Protein AF-0000000075076350 (afdb_homodimer)

Foldseek 3Di:
DVVVVVVVVCPPPVNLVVVVVVLCQCVDPCCVVPVLVCLLCVLVVLVCLQPDPVSVVVDDPVSNVVCVVCVVVSVVSNVVSVVVVVVVVVCNVVCVVSVLDQDPVLVVLLVVLVVQLVVVLVVQLVVCVVPPPDDDDPVRSLVRSQDLLVSVQSNQVSLVVSVQVSVVVVVDDDWDKKKWKFFDDPLAGDDTSYIPDPVDDDDPCQRRDCLALLSVCQVVVAKDWDQFLVVLCPVVPDPNNSSSVVHGAIKIKHFQDPVPDPGGGMIMMMGTRHRDDDPSNVSVVCVSVVVSSVVSVVSVVSVVVVVVVVVVVVD/DVLVVVVVVCPPPVNLVVLVVVLCQCVDPCCVPPVLVCLQCVLVVLVCLQVDPVSVVVDDPVSNVVCVVCVVVSVVSNVVSVVVVVSSVVCNVCCVVVVLDQDPVLVVLLVVLVVQLVVVLVVQLVVCVVPPPDDDDPVRSLVRSQDLLVSVQSNQVSLVVSVQVSVVVVVDDDWDKKKWKFFDDPLAGPDTSYIPDPVDDDDPCQRHDCLALLSVCQVVVAKDWDQFLVVLCPVVPDPNNSSSVPHGAIKIKHFQDPVPDPGGGMIMMMGTRHRDDDPSNVSVVCVSVVVSSVVSVVSVVSVVVVVVVVVVVVD

Nearest PDB structures (foldseek):
  2qyb-assembly1_A-2  TM=5.661E-01  e=4.270E-04  Geobacter sulfurreducens PCA
  8jrc-assembly1_B  TM=5.973E-01  e=6.739E-03  Rhodopseudomonas palustris
  1ykd-assembly1_A  TM=5.638E-01  e=7.114E-03  Anabaena sp.
  4lrz-assembly2_E  TM=4.684E-01  e=5.866E-02  Escherichia coli K-12
  2qyb-assembly1_A-2  TM=5.504E-01  e=3.402E-04  Geobacter sulfurreducens PCA

Radius of gyration: 31.26 Å; Cα contacts (8 Å, |Δi|>4): 889; chains: 2; bounding box: 73×102×68 Å

Organism: Methylotuvimicrobium buryatense (NCBI:txid95641)

Structure (mmCIF, N/CA/C/O backbone):
data_AF-0000000075076350-model_v1
#
loop_
_entity.id
_entity.type
_entity.pdbx_description
1 polymer 'GAF domain-containing protein'
#
loop_
_atom_site.group_PDB
_atom_site.id
_atom_site.type_symbol
_atom_site.label_atom_id
_atom_site.label_alt_id
_atom_site.label_comp_id
_atom_site.label_asym_id
_atom_site.label_entity_id
_atom_site.label_seq_id
_atom_site.pdbx_PDB_ins_code
_atom_site.Cartn_x
_atom_site.Cartn_y
_atom_site.Cartn_z
_atom_site.occupancy
_atom_site.B_iso_or_equiv
_atom_site.auth_seq_id
_atom_site.auth_comp_id
_atom_site.auth_asym_id
_atom_site.auth_atom_id
_atom_site.pdbx_PDB_model_num
ATOM 1 N N . MET A 1 1 ? -17.375 -22.578 -18.609 1 34.66 1 MET A N 1
ATOM 2 C CA . MET A 1 1 ? -18.516 -23.062 -17.828 1 34.66 1 MET A CA 1
ATOM 3 C C . MET A 1 1 ? -18.031 -23.922 -16.656 1 34.66 1 MET A C 1
ATOM 5 O O . MET A 1 1 ? -18.453 -23.703 -15.523 1 34.66 1 MET A O 1
ATOM 9 N N . ALA A 1 2 ? -17.062 -24.859 -16.938 1 37.09 2 ALA A N 1
ATOM 10 C CA . ALA A 1 2 ? -16.609 -25.734 -15.875 1 37.09 2 ALA A CA 1
ATOM 11 C C . ALA A 1 2 ? -15.875 -24.953 -14.789 1 37.09 2 ALA A C 1
ATOM 13 O O . ALA A 1 2 ? -16.031 -25.25 -13.594 1 37.09 2 ALA A O 1
ATOM 14 N N . VAL A 1 3 ? -15.117 -24.031 -15.148 1 38.5 3 VAL A N 1
ATOM 15 C CA . VAL A 1 3 ? -14.391 -23.203 -14.195 1 38.5 3 VAL A CA 1
ATOM 16 C C . VAL A 1 3 ? -15.383 -22.375 -13.375 1 38.5 3 VAL A C 1
ATOM 18 O O . VAL A 1 3 ? -15.227 -22.234 -12.156 1 38.5 3 VAL A O 1
ATOM 21 N N . LEU A 1 4 ? -16.328 -21.969 -13.945 1 36 4 LEU A N 1
ATOM 22 C CA . LEU A 1 4 ? -17.359 -21.203 -13.273 1 36 4 LEU A CA 1
ATOM 23 C C . LEU A 1 4 ? -18.172 -22.094 -12.328 1 36 4 LEU A C 1
ATOM 25 O O . LEU A 1 4 ? -18.531 -21.672 -11.227 1 36 4 LEU A O 1
ATOM 29 N N . ILE A 1 5 ? -18.562 -23.234 -12.758 1 38.53 5 ILE A N 1
ATOM 30 C CA . ILE A 1 5 ? -19.297 -24.172 -11.906 1 38.53 5 ILE A CA 1
ATOM 31 C C . ILE A 1 5 ? -18.438 -24.516 -10.68 1 38.53 5 ILE A C 1
ATOM 33 O O . ILE A 1 5 ? -18.953 -24.562 -9.562 1 38.53 5 ILE A O 1
ATOM 37 N N . LEU A 1 6 ? -17.172 -24.719 -10.961 1 39.34 6 LEU A N 1
ATOM 38 C CA . LEU A 1 6 ? -16.281 -25.047 -9.852 1 39.34 6 LEU A CA 1
ATOM 39 C C . LEU A 1 6 ? -16.188 -23.906 -8.867 1 39.34 6 LEU A C 1
ATOM 41 O O . LEU A 1 6 ? -16.219 -24.109 -7.648 1 39.34 6 LEU A O 1
ATOM 45 N N . ILE A 1 7 ? -16.172 -22.812 -9.336 1 41.03 7 ILE A N 1
ATOM 46 C CA . ILE A 1 7 ? -16.156 -21.625 -8.484 1 41.03 7 ILE A CA 1
ATOM 47 C C . ILE A 1 7 ? -17.469 -21.516 -7.727 1 41.03 7 ILE A C 1
ATOM 49 O O . ILE A 1 7 ? -17.484 -21.172 -6.543 1 41.03 7 ILE A O 1
ATOM 53 N N . TYR A 1 8 ? -18.531 -21.781 -8.367 1 41.62 8 TYR A N 1
ATOM 54 C CA . TYR A 1 8 ? -19.859 -21.734 -7.762 1 41.62 8 TYR A CA 1
ATOM 55 C C . TYR A 1 8 ? -20 -22.781 -6.66 1 41.62 8 TYR A C 1
ATOM 57 O O . TYR A 1 8 ? -20.562 -22.516 -5.605 1 41.62 8 TYR A O 1
ATOM 65 N N . VAL A 1 9 ? -19.672 -24 -6.965 1 40.97 9 VAL A N 1
ATOM 66 C CA . VAL A 1 9 ? -19.766 -25.062 -5.969 1 40.97 9 VAL A CA 1
ATOM 67 C C . VAL A 1 9 ? -18.844 -24.75 -4.789 1 40.97 9 VAL A C 1
ATOM 69 O O . VAL A 1 9 ? -19.188 -25.031 -3.639 1 40.97 9 VAL A O 1
ATOM 72 N N . LEU A 1 10 ? -17.781 -24.125 -5.129 1 44.47 10 LEU A N 1
ATOM 73 C CA . LEU A 1 10 ? -16.812 -23.859 -4.074 1 44.47 10 LEU A CA 1
ATOM 74 C C . LEU A 1 10 ? -17.281 -22.703 -3.193 1 44.47 10 LEU A C 1
ATOM 76 O O . LEU A 1 10 ? -16.641 -22.391 -2.18 1 44.47 10 LEU A O 1
ATOM 80 N N . ARG A 1 11 ? -18.297 -22.047 -3.598 1 42.66 11 ARG A N 1
ATOM 81 C CA . ARG A 1 11 ? -18.859 -20.922 -2.846 1 42.66 11 ARG A CA 1
ATOM 82 C C . ARG A 1 11 ? -19.75 -21.438 -1.708 1 42.66 11 ARG A C 1
ATOM 84 O O . ARG A 1 11 ? -20.188 -20.656 -0.862 1 42.66 11 ARG A O 1
ATOM 91 N N . LYS A 1 12 ? -20.203 -22.562 -1.764 1 45.03 12 LYS A N 1
ATOM 92 C CA . LYS A 1 12 ? -20.984 -23.031 -0.625 1 45.03 12 LYS A CA 1
ATOM 93 C C . LYS A 1 12 ? -20.109 -23.219 0.609 1 45.03 12 LYS A C 1
ATOM 95 O O . LYS A 1 12 ? -18.969 -23.688 0.504 1 45.03 12 LYS A O 1
ATOM 100 N N . PRO A 1 13 ? -20.547 -22.672 1.716 1 49.66 13 PRO A N 1
ATOM 101 C CA . PRO A 1 13 ? -19.766 -22.656 2.949 1 49.66 13 PRO A CA 1
ATOM 102 C C . PRO A 1 13 ? -19.062 -24 3.213 1 49.66 13 PRO A C 1
ATOM 104 O O . PRO A 1 13 ? -17.906 -24.016 3.65 1 49.66 13 PRO A O 1
ATOM 107 N N . ILE A 1 14 ? -19.859 -25.031 3.084 1 52.12 14 ILE A N 1
ATOM 108 C CA . ILE A 1 14 ? -19.281 -26.344 3.303 1 52.12 14 ILE A CA 1
ATOM 109 C C . ILE A 1 14 ? -18.125 -26.578 2.328 1 52.12 14 ILE A C 1
ATOM 111 O O . ILE A 1 14 ? -17.078 -27.094 2.709 1 52.12 14 ILE A O 1
ATOM 115 N N . PHE A 1 15 ? -18.234 -26.156 1.195 1 53.12 15 PHE A N 1
ATOM 116 C CA . PHE A 1 15 ? -17.234 -26.359 0.16 1 53.12 15 PHE A CA 1
ATOM 117 C C . PHE A 1 15 ? -16.047 -25.422 0.373 1 53.12 15 PHE A C 1
ATOM 119 O O . PHE A 1 15 ? -14.906 -25.797 0.085 1 53.12 15 PHE A O 1
ATOM 126 N N . LYS A 1 16 ? -16.516 -24.312 0.919 1 53.38 16 LYS A N 1
ATOM 127 C CA . LYS A 1 16 ? -15.406 -23.422 1.257 1 53.38 16 LYS A CA 1
ATOM 128 C C . LYS A 1 16 ? -14.461 -24.078 2.254 1 53.38 16 LYS A C 1
ATOM 130 O O . LYS A 1 16 ? -13.234 -23.984 2.109 1 53.38 16 LYS A O 1
ATOM 135 N N . LYS A 1 17 ? -15.156 -24.547 3.266 1 55.19 17 LYS A N 1
ATOM 136 C CA . LYS A 1 17 ? -14.344 -25.25 4.242 1 55.19 17 LYS A CA 1
ATOM 137 C C . LYS A 1 17 ? -13.57 -26.391 3.584 1 55.19 17 LYS A C 1
ATOM 139 O O . LYS A 1 17 ? -12.398 -26.625 3.893 1 55.19 17 LYS A O 1
ATOM 144 N N . LEU A 1 18 ? -14.273 -27.078 2.797 1 57.59 18 LEU A N 1
ATOM 145 C CA . LEU A 1 18 ? -13.656 -28.203 2.098 1 57.59 18 LEU A CA 1
ATOM 146 C C . LEU A 1 18 ? -12.555 -27.719 1.157 1 57.59 18 LEU A C 1
ATOM 148 O O . LEU A 1 18 ? -11.492 -28.328 1.07 1 57.59 18 LEU A O 1
ATOM 152 N N . VAL A 1 19 ? -12.945 -26.562 0.616 1 59.12 19 VAL A N 1
ATOM 153 C CA . VAL A 1 19 ? -11.953 -26.016 -0.3 1 59.12 19 VAL A CA 1
ATOM 154 C C . VAL A 1 19 ? -10.758 -25.484 0.489 1 59.12 19 VAL A C 1
ATOM 156 O O . VAL A 1 19 ? -9.602 -25.703 0.098 1 59.12 19 VAL A O 1
ATOM 159 N N . LYS A 1 20 ? -11.219 -24.797 1.525 1 61.97 20 LYS A N 1
ATOM 160 C CA . LYS A 1 20 ? -10.109 -24.359 2.373 1 61.97 20 LYS A CA 1
ATOM 161 C C . LYS A 1 20 ? -9.305 -25.562 2.873 1 61.97 20 LYS A C 1
ATOM 163 O O . LYS A 1 20 ? -8.07 -25.5 2.922 1 61.97 20 LYS A O 1
ATOM 168 N N . ALA A 1 21 ? -10.078 -26.531 3.242 1 61.22 21 ALA A N 1
ATOM 169 C CA . ALA A 1 21 ? -9.414 -27.75 3.682 1 61.22 21 ALA A CA 1
ATOM 170 C C . ALA A 1 21 ? -8.602 -28.375 2.545 1 61.22 21 ALA A C 1
ATOM 172 O O . ALA A 1 21 ? -7.469 -28.812 2.748 1 61.22 21 ALA A O 1
ATOM 173 N N . TYR A 1 22 ? -9.266 -28.359 1.374 1 65.69 22 TYR A N 1
ATOM 174 C CA . TYR A 1 22 ? -8.594 -28.891 0.188 1 65.69 22 TYR A CA 1
ATOM 175 C C . TYR A 1 22 ? -7.363 -28.047 -0.15 1 65.69 22 TYR A C 1
ATOM 177 O O . TYR A 1 22 ? -6.293 -28.594 -0.427 1 65.69 22 TYR A O 1
ATOM 185 N N . LEU A 1 23 ? -7.637 -26.719 0.024 1 69 23 LEU A N 1
ATOM 186 C CA . LEU A 1 23 ? -6.52 -25.844 -0.288 1 69 23 LEU A CA 1
ATOM 187 C C . LEU A 1 23 ? -5.402 -26 0.741 1 69 23 LEU A C 1
ATOM 189 O O . LEU A 1 23 ? -4.219 -25.953 0.392 1 69 23 LEU A O 1
ATOM 193 N N . ALA A 1 24 ? -5.895 -26.156 1.938 1 64.31 24 ALA A N 1
ATOM 194 C CA . ALA A 1 24 ? -4.898 -26.391 2.979 1 64.31 24 ALA A CA 1
ATOM 195 C C . ALA A 1 24 ? -4.086 -27.656 2.684 1 64.31 24 ALA A C 1
ATOM 197 O O . ALA A 1 24 ? -2.873 -27.688 2.898 1 64.31 24 ALA A O 1
ATOM 198 N N . VAL A 1 25 ? -4.727 -28.656 2.127 1 65.75 25 VAL A N 1
ATOM 199 C CA . VAL A 1 25 ? -4.078 -29.922 1.801 1 65.75 25 VAL A CA 1
ATOM 200 C C . VAL A 1 25 ? -3.15 -29.734 0.604 1 65.75 25 VAL A C 1
ATOM 202 O O . VAL A 1 25 ? -1.987 -30.141 0.641 1 65.75 25 VAL A O 1
ATOM 205 N N . ILE A 1 26 ? -3.705 -28.953 -0.342 1 69.62 26 ILE A N 1
ATOM 206 C CA . ILE A 1 26 ? -2.951 -28.859 -1.586 1 69.62 26 ILE A CA 1
ATOM 207 C C . ILE A 1 26 ? -1.768 -27.906 -1.391 1 69.62 26 ILE A C 1
ATOM 209 O O . ILE A 1 26 ? -0.74 -28.047 -2.061 1 69.62 26 ILE A O 1
ATOM 213 N N . ARG A 1 27 ? -1.98 -27.109 -0.382 1 65.31 27 ARG A N 1
ATOM 214 C CA . ARG A 1 27 ? -0.907 -26.156 -0.126 1 65.31 27 ARG A CA 1
ATOM 215 C C . ARG A 1 27 ? 0.065 -26.688 0.92 1 65.31 27 ARG A C 1
ATOM 217 O O . ARG A 1 27 ? 1.12 -26.109 1.156 1 65.31 27 ARG A O 1
ATOM 224 N N . SER A 1 28 ? -0.317 -27.797 1.511 1 60.12 28 SER A N 1
ATOM 225 C CA . SER A 1 28 ? 0.546 -28.422 2.516 1 60.12 28 SER A CA 1
ATOM 226 C C . SER A 1 28 ? 1.844 -28.922 1.896 1 60.12 28 SER A C 1
ATOM 228 O O . SER A 1 28 ? 1.868 -29.312 0.727 1 60.12 28 SER A O 1
ATOM 230 N N . PHE A 1 29 ? 2.891 -28.859 2.668 1 61.56 29 PHE A N 1
ATOM 231 C CA . PHE A 1 29 ? 4.227 -29.266 2.25 1 61.56 29 PHE A CA 1
ATOM 232 C C . PHE A 1 29 ? 4.238 -30.734 1.822 1 61.56 29 PHE A C 1
ATOM 234 O O . PHE A 1 29 ? 4.777 -31.078 0.768 1 61.56 29 PHE A O 1
ATOM 241 N N . LEU A 1 30 ? 3.623 -31.5 2.615 1 60.28 30 LEU A N 1
ATOM 242 C CA . LEU A 1 30 ? 3.609 -32.938 2.346 1 60.28 30 LEU A CA 1
ATOM 243 C C . LEU A 1 30 ? 2.922 -33.25 1.016 1 60.28 30 LEU A C 1
ATOM 245 O O . LEU A 1 30 ? 3.391 -34.062 0.244 1 60.28 30 LEU A O 1
ATOM 249 N N . TYR A 1 31 ? 1.857 -32.562 0.776 1 67.38 31 TYR A N 1
ATOM 250 C CA . TYR A 1 31 ? 1.129 -32.781 -0.467 1 67.38 31 TYR A CA 1
ATOM 251 C C . TYR A 1 31 ? 1.941 -32.312 -1.669 1 67.38 31 TYR A C 1
ATOM 253 O O . TYR A 1 31 ? 2.057 -33.031 -2.666 1 67.38 31 TYR A O 1
ATOM 261 N N . LYS A 1 32 ? 2.506 -31.172 -1.513 1 64.94 32 LYS A N 1
ATOM 262 C CA . LYS A 1 32 ? 3.217 -30.594 -2.645 1 64.94 32 LYS A CA 1
ATOM 263 C C . LYS A 1 32 ? 4.492 -31.359 -2.957 1 64.94 32 LYS A C 1
ATOM 265 O O . LYS A 1 32 ? 4.844 -31.547 -4.125 1 64.94 32 LYS A O 1
ATOM 270 N N . ILE A 1 33 ? 5.062 -31.922 -1.964 1 60.5 33 ILE A N 1
ATOM 271 C CA . ILE A 1 33 ? 6.371 -32.531 -2.172 1 60.5 33 ILE A CA 1
ATOM 272 C C . ILE A 1 33 ? 6.223 -34.031 -2.373 1 60.5 33 ILE A C 1
ATOM 274 O O . ILE A 1 33 ? 6.98 -34.656 -3.129 1 60.5 33 ILE A O 1
ATOM 278 N N . LEU A 1 34 ? 5.227 -34.562 -1.765 1 64.44 34 LEU A N 1
ATOM 279 C CA . LEU A 1 34 ? 5.16 -36.031 -1.772 1 64.44 34 LEU A CA 1
ATOM 280 C C . LEU A 1 34 ? 3.955 -36.5 -2.574 1 64.44 34 LEU A C 1
ATOM 282 O O . LEU A 1 34 ? 4.109 -37.25 -3.557 1 64.44 34 LEU A O 1
ATOM 286 N N . VAL A 1 35 ? 2.84 -36.094 -2.158 1 66.69 35 VAL A N 1
ATOM 287 C CA . VAL A 1 35 ? 1.619 -36.688 -2.68 1 66.69 35 VAL A CA 1
ATOM 288 C C . VAL A 1 35 ? 1.433 -36.281 -4.145 1 66.69 35 VAL A C 1
ATOM 290 O O . VAL A 1 35 ? 1.194 -37.156 -4.996 1 66.69 35 VAL A O 1
ATOM 293 N N . LYS A 1 36 ? 1.562 -35.031 -4.41 1 73.25 36 LYS A N 1
ATOM 294 C CA . LYS A 1 36 ? 1.297 -34.562 -5.762 1 73.25 36 LYS A CA 1
ATOM 295 C C . LYS A 1 36 ? 2.268 -35.188 -6.766 1 73.25 36 LYS A C 1
ATOM 297 O O . LYS A 1 36 ? 1.849 -35.719 -7.789 1 73.25 36 LYS A O 1
ATOM 302 N N . PRO A 1 37 ? 3.5 -35.219 -6.48 1 64.94 37 PRO A N 1
ATOM 303 C CA . PRO A 1 37 ? 4.406 -35.875 -7.43 1 64.94 37 PRO A CA 1
ATOM 304 C C . PRO A 1 37 ? 4.141 -37.375 -7.566 1 64.94 37 PRO A C 1
ATOM 306 O O . PRO A 1 37 ? 4.254 -37.938 -8.664 1 64.94 37 PRO A O 1
ATOM 309 N N . VAL A 1 38 ? 3.785 -38 -6.582 1 65 38 VAL A N 1
ATOM 310 C CA . VAL A 1 38 ? 3.504 -39.438 -6.617 1 65 38 VAL A CA 1
ATOM 311 C C . VAL A 1 38 ? 2.26 -39.719 -7.465 1 65 38 VAL A C 1
ATOM 313 O O . VAL A 1 38 ? 2.246 -40.625 -8.289 1 65 38 VAL A O 1
ATOM 316 N N . VAL A 1 39 ? 1.272 -38.906 -7.23 1 72.12 39 VAL A N 1
ATOM 317 C CA . VAL A 1 39 ? 0.027 -39.062 -7.973 1 72.12 39 VAL A CA 1
ATOM 318 C C . VAL A 1 39 ? 0.266 -38.812 -9.453 1 72.12 39 VAL A C 1
ATOM 320 O O . VAL A 1 39 ? -0.275 -39.5 -10.32 1 72.12 39 VAL A O 1
ATOM 323 N N . LEU A 1 40 ? 1.107 -37.875 -9.711 1 72.69 40 LEU A N 1
ATOM 324 C CA . LEU A 1 40 ? 1.419 -37.531 -11.094 1 72.69 40 LEU A CA 1
ATOM 325 C C . LEU A 1 40 ? 2.225 -38.656 -11.758 1 72.69 40 LEU A C 1
ATOM 327 O O . LEU A 1 40 ? 2.076 -38.906 -12.961 1 72.69 40 LEU A O 1
ATOM 331 N N . ALA A 1 41 ? 2.953 -39.281 -10.945 1 68.19 41 ALA A N 1
ATOM 332 C CA . ALA A 1 41 ? 3.852 -40.312 -11.484 1 68.19 41 ALA A CA 1
ATOM 333 C C . ALA A 1 41 ? 3.168 -41.656 -11.539 1 68.19 41 ALA A C 1
ATOM 335 O O . ALA A 1 41 ? 3.645 -42.594 -12.219 1 68.19 41 ALA A O 1
ATOM 336 N N . LEU A 1 42 ? 2.053 -41.812 -10.82 1 73 42 LEU A N 1
ATOM 337 C CA . LEU A 1 42 ? 1.449 -43.125 -10.586 1 73 42 LEU A CA 1
ATOM 338 C C . LEU A 1 42 ? 1.059 -43.781 -11.898 1 73 42 LEU A C 1
ATOM 340 O O . LEU A 1 42 ? 1.393 -44.938 -12.133 1 73 42 LEU A O 1
ATOM 344 N N . PRO A 1 43 ? 0.408 -43.062 -12.773 1 72.38 43 PRO A N 1
ATOM 345 C CA . PRO A 1 43 ? 0.018 -43.75 -14.016 1 72.38 43 PRO A CA 1
ATOM 346 C C . PRO A 1 43 ? 1.219 -44.219 -14.836 1 72.38 43 PRO A C 1
ATOM 348 O O . PRO A 1 43 ? 1.212 -45.312 -15.375 1 72.38 43 PRO A O 1
ATOM 351 N N . SER A 1 44 ? 2.225 -43.438 -14.789 1 68.56 44 SER A N 1
ATOM 352 C CA . SER A 1 44 ? 3.424 -43.812 -15.531 1 68.56 44 SER A CA 1
ATOM 353 C C . SER A 1 44 ? 4.152 -44.969 -14.859 1 68.56 44 SER A C 1
ATOM 355 O O . SER A 1 44 ? 4.648 -45.875 -15.539 1 68.56 44 SER A O 1
ATOM 357 N N . ALA A 1 45 ? 4.152 -44.969 -13.625 1 68.31 45 ALA A N 1
ATOM 358 C CA . ALA A 1 45 ? 4.816 -46.031 -12.883 1 68.31 45 ALA A CA 1
ATOM 359 C C . ALA A 1 45 ? 4.094 -47.344 -13.07 1 68.31 45 ALA A C 1
ATOM 361 O O . ALA A 1 45 ? 4.73 -48.406 -13.273 1 68.31 45 ALA A O 1
ATOM 362 N N . VAL A 1 46 ? 2.838 -47.281 -13.039 1 72.19 46 VAL A N 1
ATOM 363 C CA . VAL A 1 46 ? 2.041 -48.5 -13.172 1 72.19 46 VAL A CA 1
ATOM 364 C C . VAL A 1 46 ? 2.215 -49.062 -14.578 1 72.19 46 VAL A C 1
ATOM 366 O O . VAL A 1 46 ? 2.361 -50.281 -14.75 1 72.19 46 VAL A O 1
ATOM 369 N N . LEU A 1 47 ? 2.311 -48.188 -15.492 1 72.38 47 LEU A N 1
ATOM 370 C CA . LEU A 1 47 ? 2.484 -48.656 -16.875 1 72.38 47 LEU A CA 1
ATOM 371 C C . LEU A 1 47 ? 3.877 -49.25 -17.078 1 72.38 47 LEU A C 1
ATOM 373 O O . LEU A 1 47 ? 4.043 -50.219 -17.812 1 72.38 47 LEU A O 1
ATOM 377 N N . ALA A 1 48 ? 4.766 -48.688 -16.391 1 67.25 48 ALA A N 1
ATOM 378 C CA . ALA A 1 48 ? 6.125 -49.219 -16.484 1 67.25 48 ALA A CA 1
ATOM 379 C C . ALA A 1 48 ? 6.207 -50.594 -15.875 1 67.25 48 ALA A C 1
ATOM 381 O O . ALA A 1 48 ? 6.844 -51.5 -16.438 1 67.25 48 ALA A O 1
ATOM 382 N N . ILE A 1 49 ? 5.566 -50.75 -14.805 1 66.5 49 ILE A N 1
ATOM 383 C CA . ILE A 1 49 ? 5.543 -52.031 -14.156 1 66.5 49 ILE A CA 1
ATOM 384 C C . ILE A 1 49 ? 4.863 -53.062 -15.062 1 66.5 49 ILE A C 1
ATOM 386 O O . ILE A 1 49 ? 5.316 -54.188 -15.172 1 66.5 49 ILE A O 1
ATOM 390 N N . TYR A 1 50 ? 3.889 -52.562 -15.758 1 71.06 50 TYR A N 1
ATOM 391 C CA . TYR A 1 50 ? 3.109 -53.469 -16.609 1 71.06 50 TYR A CA 1
ATOM 392 C C . TYR A 1 50 ? 3.893 -53.844 -17.859 1 71.06 50 TYR A C 1
ATOM 394 O O . TYR A 1 50 ? 3.789 -54.969 -18.344 1 71.06 50 TYR A O 1
ATOM 402 N N . LYS A 1 51 ? 4.789 -53.062 -18.297 1 68.56 51 LYS A N 1
ATOM 403 C CA . LYS A 1 51 ? 5.426 -53.281 -19.594 1 68.56 51 LYS A CA 1
ATOM 404 C C . LYS A 1 51 ? 6.793 -53.906 -19.438 1 68.56 51 LYS A C 1
ATOM 406 O O . LYS A 1 51 ? 7.258 -54.625 -20.328 1 68.56 51 LYS A O 1
ATOM 411 N N . ILE A 1 52 ? 7.383 -53.656 -18.297 1 62.56 52 ILE A N 1
ATOM 412 C CA . ILE A 1 52 ? 8.711 -54.219 -18.078 1 62.56 52 ILE A CA 1
ATOM 413 C C . ILE A 1 52 ? 8.586 -55.594 -17.422 1 62.56 52 ILE A C 1
ATOM 415 O O . ILE A 1 52 ? 8.102 -55.688 -16.297 1 62.56 52 ILE A O 1
ATOM 419 N N . ASP A 1 53 ? 9 -56.531 -18.156 1 71 53 ASP A N 1
ATOM 420 C CA . ASP A 1 53 ? 8.836 -57.906 -17.734 1 71 53 ASP A CA 1
ATOM 421 C C . ASP A 1 53 ? 9.477 -58.156 -16.359 1 71 53 ASP A C 1
ATOM 423 O O . ASP A 1 53 ? 8.883 -58.781 -15.492 1 71 53 ASP A O 1
ATOM 427 N N . SER A 1 54 ? 10.656 -57.625 -16.203 1 64.69 54 SER A N 1
ATOM 428 C CA . SER A 1 54 ? 11.344 -57.844 -14.922 1 64.69 54 SER A CA 1
ATOM 429 C C . SER A 1 54 ? 10.562 -57.188 -13.773 1 64.69 54 SER A C 1
ATOM 431 O O . SER A 1 54 ? 10.508 -57.75 -12.68 1 64.69 54 SER A O 1
ATOM 433 N N . ALA A 1 55 ? 9.906 -56.125 -14.031 1 65.38 55 ALA A N 1
ATOM 434 C CA . ALA A 1 55 ? 9.102 -55.438 -13.016 1 65.38 55 ALA A CA 1
ATOM 435 C C . ALA A 1 55 ? 7.766 -56.156 -12.82 1 65.38 55 ALA A C 1
ATOM 437 O O . ALA A 1 55 ? 7.285 -56.312 -11.695 1 65.38 55 ALA A O 1
ATOM 438 N N . LYS A 1 56 ? 7.254 -56.562 -13.914 1 74.31 56 LYS A N 1
ATOM 439 C CA . LYS A 1 56 ? 5.992 -57.312 -13.883 1 74.31 56 LYS A CA 1
ATOM 440 C C . LYS A 1 56 ? 6.121 -58.594 -13.055 1 74.31 56 LYS A C 1
ATOM 442 O O . LYS A 1 56 ? 5.234 -58.906 -12.258 1 74.31 56 LYS A O 1
ATOM 447 N N . ASN A 1 57 ? 7.273 -59.156 -13.219 1 75.12 57 ASN A N 1
ATOM 448 C CA . ASN A 1 57 ? 7.492 -60.438 -12.555 1 75.12 57 ASN A CA 1
ATOM 449 C C . ASN A 1 57 ? 7.812 -60.25 -11.07 1 75.12 57 ASN A C 1
ATOM 451 O O . ASN A 1 57 ? 7.637 -61.156 -10.273 1 75.12 57 ASN A O 1
ATOM 455 N N . ALA A 1 58 ? 8.234 -59.062 -10.773 1 66.12 58 ALA A N 1
ATOM 456 C CA . ALA A 1 58 ? 8.594 -58.781 -9.391 1 66.12 58 ALA A CA 1
ATOM 457 C C . ALA A 1 58 ? 7.355 -58.438 -8.562 1 66.12 58 ALA A C 1
ATOM 459 O O . ALA A 1 58 ? 7.398 -58.438 -7.332 1 66.12 58 ALA A O 1
ATOM 460 N N . MET A 1 59 ? 6.305 -58.25 -9.227 1 71.69 59 MET A N 1
ATOM 461 C CA . MET A 1 59 ? 5.078 -57.844 -8.539 1 71.69 59 MET A CA 1
ATOM 462 C C . MET A 1 59 ? 4.152 -59.031 -8.344 1 71.69 59 MET A C 1
ATOM 464 O O . MET A 1 59 ? 4.145 -59.969 -9.156 1 71.69 59 MET A O 1
ATOM 468 N N . PRO A 1 60 ? 3.461 -59.062 -7.238 1 74.31 60 PRO A N 1
ATOM 469 C CA . PRO A 1 60 ? 2.492 -60.125 -7.043 1 74.31 60 PRO A CA 1
ATOM 470 C C . PRO A 1 60 ? 1.457 -60.219 -8.164 1 74.31 60 PRO A C 1
ATOM 472 O O . PRO A 1 60 ? 1.032 -59.188 -8.688 1 74.31 60 PRO A O 1
ATOM 475 N N . PRO A 1 61 ? 1.153 -61.469 -8.617 1 77.12 61 PRO A N 1
ATOM 476 C CA . PRO A 1 61 ? 0.231 -61.688 -9.742 1 77.12 61 PRO A CA 1
ATOM 477 C C . PRO A 1 61 ? -1.104 -60.969 -9.547 1 77.12 61 PRO A C 1
ATOM 479 O O . PRO A 1 61 ? -1.706 -60.5 -10.516 1 77.12 61 PRO A O 1
ATOM 482 N N . ILE A 1 62 ? -1.562 -60.781 -8.367 1 75.19 62 ILE A N 1
ATOM 483 C CA . ILE A 1 62 ? -2.838 -60.125 -8.078 1 75.19 62 ILE A CA 1
ATOM 484 C C . ILE A 1 62 ? -2.789 -58.688 -8.547 1 75.19 62 ILE A C 1
ATOM 486 O O . ILE A 1 62 ? -3.768 -58.156 -9.086 1 75.19 62 ILE A O 1
ATOM 490 N N . ILE A 1 63 ? -1.646 -58.125 -8.422 1 74.62 63 ILE A N 1
ATOM 491 C CA . ILE A 1 63 ? -1.487 -56.719 -8.789 1 74.62 63 ILE A CA 1
ATOM 492 C C . ILE A 1 63 ? -1.493 -56.594 -10.305 1 74.62 63 ILE A C 1
ATOM 494 O O . ILE A 1 63 ? -2.121 -55.656 -10.844 1 74.62 63 ILE A O 1
ATOM 498 N N . ILE A 1 64 ? -0.869 -57.5 -10.914 1 75.06 64 ILE A N 1
ATOM 499 C CA . ILE A 1 64 ? -0.784 -57.438 -12.367 1 75.06 64 ILE A CA 1
ATOM 500 C C . ILE A 1 64 ? -2.164 -57.688 -12.977 1 75.06 64 ILE A C 1
ATOM 502 O O . ILE A 1 64 ? -2.539 -57.062 -13.961 1 75.06 64 ILE A O 1
ATOM 506 N N . GLU A 1 65 ? -2.826 -58.656 -12.367 1 77.38 65 GLU A N 1
ATOM 507 C CA . GLU A 1 65 ? -4.18 -58.906 -12.828 1 77.38 65 GLU A CA 1
ATOM 508 C C . GLU A 1 65 ? -5.078 -57.688 -12.688 1 77.38 65 GLU A C 1
ATOM 510 O O . GLU A 1 65 ? -5.871 -57.406 -13.586 1 77.38 65 GLU A O 1
ATOM 515 N N . LYS A 1 66 ? -4.852 -57 -11.656 1 73.38 66 LYS A N 1
ATOM 516 C CA . LYS A 1 66 ? -5.645 -55.812 -11.43 1 73.38 66 LYS A CA 1
ATOM 517 C C . LYS A 1 66 ? -5.25 -54.688 -12.398 1 73.38 66 LYS A C 1
ATOM 519 O O . LYS A 1 66 ? -6.109 -53.938 -12.875 1 73.38 66 LYS A O 1
ATOM 524 N N . ILE A 1 67 ? -4.051 -54.656 -12.695 1 73.56 67 ILE A N 1
ATOM 525 C CA . ILE A 1 67 ? -3.568 -53.656 -13.641 1 73.56 67 ILE A CA 1
ATOM 526 C C . ILE A 1 67 ? -4.117 -53.969 -15.031 1 73.56 67 ILE A C 1
ATOM 528 O O . ILE A 1 67 ? -4.582 -53.062 -15.734 1 73.56 67 ILE A O 1
ATOM 532 N N . ASP A 1 68 ? -4.121 -55.219 -15.344 1 74.44 68 ASP A N 1
ATOM 533 C CA . ASP A 1 68 ? -4.629 -55.625 -16.641 1 74.44 68 ASP A CA 1
ATOM 534 C C . ASP A 1 68 ? -6.117 -55.312 -16.781 1 74.44 68 ASP A C 1
ATOM 536 O O . ASP A 1 68 ? -6.57 -54.875 -17.844 1 74.44 68 ASP A O 1
ATOM 540 N N . ALA A 1 69 ? -6.824 -55.5 -15.672 1 75.38 69 ALA A N 1
ATOM 541 C CA . ALA A 1 69 ? -8.273 -55.281 -15.688 1 75.38 69 ALA A CA 1
ATOM 542 C C . ALA A 1 69 ? -8.602 -53.812 -15.82 1 75.38 69 ALA A C 1
ATOM 544 O O . ALA A 1 69 ? -9.664 -53.438 -16.328 1 75.38 69 ALA A O 1
ATOM 545 N N . HIS A 1 70 ? -7.66 -53 -15.398 1 73.38 70 HIS A N 1
ATOM 546 C CA . HIS A 1 70 ? -7.969 -51.562 -15.375 1 73.38 70 HIS A CA 1
ATOM 547 C C . HIS A 1 70 ? -6.973 -50.781 -16.219 1 73.38 70 HIS A C 1
ATOM 549 O O . HIS A 1 70 ? -6.77 -49.594 -15.984 1 73.38 70 HIS A O 1
ATOM 555 N N . ILE A 1 71 ? -6.398 -51.469 -17.172 1 70.19 71 ILE A N 1
ATOM 556 C CA . ILE A 1 71 ? -5.324 -50.875 -17.953 1 70.19 71 ILE A CA 1
ATOM 557 C C . ILE A 1 71 ? -5.855 -49.656 -18.703 1 70.19 71 ILE A C 1
ATOM 559 O O . ILE A 1 71 ? -5.156 -48.656 -18.844 1 70.19 71 ILE A O 1
ATOM 563 N N . VAL A 1 72 ? -7.062 -49.688 -19.109 1 67.5 72 VAL A N 1
ATOM 564 C CA . VAL A 1 72 ? -7.668 -48.562 -19.844 1 67.5 72 VAL A CA 1
ATOM 565 C C . VAL A 1 72 ? -7.789 -47.344 -18.953 1 67.5 72 VAL A C 1
ATOM 567 O O . VAL A 1 72 ? -7.473 -46.219 -19.359 1 67.5 72 VAL A O 1
ATOM 570 N N . ILE A 1 73 ? -8.195 -47.594 -17.781 1 70.69 73 ILE A N 1
ATOM 571 C CA . ILE A 1 73 ? -8.344 -46.5 -16.812 1 70.69 73 ILE A CA 1
ATOM 572 C C . ILE A 1 73 ? -6.977 -45.906 -16.484 1 70.69 73 ILE A C 1
ATOM 574 O O . ILE A 1 73 ? -6.84 -44.688 -16.344 1 70.69 73 ILE A O 1
ATOM 578 N N . ILE A 1 74 ? -6.031 -46.719 -16.422 1 69.12 74 ILE A N 1
ATOM 579 C CA . ILE A 1 74 ? -4.68 -46.281 -16.078 1 69.12 74 ILE A CA 1
ATOM 580 C C . ILE A 1 74 ? -4.109 -45.438 -17.219 1 69.12 74 ILE A C 1
ATOM 582 O O . ILE A 1 74 ? -3.473 -44.406 -16.984 1 69.12 74 ILE A O 1
ATOM 586 N N . VAL A 1 75 ? -4.395 -45.875 -18.422 1 67.06 75 VAL A N 1
ATOM 587 C CA . VAL A 1 75 ? -3.926 -45.094 -19.578 1 67.06 75 VAL A CA 1
ATOM 588 C C . VAL A 1 75 ? -4.629 -43.75 -19.625 1 67.06 75 VAL A C 1
ATOM 590 O O . VAL A 1 75 ? -3.996 -42.719 -19.891 1 67.06 75 VAL A O 1
ATOM 593 N N . PHE A 1 76 ? -5.859 -43.781 -19.266 1 71 76 PHE A N 1
ATOM 594 C CA . PHE A 1 76 ? -6.594 -42.531 -19.219 1 71 76 PHE A CA 1
ATOM 595 C C . PHE A 1 76 ? -6.062 -41.656 -18.094 1 71 76 PHE A C 1
ATOM 597 O O . PHE A 1 76 ? -6.031 -40.406 -18.234 1 71 76 PHE A O 1
ATOM 604 N N . GLY A 1 77 ? -5.641 -42.312 -17.141 1 71 77 GLY A N 1
ATOM 605 C CA . GLY A 1 77 ? -5.066 -41.562 -16.016 1 71 77 GLY A CA 1
ATOM 606 C C . GLY A 1 77 ? -3.826 -40.781 -16.391 1 71 77 GLY A C 1
ATOM 607 O O . GLY A 1 77 ? -3.555 -39.719 -15.812 1 71 77 GLY A O 1
ATOM 608 N N . LEU A 1 78 ? -3.117 -41.25 -17.438 1 69.94 78 LEU A N 1
ATOM 609 C CA . LEU A 1 78 ? -1.919 -40.562 -17.906 1 69.94 78 LEU A CA 1
ATOM 610 C C . LEU A 1 78 ? -2.262 -39.156 -18.422 1 69.94 78 LEU A C 1
ATOM 612 O O . LEU A 1 78 ? -1.44 -38.25 -18.344 1 69.94 78 LEU A O 1
ATOM 616 N N . VAL A 1 79 ? -3.469 -39.031 -18.891 1 64.75 79 VAL A N 1
ATOM 617 C CA . VAL A 1 79 ? -3.902 -37.781 -19.453 1 64.75 79 VAL A CA 1
ATOM 618 C C . VAL A 1 79 ? -4.691 -36.969 -18.422 1 64.75 79 VAL A C 1
ATOM 620 O O . VAL A 1 79 ? -4.504 -35.781 -18.266 1 64.75 79 VAL A O 1
ATOM 623 N N . ILE A 1 80 ? -5.461 -37.688 -17.656 1 67.12 80 ILE A N 1
ATOM 624 C CA . ILE A 1 80 ? -6.406 -37 -16.766 1 67.12 80 ILE A CA 1
ATOM 625 C C . ILE A 1 80 ? -5.668 -36.469 -15.547 1 67.12 80 ILE A C 1
ATOM 627 O O . ILE A 1 80 ? -5.973 -35.375 -15.07 1 67.12 80 ILE A O 1
ATOM 631 N N . VAL A 1 81 ? -4.676 -37.188 -15.117 1 70 81 VAL A N 1
ATOM 632 C CA . VAL A 1 81 ? -4.02 -36.812 -13.867 1 70 81 VAL A CA 1
ATOM 633 C C . VAL A 1 81 ? -3.283 -35.469 -14.047 1 70 81 VAL A C 1
ATOM 635 O O . VAL A 1 81 ? -3.416 -34.562 -13.227 1 70 81 VAL A O 1
ATOM 638 N N . PRO A 1 82 ? -2.535 -35.344 -15.133 1 68.44 82 PRO A N 1
ATOM 639 C CA . PRO A 1 82 ? -1.903 -34.031 -15.328 1 68.44 82 PRO A CA 1
ATOM 640 C C . PRO A 1 82 ? -2.92 -32.906 -15.516 1 68.44 82 PRO A C 1
ATOM 642 O O . PRO A 1 82 ? -2.701 -31.781 -15.047 1 68.44 82 PRO A O 1
ATOM 645 N N . ILE A 1 83 ? -3.996 -33.188 -16.109 1 63.53 83 ILE A N 1
ATOM 646 C CA . ILE A 1 83 ? -5.051 -32.219 -16.281 1 63.53 83 ILE A CA 1
ATOM 647 C C . ILE A 1 83 ? -5.629 -31.812 -14.93 1 63.53 83 ILE A C 1
ATOM 649 O O . ILE A 1 83 ? -5.82 -30.625 -14.641 1 63.53 83 ILE A O 1
ATOM 653 N N . LEU A 1 84 ? -5.852 -32.781 -14.141 1 69.19 84 LEU A N 1
ATOM 654 C CA . LEU A 1 84 ? -6.395 -32.531 -12.812 1 69.19 84 LEU A CA 1
ATOM 655 C C . LEU A 1 84 ? -5.402 -31.734 -11.961 1 69.19 84 LEU A C 1
ATOM 657 O O . LEU A 1 84 ? -5.793 -30.844 -11.211 1 69.19 84 LEU A O 1
ATOM 661 N N . SER A 1 85 ? -4.184 -32.031 -12.117 1 69.94 85 SER A N 1
ATOM 662 C CA . SER A 1 85 ? -3.152 -31.312 -11.375 1 69.94 85 SER A CA 1
ATOM 663 C C . SER A 1 85 ? -3.086 -29.844 -11.797 1 69.94 85 SER A C 1
ATOM 665 O O . SER A 1 85 ? -2.928 -28.953 -10.961 1 69.94 85 SER A O 1
ATOM 667 N N . SER A 1 86 ? -3.193 -29.688 -13.047 1 63.06 86 SER A N 1
ATOM 668 C CA . SER A 1 86 ? -3.209 -28.328 -13.547 1 63.06 86 SER A CA 1
ATOM 669 C C . SER A 1 86 ? -4.449 -27.578 -13.07 1 63.06 86 SER A C 1
ATOM 671 O O . SER A 1 86 ? -4.383 -26.375 -12.773 1 63.06 86 SER A O 1
ATOM 673 N N . PHE A 1 87 ? -5.43 -28.328 -13.023 1 62.22 87 PHE A N 1
ATOM 674 C CA . PHE A 1 87 ? -6.66 -27.75 -12.5 1 62.22 87 PHE A CA 1
ATOM 675 C C . PHE A 1 87 ? -6.5 -27.359 -11.031 1 62.22 87 PHE A C 1
ATOM 677 O O . PHE A 1 87 ? -6.988 -26.312 -10.602 1 62.22 87 PHE A O 1
ATOM 684 N N . GLU A 1 88 ? -5.879 -28.188 -10.336 1 64.31 88 GLU A N 1
ATOM 685 C CA . GLU A 1 88 ? -5.582 -27.891 -8.938 1 64.31 88 GLU A CA 1
ATOM 686 C C . GLU A 1 88 ? -4.762 -26.609 -8.812 1 64.31 88 GLU A C 1
ATOM 688 O O . GLU A 1 88 ? -5.047 -25.766 -7.949 1 64.31 88 GLU A O 1
ATOM 693 N N . ASP A 1 89 ? -3.762 -26.5 -9.594 1 61.59 89 ASP A N 1
ATOM 694 C CA . ASP A 1 89 ? -2.926 -25.312 -9.578 1 61.59 89 ASP A CA 1
ATOM 695 C C . ASP A 1 89 ? -3.738 -24.062 -9.93 1 61.59 89 ASP A C 1
ATOM 697 O O . ASP A 1 89 ? -3.531 -23 -9.359 1 61.59 89 ASP A O 1
ATOM 701 N N . PHE A 1 90 ? -4.594 -24.281 -10.758 1 55.25 90 PHE A N 1
ATOM 702 C CA . PHE A 1 90 ? -5.488 -23.203 -11.156 1 55.25 90 PHE A CA 1
ATOM 703 C C . PHE A 1 90 ? -6.383 -22.781 -10 1 55.25 90 PHE A C 1
ATOM 705 O O . PHE A 1 90 ? -6.539 -21.578 -9.727 1 55.25 90 PHE A O 1
ATOM 712 N N . ILE A 1 91 ? -6.914 -23.734 -9.414 1 56.22 91 ILE A N 1
ATOM 713 C CA . ILE A 1 91 ? -7.766 -23.453 -8.266 1 56.22 91 ILE A CA 1
ATOM 714 C C . ILE A 1 91 ? -6.961 -22.719 -7.199 1 56.22 91 ILE A C 1
ATOM 716 O O . ILE A 1 91 ? -7.449 -21.766 -6.59 1 56.22 91 ILE A O 1
ATOM 720 N N . ASP A 1 92 ? -5.785 -23.25 -7.016 1 58.53 92 ASP A N 1
ATOM 721 C CA . ASP A 1 92 ? -4.93 -22.641 -6.008 1 58.53 92 ASP A CA 1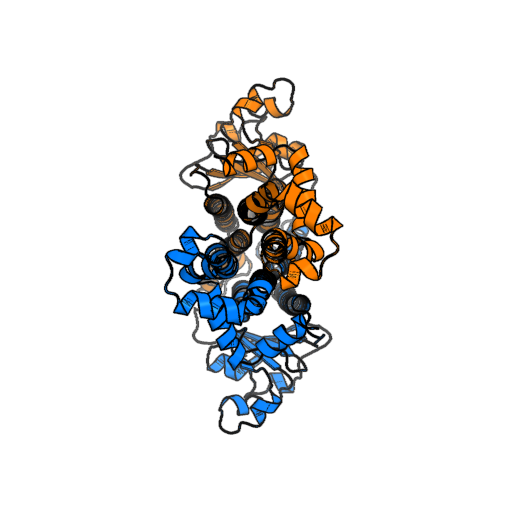
ATOM 722 C C . ASP A 1 92 ? -4.641 -21.172 -6.359 1 58.53 92 ASP A C 1
ATOM 724 O O . ASP A 1 92 ? -4.656 -20.312 -5.484 1 58.53 92 ASP A O 1
ATOM 728 N N . SER A 1 93 ? -4.391 -21.047 -7.586 1 56.34 93 SER A N 1
ATOM 729 C CA . SER A 1 93 ? -4.074 -19.688 -8.023 1 56.34 93 SER A CA 1
ATOM 730 C C . SER A 1 93 ? -5.281 -18.766 -7.887 1 56.34 93 SER A C 1
ATOM 732 O O . SER A 1 93 ? -5.129 -17.578 -7.629 1 56.34 93 SER A O 1
ATOM 734 N N . LYS A 1 94 ? -6.352 -19.406 -8.102 1 47.41 94 LYS A N 1
ATOM 735 C CA . LYS A 1 94 ? -7.57 -18.594 -8.008 1 47.41 94 LYS A CA 1
ATOM 736 C C . LYS A 1 94 ? -8.062 -18.516 -6.562 1 47.41 94 LYS A C 1
ATOM 738 O O . LYS A 1 94 ? -8.938 -17.719 -6.246 1 47.41 94 LYS A O 1
ATOM 743 N N . SER A 1 95 ? -7.602 -19.391 -5.934 1 48.12 95 SER A N 1
ATOM 744 C CA . SER A 1 95 ? -8.07 -19.438 -4.551 1 48.12 95 SER A CA 1
ATOM 745 C C . SER A 1 95 ? -7.629 -18.203 -3.77 1 48.12 95 SER A C 1
ATOM 747 O O . SER A 1 95 ? -7.957 -18.062 -2.592 1 48.12 95 SER A O 1
ATOM 749 N N . SER A 1 96 ? -6.785 -17.578 -4.363 1 51.28 96 SER A N 1
ATOM 750 C CA . SER A 1 96 ? -6.543 -16.312 -3.666 1 51.28 96 SER A CA 1
ATOM 751 C C . SER A 1 96 ? -7.84 -15.711 -3.141 1 51.28 96 SER A C 1
ATOM 753 O O . SER A 1 96 ? -7.836 -14.984 -2.145 1 51.28 96 SER A O 1
ATOM 755 N N . LYS A 1 97 ? -8.867 -16.172 -3.855 1 47.5 97 LYS A N 1
ATOM 756 C CA . LYS A 1 97 ? -10.18 -15.75 -3.379 1 47.5 97 LYS A CA 1
ATOM 757 C C . LYS A 1 97 ? -10.5 -16.359 -2.021 1 47.5 97 LYS A C 1
ATOM 759 O O . LYS A 1 97 ? -11.297 -15.82 -1.256 1 47.5 97 LYS A O 1
ATOM 764 N N . TYR A 1 98 ? -9.945 -17.531 -1.837 1 43.19 98 TYR A N 1
ATOM 765 C CA . TYR A 1 98 ? -10.195 -18.219 -0.573 1 43.19 98 TYR A CA 1
ATOM 766 C C . TYR A 1 98 ? -9.133 -17.859 0.458 1 43.19 98 TYR A C 1
ATOM 768 O O . TYR A 1 98 ? -9.188 -18.312 1.603 1 43.19 98 TYR A O 1
ATOM 776 N N . ASP A 1 99 ? -8.078 -17.188 -0.143 1 51.97 99 ASP A N 1
ATOM 777 C CA . ASP A 1 99 ? -7.035 -16.766 0.791 1 51.97 99 ASP A CA 1
ATOM 778 C C . ASP A 1 99 ? -7.453 -15.5 1.535 1 51.97 99 ASP A C 1
ATOM 780 O O . ASP A 1 99 ? -8.156 -14.648 0.981 1 51.97 99 ASP A O 1
ATOM 784 N N . ASP A 1 100 ? -7.453 -15.648 2.76 1 60.22 100 ASP A N 1
ATOM 785 C CA . ASP A 1 100 ? -7.699 -14.531 3.672 1 60.22 100 ASP A CA 1
ATOM 786 C C . ASP A 1 100 ? -6.758 -13.367 3.377 1 60.22 100 ASP A C 1
ATOM 788 O O . ASP A 1 100 ? -6.645 -12.438 4.18 1 60.22 100 ASP A O 1
ATOM 792 N N . ASN A 1 101 ? -6.141 -13.531 2.059 1 67.19 101 ASN A N 1
ATOM 793 C CA . ASN A 1 101 ? -5.215 -12.445 1.773 1 67.19 101 ASN A CA 1
ATOM 794 C C . ASN A 1 101 ? -5.66 -11.633 0.563 1 67.19 101 ASN A C 1
ATOM 796 O O . ASN A 1 101 ? -6.418 -12.125 -0.277 1 67.19 101 ASN A O 1
ATOM 800 N N . ILE A 1 102 ? -5.414 -10.445 0.548 1 78.5 102 ILE A N 1
ATOM 801 C CA . ILE A 1 102 ? -5.668 -9.547 -0.571 1 78.5 102 ILE A CA 1
ATOM 802 C C . ILE A 1 102 ? -4.84 -9.977 -1.779 1 78.5 102 ILE A C 1
ATOM 804 O O . ILE A 1 102 ? -3.65 -10.266 -1.65 1 78.5 102 ILE A O 1
ATOM 808 N N . SER A 1 103 ? -5.461 -10.156 -2.953 1 76.25 103 SER A N 1
ATOM 809 C CA . SER A 1 103 ? -4.762 -10.508 -4.184 1 76.25 103 SER A CA 1
ATOM 810 C C . SER A 1 103 ? -3.719 -9.453 -4.551 1 76.25 103 SER A C 1
ATOM 812 O O . SER A 1 103 ? -3.734 -8.344 -4.012 1 76.25 103 SER A O 1
ATOM 814 N N . THR A 1 104 ? -2.863 -9.781 -5.438 1 77.94 104 THR A N 1
ATOM 815 C CA . THR A 1 104 ? -1.839 -8.844 -5.887 1 77.94 104 THR A CA 1
ATOM 816 C C . THR A 1 104 ? -2.473 -7.609 -6.52 1 77.94 104 THR A C 1
ATOM 818 O O . THR A 1 104 ? -2.076 -6.48 -6.227 1 77.94 104 THR A O 1
ATOM 821 N N . GLU A 1 105 ? -3.449 -7.891 -7.359 1 81.56 105 GLU A N 1
ATOM 822 C CA . GLU A 1 105 ? -4.164 -6.781 -7.98 1 81.56 105 GLU A CA 1
ATOM 823 C C . GLU A 1 105 ? -4.863 -5.918 -6.934 1 81.56 105 GLU A C 1
ATOM 825 O O . GLU A 1 105 ? -4.883 -4.688 -7.047 1 81.56 105 GLU A O 1
ATOM 830 N N . GLY A 1 106 ? -5.391 -6.578 -5.969 1 85.19 106 GLY A N 1
ATOM 831 C CA . GLY A 1 106 ? -6.027 -5.863 -4.871 1 85.19 106 GLY A CA 1
ATOM 832 C C . GLY A 1 106 ? -5.059 -5.008 -4.074 1 85.19 106 GLY A C 1
ATOM 833 O O . GLY A 1 106 ? -5.406 -3.908 -3.643 1 85.19 106 GLY A O 1
ATOM 834 N N . LEU A 1 107 ? -3.855 -5.508 -3.951 1 87.25 107 LEU A N 1
ATOM 835 C CA . LEU A 1 107 ? -2.834 -4.762 -3.227 1 87.25 107 LEU A CA 1
ATOM 836 C C . LEU A 1 107 ? -2.426 -3.51 -3.998 1 87.25 107 LEU A C 1
ATOM 838 O O . LEU A 1 107 ? -2.215 -2.449 -3.404 1 87.25 107 LEU A O 1
ATOM 842 N N . PHE A 1 108 ? -2.373 -3.629 -5.266 1 87.19 108 PHE A N 1
ATOM 843 C CA . PHE A 1 108 ? -2.076 -2.461 -6.086 1 87.19 108 PHE A CA 1
ATOM 844 C C . PHE A 1 108 ? -3.191 -1.429 -5.984 1 87.19 108 PHE A C 1
ATOM 846 O O . PHE A 1 108 ? -2.928 -0.226 -5.918 1 87.19 108 PHE A O 1
ATOM 853 N N . LEU A 1 109 ? -4.371 -1.902 -5.969 1 90.69 109 LEU A N 1
ATOM 854 C CA . LEU A 1 109 ? -5.512 -1.009 -5.809 1 90.69 109 LEU A CA 1
ATOM 855 C C . LEU A 1 109 ? -5.469 -0.311 -4.453 1 90.69 109 LEU A C 1
ATOM 857 O O . LEU A 1 109 ? -5.773 0.88 -4.355 1 90.69 109 LEU A O 1
ATOM 861 N N . LEU A 1 110 ? -5.121 -1.079 -3.482 1 93.44 110 LEU A N 1
ATOM 862 C CA . LEU A 1 110 ? -5.016 -0.516 -2.141 1 93.44 110 LEU A CA 1
ATOM 863 C C . LEU A 1 110 ? -3.947 0.569 -2.09 1 93.44 110 LEU A C 1
ATOM 865 O O . LEU A 1 110 ? -4.18 1.649 -1.543 1 93.44 110 LEU A O 1
ATOM 869 N N . LEU A 1 111 ? -2.842 0.324 -2.693 1 91.62 111 LEU A N 1
ATOM 870 C CA . LEU A 1 111 ? -1.768 1.312 -2.727 1 91.62 111 LEU A CA 1
ATOM 871 C C . LEU A 1 111 ? -2.213 2.574 -3.457 1 91.62 111 LEU A C 1
ATOM 873 O O . LEU A 1 111 ? -1.961 3.688 -2.99 1 91.62 111 LEU A O 1
ATOM 877 N N . SER A 1 112 ? -2.895 2.375 -4.504 1 92.19 112 SER A N 1
ATOM 878 C CA . SER A 1 112 ? -3.41 3.51 -5.266 1 92.19 112 SER A CA 1
ATOM 879 C C . SER A 1 112 ? -4.438 4.297 -4.461 1 92.19 112 SER A C 1
ATOM 881 O O . SER A 1 112 ? -4.465 5.527 -4.512 1 92.19 112 SER A O 1
ATOM 883 N N . ALA A 1 113 ? -5.227 3.6 -3.789 1 93.94 113 ALA A N 1
ATOM 884 C CA . ALA A 1 113 ? -6.254 4.227 -2.961 1 93.94 113 ALA A CA 1
ATOM 885 C C . ALA A 1 113 ? -5.629 5.051 -1.842 1 93.94 113 ALA A C 1
ATOM 887 O O . ALA A 1 113 ? -6.164 6.094 -1.456 1 93.94 113 ALA A O 1
ATOM 888 N N . LEU A 1 114 ? -4.52 4.609 -1.357 1 94.88 114 LEU A N 1
ATOM 889 C CA . LEU A 1 114 ? -3.824 5.324 -0.292 1 94.88 114 LEU A CA 1
ATOM 890 C C . LEU A 1 114 ? -3.146 6.578 -0.832 1 94.88 114 LEU A C 1
ATOM 892 O O . LEU A 1 114 ? -3.014 7.574 -0.116 1 94.88 114 LEU A O 1
ATOM 896 N N . ASP A 1 115 ? -2.811 6.539 -2.062 1 93.19 115 ASP A N 1
ATOM 897 C CA . ASP A 1 115 ? -2.047 7.629 -2.658 1 93.19 115 ASP A CA 1
ATOM 898 C C . ASP A 1 115 ? -2.957 8.797 -3.039 1 93.19 115 ASP A C 1
ATOM 900 O O . ASP A 1 115 ? -2.543 9.953 -2.998 1 93.19 115 ASP A O 1
ATOM 904 N N . SER A 1 116 ? -4.156 8.5 -3.316 1 92.19 116 SER A N 1
ATOM 905 C CA . SER A 1 116 ? -5.055 9.531 -3.83 1 92.19 116 SER A CA 1
ATOM 906 C C . SER A 1 116 ? -5.246 10.656 -2.814 1 92.19 116 SER A C 1
ATOM 908 O O . SER A 1 116 ? -5.023 11.828 -3.129 1 92.19 116 SER A O 1
ATOM 910 N N . PRO A 1 117 ? -5.594 10.32 -1.591 1 95.38 117 PRO A N 1
ATOM 911 C CA . PRO A 1 117 ? -5.703 11.398 -0.607 1 95.38 117 PRO A CA 1
ATOM 912 C C . PRO A 1 117 ? -4.371 12.102 -0.357 1 95.38 117 PRO A C 1
ATOM 914 O O . PRO A 1 117 ? -4.348 13.305 -0.078 1 95.38 117 PRO A O 1
ATOM 917 N N . VAL A 1 118 ? -3.27 11.398 -0.476 1 95.94 118 VAL A N 1
ATOM 918 C CA . VAL A 1 118 ? -1.947 11.969 -0.245 1 95.94 118 VAL A CA 1
ATOM 919 C C . VAL A 1 118 ? -1.618 12.977 -1.346 1 95.94 118 VAL A C 1
ATOM 921 O O . VAL A 1 118 ? -1.043 14.039 -1.078 1 95.94 118 VAL A O 1
ATOM 924 N N . ASP A 1 119 ? -2.043 12.688 -2.535 1 94.06 119 ASP A N 1
ATOM 925 C CA . ASP A 1 119 ? -1.828 13.586 -3.666 1 94.06 119 ASP A CA 1
ATOM 926 C C . ASP A 1 119 ? -2.527 14.922 -3.443 1 94.06 119 ASP A C 1
ATOM 928 O O . ASP A 1 119 ? -1.937 15.984 -3.666 1 94.06 119 ASP A O 1
ATOM 932 N N . LYS A 1 120 ? -3.732 14.836 -3.02 1 93.56 120 LYS A N 1
ATOM 933 C CA . LYS A 1 120 ? -4.508 16.047 -2.797 1 93.56 120 LYS A CA 1
ATOM 934 C C . LYS A 1 120 ? -3.906 16.891 -1.671 1 93.56 120 LYS A C 1
ATOM 936 O O . LYS A 1 120 ? -3.852 18.109 -1.766 1 93.56 120 LYS A O 1
ATOM 941 N N . LYS A 1 121 ? -3.471 16.234 -0.703 1 94.75 121 LYS A N 1
ATOM 942 C CA . LYS A 1 121 ? -2.828 16.922 0.417 1 94.75 121 LYS A CA 1
ATOM 943 C C . LYS A 1 121 ? -1.514 17.562 -0.013 1 94.75 121 LYS A C 1
ATOM 945 O O . LYS A 1 121 ? -1.234 18.719 0.341 1 94.75 121 LYS A O 1
ATOM 950 N N . MET A 1 122 ? -0.748 16.812 -0.708 1 94.56 122 MET A N 1
ATOM 951 C CA . MET A 1 122 ? 0.525 17.312 -1.227 1 94.56 122 MET A CA 1
ATOM 952 C C . MET A 1 122 ? 0.317 18.562 -2.076 1 94.56 122 MET A C 1
ATOM 954 O O . MET A 1 122 ? 1 19.562 -1.886 1 94.56 122 MET A O 1
ATOM 958 N N . ASP A 1 123 ? -0.677 18.547 -2.855 1 91.88 123 ASP A N 1
ATOM 959 C CA . ASP A 1 123 ? -0.978 19.672 -3.73 1 91.88 123 ASP A CA 1
ATOM 960 C C . ASP A 1 123 ? -1.38 20.906 -2.92 1 91.88 123 ASP A C 1
ATOM 962 O O . ASP A 1 123 ? -0.939 22.016 -3.213 1 91.88 123 ASP A O 1
ATOM 966 N N . ARG A 1 124 ? -2.17 20.672 -1.98 1 92.25 124 ARG A N 1
ATOM 967 C CA . ARG A 1 124 ? -2.607 21.766 -1.132 1 92.25 124 ARG A CA 1
ATOM 968 C C . ARG A 1 124 ? -1.425 22.406 -0.413 1 92.25 124 ARG A C 1
ATOM 970 O O . ARG A 1 124 ? -1.313 23.641 -0.362 1 92.25 124 ARG A O 1
ATOM 977 N N . PHE A 1 125 ? -0.544 21.609 0.135 1 92.69 125 PHE A N 1
ATOM 978 C CA . PHE A 1 125 ? 0.59 22.109 0.899 1 92.69 125 PHE A CA 1
ATOM 979 C C . PHE A 1 125 ? 1.589 22.812 -0.013 1 92.69 125 PHE A C 1
ATOM 981 O O . PHE A 1 125 ? 2.086 23.891 0.315 1 92.69 125 PHE A O 1
ATOM 988 N N . LEU A 1 126 ? 1.832 22.234 -1.196 1 91.94 126 LEU A N 1
ATOM 989 C CA . LEU A 1 126 ? 2.775 22.844 -2.131 1 91.94 126 LEU A CA 1
ATOM 990 C C . LEU A 1 126 ? 2.215 24.141 -2.715 1 91.94 126 LEU A C 1
ATOM 992 O O . LEU A 1 126 ? 2.957 25.094 -2.945 1 91.94 126 LEU A O 1
ATOM 996 N N . THR A 1 127 ? 0.928 24.141 -2.924 1 90.19 127 THR A N 1
ATOM 997 C CA . THR A 1 127 ? 0.277 25.359 -3.395 1 90.19 127 THR A CA 1
ATOM 998 C C . THR A 1 127 ? 0.373 26.469 -2.346 1 90.19 127 THR A C 1
ATOM 1000 O O . THR A 1 127 ? 0.621 27.625 -2.68 1 90.19 127 THR A O 1
ATOM 1003 N N . ALA A 1 128 ? 0.161 26.078 -1.107 1 88.44 128 ALA A N 1
ATOM 1004 C CA . ALA A 1 128 ? 0.293 27.047 -0.019 1 88.44 128 ALA A CA 1
ATOM 1005 C C . ALA A 1 128 ? 1.716 27.578 0.062 1 88.44 128 ALA A C 1
ATOM 1007 O O . ALA A 1 128 ? 1.921 28.766 0.372 1 88.44 128 ALA A O 1
ATOM 1008 N N . LEU A 1 129 ? 2.652 26.75 -0.195 1 87.69 129 LEU A N 1
ATOM 1009 C CA . LEU A 1 129 ? 4.059 27.141 -0.169 1 87.69 129 LEU A CA 1
ATOM 1010 C C . LEU A 1 129 ? 4.367 28.125 -1.282 1 87.69 129 LEU A C 1
ATOM 1012 O O . LEU A 1 129 ? 5.121 29.094 -1.076 1 87.69 129 LEU A O 1
ATOM 1016 N N . ASN A 1 130 ? 3.82 27.938 -2.367 1 84.06 130 ASN A N 1
ATOM 1017 C CA . ASN A 1 130 ? 4.074 28.797 -3.52 1 84.06 130 ASN A CA 1
ATOM 1018 C C . ASN A 1 130 ? 3.375 30.141 -3.383 1 84.06 130 ASN A C 1
ATOM 1020 O O . ASN A 1 130 ? 3.871 31.156 -3.871 1 84.06 130 ASN A O 1
ATOM 1024 N N . LYS A 1 131 ? 2.234 30.172 -2.816 1 76.44 131 LYS A N 1
ATOM 1025 C CA . LYS A 1 131 ? 1.465 31.406 -2.674 1 76.44 131 LYS A CA 1
ATOM 1026 C C . LYS A 1 131 ? 1.972 32.219 -1.498 1 76.44 131 LYS A C 1
ATOM 1028 O O . LYS A 1 131 ? 1.745 33.438 -1.443 1 76.44 131 LYS A O 1
ATOM 1033 N N . SER A 1 132 ? 2.428 31.562 -0.472 1 62.56 132 SER A N 1
ATOM 1034 C CA . SER A 1 132 ? 2.781 32.25 0.757 1 62.56 132 SER A CA 1
ATOM 1035 C C . SER A 1 132 ? 4.027 33.125 0.564 1 62.56 132 SER A C 1
ATOM 1037 O O . SER A 1 132 ? 5.152 32.625 0.675 1 62.56 132 SER A O 1
ATOM 1039 N N . THR A 1 133 ? 4.051 33.938 -0.393 1 56.88 133 THR A N 1
ATOM 1040 C CA . THR A 1 133 ? 5.148 34.906 -0.417 1 56.88 133 THR A CA 1
ATOM 1041 C C . THR A 1 133 ? 5.23 35.656 0.904 1 56.88 133 THR A C 1
ATOM 1043 O O . THR A 1 133 ? 6.301 36.156 1.283 1 56.88 133 THR A O 1
ATOM 1046 N N . CYS A 1 134 ? 4.047 36.188 1.469 1 54.34 134 CYS A N 1
ATOM 1047 C CA . CYS A 1 134 ? 4.027 37.156 2.557 1 54.34 134 CYS A CA 1
ATOM 1048 C C . CYS A 1 134 ? 3.92 36.438 3.908 1 54.34 134 CYS A C 1
ATOM 1050 O O . CYS A 1 134 ? 3.576 35.281 3.977 1 54.34 134 CYS A O 1
ATOM 1052 N N . ALA A 1 135 ? 4.273 37.156 5.031 1 58.03 135 ALA A N 1
ATOM 1053 C CA . ALA A 1 135 ? 4.395 37 6.477 1 58.03 135 ALA A CA 1
ATOM 1054 C C . ALA A 1 135 ? 3.125 36.406 7.078 1 58.03 135 ALA A C 1
ATOM 1056 O O . ALA A 1 135 ? 2.203 37.156 7.445 1 58.03 135 ALA A O 1
ATOM 1057 N N . THR A 1 136 ? 2.84 35.031 6.816 1 75.12 136 THR A N 1
ATOM 1058 C CA . THR A 1 136 ? 1.623 34.5 7.422 1 75.12 136 THR A CA 1
ATOM 1059 C C . THR A 1 136 ? 1.931 33.844 8.758 1 75.12 136 THR A C 1
ATOM 1061 O O . THR A 1 136 ? 2.957 33.188 8.906 1 75.12 136 THR A O 1
ATOM 1064 N N . SER A 1 137 ? 1.307 34.188 9.82 1 82.81 137 SER A N 1
ATOM 1065 C CA . SER A 1 137 ? 1.428 33.625 11.156 1 82.81 137 SER A CA 1
ATOM 1066 C C . SER A 1 137 ? 1.213 32.125 11.125 1 82.81 137 SER A C 1
ATOM 1068 O O . SER A 1 137 ? 0.54 31.594 10.234 1 82.81 137 SER A O 1
ATOM 1070 N N . PRO A 1 138 ? 1.889 31.469 11.992 1 84.5 138 PRO A N 1
ATOM 1071 C CA . PRO A 1 138 ? 1.704 30.016 12.102 1 84.5 138 PRO A CA 1
ATOM 1072 C C . PRO A 1 138 ? 0.233 29.609 12.172 1 84.5 138 PRO A C 1
ATOM 1074 O O . PRO A 1 138 ? -0.163 28.609 11.594 1 84.5 138 PRO A O 1
ATOM 1077 N N . GLY A 1 139 ? -0.534 30.422 12.859 1 84.38 139 GLY A N 1
ATOM 1078 C CA . GLY A 1 139 ? -1.953 30.125 12.977 1 84.38 139 GLY A CA 1
ATOM 1079 C C . GLY A 1 139 ? -2.684 30.188 11.648 1 84.38 139 GLY A C 1
ATOM 1080 O O . GLY A 1 139 ? -3.547 29.359 11.367 1 84.38 139 GLY A O 1
ATOM 1081 N N . LYS A 1 140 ? -2.312 31.188 10.875 1 85.88 140 LYS A N 1
ATOM 1082 C CA . LYS A 1 140 ? -2.943 31.328 9.57 1 85.88 140 LYS A CA 1
ATOM 1083 C C . LYS A 1 140 ? -2.553 30.188 8.641 1 85.88 140 LYS A C 1
ATOM 1085 O O . LYS A 1 140 ? -3.389 29.672 7.895 1 85.88 140 LYS A O 1
ATOM 1090 N N . ILE A 1 141 ? -1.306 29.797 8.711 1 86.12 141 ILE A N 1
ATOM 1091 C CA . ILE A 1 141 ? -0.831 28.672 7.902 1 86.12 141 ILE A CA 1
ATOM 1092 C C . ILE A 1 141 ? -1.557 27.391 8.312 1 86.12 141 ILE A C 1
ATOM 1094 O O . ILE A 1 141 ? -2.041 26.641 7.465 1 86.12 141 ILE A O 1
ATOM 1098 N N . PHE A 1 142 ? -1.653 27.203 9.617 1 86.25 142 PHE A N 1
ATOM 1099 C CA . PHE A 1 142 ? -2.34 26.047 10.164 1 86.25 142 PHE A CA 1
ATOM 1100 C C . PHE A 1 142 ? -3.771 25.969 9.648 1 86.25 142 PHE A C 1
ATOM 1102 O O . PHE A 1 142 ? -4.211 24.906 9.18 1 86.25 142 PHE A O 1
ATOM 1109 N N . ASN A 1 143 ? -4.387 27.062 9.633 1 86.5 143 ASN A N 1
ATOM 1110 C CA . ASN A 1 143 ? -5.785 27.094 9.211 1 86.5 143 ASN A CA 1
ATOM 1111 C C . ASN A 1 143 ? -5.922 26.875 7.711 1 86.5 143 ASN A C 1
ATOM 1113 O O . ASN A 1 143 ? -6.891 26.266 7.254 1 86.5 143 ASN A O 1
ATOM 1117 N N . LYS A 1 144 ? -4.973 27.312 7.035 1 85.56 144 LYS A N 1
ATOM 1118 C CA . LYS A 1 144 ? -5.035 27.234 5.578 1 85.56 144 LYS A CA 1
ATOM 1119 C C . LYS A 1 144 ? -4.77 25.812 5.102 1 85.56 144 LYS A C 1
ATOM 1121 O O . LYS A 1 144 ? -5.441 25.312 4.191 1 85.56 144 LYS A O 1
ATOM 1126 N N . ILE A 1 145 ? -3.906 25.156 5.746 1 87.06 145 ILE A N 1
ATOM 1127 C CA . ILE A 1 145 ? -3.477 23.875 5.199 1 87.06 145 ILE A CA 1
ATOM 1128 C C . ILE A 1 145 ? -4.238 22.734 5.879 1 87.06 145 ILE A C 1
ATOM 1130 O O . ILE A 1 145 ? -4.328 21.641 5.344 1 87.06 145 ILE A O 1
ATOM 1134 N N . THR A 1 146 ? -4.691 22.984 7.074 1 89.88 146 THR A N 1
ATOM 1135 C CA . THR A 1 146 ? -5.398 21.953 7.824 1 89.88 146 THR A CA 1
ATOM 1136 C C . THR A 1 146 ? -6.875 21.922 7.438 1 89.88 146 THR A C 1
ATOM 1138 O O . THR A 1 146 ? -7.676 22.703 7.949 1 89.88 146 THR A O 1
ATOM 1141 N N . GLU A 1 147 ? -7.234 21.078 6.551 1 93.31 147 GLU A N 1
ATOM 1142 C CA . GLU A 1 147 ? -8.602 20.875 6.078 1 93.31 147 GLU A CA 1
ATOM 1143 C C . GLU A 1 147 ? -9.039 19.438 6.281 1 93.31 147 GLU A C 1
ATOM 1145 O O . GLU A 1 147 ? -9.266 18.703 5.312 1 93.31 147 GLU A O 1
ATOM 1150 N N . PRO A 1 148 ? -9.266 19.125 7.539 1 95.06 148 PRO A N 1
ATOM 1151 C CA . PRO A 1 148 ? -9.562 17.719 7.859 1 95.06 148 PRO A CA 1
ATOM 1152 C C . PRO A 1 148 ? -10.812 17.203 7.152 1 95.06 148 PRO A C 1
ATOM 1154 O O . PRO A 1 148 ? -10.852 16.047 6.734 1 95.06 148 PRO A O 1
ATOM 1157 N N . GLU A 1 149 ? -11.867 18.031 6.957 1 94.88 149 GLU A N 1
ATOM 1158 C CA . GLU A 1 149 ? -13.094 17.594 6.301 1 94.88 149 GLU A CA 1
ATOM 1159 C C . GLU A 1 149 ? -12.844 17.234 4.84 1 94.88 149 GLU A C 1
ATOM 1161 O O . GLU A 1 149 ? -13.336 16.219 4.355 1 94.88 149 GLU A O 1
ATOM 1166 N N . LYS A 1 150 ? -12.102 18.047 4.234 1 94.56 150 LYS A N 1
ATOM 1167 C CA . LYS A 1 150 ? -11.773 17.781 2.84 1 94.56 150 LYS A CA 1
ATOM 1168 C C . LYS A 1 150 ? -10.93 16.516 2.707 1 94.56 150 LYS A C 1
ATOM 1170 O O . LYS A 1 150 ? -11.148 15.711 1.798 1 94.56 150 LYS A O 1
ATOM 1175 N N . GLN A 1 151 ? -9.961 16.391 3.59 1 96.5 151 GLN A N 1
ATOM 1176 C CA . GLN A 1 151 ? -9.094 15.211 3.555 1 96.5 151 GLN A CA 1
ATOM 1177 C C . GLN A 1 151 ? -9.883 13.938 3.859 1 96.5 151 GLN A C 1
ATOM 1179 O O . GLN A 1 151 ? -9.656 12.898 3.238 1 96.5 151 GLN A O 1
ATOM 1184 N N . LEU A 1 152 ? -10.75 14.023 4.793 1 97.56 152 LEU A N 1
ATOM 1185 C CA . LEU A 1 152 ? -11.586 12.867 5.129 1 97.56 152 LEU A CA 1
ATOM 1186 C C . LEU A 1 152 ? -12.461 12.477 3.945 1 97.56 152 LEU A C 1
ATOM 1188 O O . LEU A 1 152 ? -12.68 11.289 3.695 1 97.56 152 LEU A O 1
ATOM 1192 N N . ALA A 1 153 ? -13 13.453 3.311 1 96.88 153 ALA A N 1
ATOM 1193 C CA . ALA A 1 153 ? -13.812 13.18 2.125 1 96.88 153 ALA A CA 1
ATOM 1194 C C . ALA A 1 153 ? -13.016 12.391 1.089 1 96.88 153 ALA A C 1
ATOM 1196 O O . ALA A 1 153 ? -13.539 11.453 0.476 1 96.88 153 ALA A O 1
ATOM 1197 N N . GLU A 1 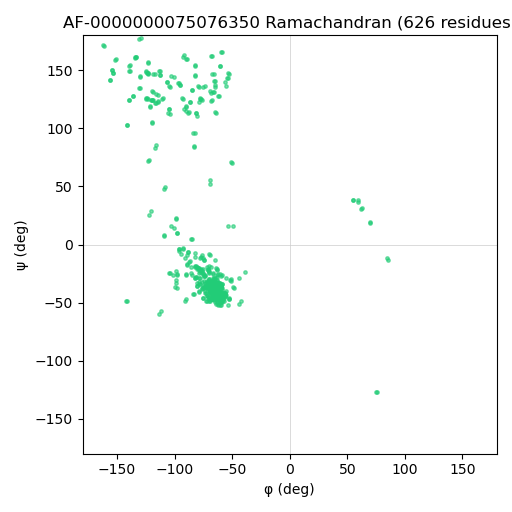154 ? -11.75 12.781 0.905 1 97.12 154 GLU A N 1
ATOM 1198 C CA . GLU A 1 154 ? -10.891 12.07 -0.035 1 97.12 154 GLU A CA 1
ATOM 1199 C C . GLU A 1 154 ? -10.633 10.641 0.427 1 97.12 154 GLU A C 1
ATOM 1201 O O . GLU A 1 154 ? -10.57 9.719 -0.391 1 97.12 154 GLU A O 1
ATOM 1206 N N . ILE A 1 155 ? -10.453 10.484 1.695 1 98.12 155 ILE A N 1
ATOM 1207 C CA . ILE A 1 155 ? -10.203 9.156 2.25 1 98.12 155 ILE A CA 1
ATOM 1208 C C . ILE A 1 155 ? -11.445 8.289 2.076 1 98.12 155 ILE A C 1
ATOM 1210 O O . ILE A 1 155 ? -11.344 7.125 1.674 1 98.12 155 ILE A O 1
ATOM 1214 N N . THR A 1 156 ? -12.617 8.844 2.367 1 97.81 156 THR A N 1
ATOM 1215 C CA . THR A 1 156 ? -13.875 8.117 2.213 1 97.81 156 THR A CA 1
ATOM 1216 C C . THR A 1 156 ? -14.078 7.695 0.762 1 97.81 156 THR A C 1
ATOM 1218 O O . THR A 1 156 ? -14.461 6.555 0.492 1 97.81 156 THR A O 1
ATOM 1221 N N . ARG A 1 157 ? -13.82 8.586 -0.103 1 96.56 157 ARG A N 1
ATOM 1222 C CA . ARG A 1 157 ? -13.891 8.281 -1.528 1 96.56 157 ARG A CA 1
ATOM 1223 C C . ARG A 1 157 ? -12.938 7.156 -1.901 1 96.56 157 ARG A C 1
ATOM 1225 O O . ARG A 1 157 ? -13.289 6.262 -2.668 1 96.56 157 ARG A O 1
ATOM 1232 N N . ALA A 1 158 ? -11.742 7.223 -1.386 1 96.56 158 ALA A N 1
ATOM 1233 C CA . ALA A 1 158 ? -10.734 6.207 -1.672 1 96.56 158 ALA A CA 1
ATOM 1234 C C . ALA A 1 158 ? -11.195 4.828 -1.205 1 96.56 158 ALA A C 1
ATOM 1236 O O . ALA A 1 158 ? -11.023 3.834 -1.916 1 96.56 158 ALA A O 1
ATOM 1237 N N . ILE A 1 159 ? -11.758 4.746 -0.028 1 96.62 159 ILE A N 1
ATOM 1238 C CA . ILE A 1 159 ? -12.266 3.488 0.505 1 96.62 159 ILE A CA 1
ATOM 1239 C C . ILE A 1 159 ? -13.344 2.938 -0.421 1 96.62 159 ILE A C 1
ATOM 1241 O O . ILE A 1 159 ? -13.336 1.753 -0.763 1 96.62 159 ILE A O 1
ATOM 1245 N N . HIS A 1 160 ? -14.172 3.83 -0.814 1 94.62 160 HIS A N 1
ATOM 1246 C CA . HIS A 1 160 ? -15.281 3.461 -1.687 1 94.62 160 HIS A CA 1
ATOM 1247 C C . HIS A 1 160 ? -14.781 2.875 -3 1 94.62 160 HIS A C 1
ATOM 1249 O O . HIS A 1 160 ? -15.188 1.777 -3.391 1 94.62 160 HIS A O 1
ATOM 1255 N N . ILE A 1 161 ? -13.938 3.555 -3.607 1 91.81 161 ILE A N 1
ATOM 1256 C CA . ILE A 1 161 ? -13.422 3.164 -4.914 1 91.81 161 ILE A CA 1
ATOM 1257 C C . ILE A 1 161 ? -12.617 1.871 -4.785 1 91.81 161 ILE A C 1
ATOM 1259 O O . ILE A 1 161 ? -12.656 1.015 -5.672 1 91.81 161 ILE A O 1
ATOM 1263 N N . LEU A 1 162 ? -11.891 1.757 -3.732 1 93.06 162 LEU A N 1
ATOM 1264 C CA . LEU A 1 162 ? -11.109 0.548 -3.484 1 93.06 162 LEU A CA 1
ATOM 1265 C C . LEU A 1 162 ? -12.016 -0.676 -3.406 1 93.06 162 LEU A C 1
ATOM 1267 O O . LEU A 1 162 ? -11.758 -1.689 -4.059 1 93.06 162 LEU A O 1
ATOM 1271 N N . LEU A 1 163 ? -13.078 -0.595 -2.643 1 90.56 163 LEU A N 1
ATOM 1272 C CA . LEU A 1 163 ? -13.969 -1.734 -2.459 1 90.56 163 LEU A CA 1
ATOM 1273 C C . LEU A 1 163 ? -14.688 -2.076 -3.762 1 90.56 163 LEU A C 1
ATOM 1275 O O . LEU A 1 163 ? -14.852 -3.252 -4.098 1 90.56 163 LEU A O 1
ATOM 1279 N N . GLU A 1 164 ? -15.031 -1.004 -4.473 1 87.38 164 GLU A N 1
ATOM 1280 C CA . GLU A 1 164 ? -15.609 -1.239 -5.793 1 87.38 164 GLU A CA 1
ATOM 1281 C C . GLU A 1 164 ? -14.609 -1.949 -6.707 1 87.38 164 GLU A C 1
ATOM 1283 O O . GLU A 1 164 ? -14.977 -2.869 -7.441 1 87.38 164 GLU A O 1
ATOM 1288 N N . GLY A 1 165 ? -13.414 -1.532 -6.645 1 86.06 165 GLY A N 1
ATOM 1289 C CA . GLY A 1 165 ? -12.375 -2.139 -7.453 1 86.06 165 GLY A CA 1
ATOM 1290 C C . GLY A 1 165 ? -12.094 -3.584 -7.086 1 86.06 165 GLY A C 1
ATOM 1291 O O . GLY A 1 165 ? -11.891 -4.426 -7.961 1 86.06 165 GLY A O 1
ATOM 1292 N N . LEU A 1 166 ? -12.07 -3.84 -5.832 1 82.44 166 LEU A N 1
ATOM 1293 C CA . LEU A 1 166 ? -11.805 -5.195 -5.363 1 82.44 166 LEU A CA 1
ATOM 1294 C C . LEU A 1 166 ? -12.875 -6.16 -5.852 1 82.44 166 LEU A C 1
ATOM 1296 O O . LEU A 1 166 ? -12.57 -7.285 -6.254 1 82.44 166 LEU A O 1
ATOM 1300 N N . TYR A 1 167 ? -14.031 -5.699 -5.93 1 80.75 167 TYR A N 1
ATOM 1301 C CA . TYR A 1 167 ? -15.117 -6.582 -6.348 1 80.75 167 TYR A CA 1
ATOM 1302 C C . TYR A 1 167 ? -15.164 -6.707 -7.863 1 80.75 167 TYR A C 1
ATOM 1304 O O . TYR A 1 167 ? -15.586 -7.738 -8.398 1 80.75 167 TYR A O 1
ATOM 1312 N N . LYS A 1 168 ? -14.742 -5.715 -8.461 1 79 168 LYS A N 1
ATOM 1313 C CA . LYS A 1 168 ? -14.656 -5.797 -9.922 1 79 168 LYS A CA 1
ATOM 1314 C C . LYS A 1 168 ? -13.625 -6.836 -10.344 1 79 168 LYS A C 1
ATOM 1316 O O . LYS A 1 168 ? -13.828 -7.562 -11.32 1 79 168 LYS A O 1
ATOM 1321 N N . ILE A 1 169 ? -12.594 -6.855 -9.57 1 71 169 ILE A N 1
ATOM 1322 C CA . ILE A 1 169 ? -11.539 -7.832 -9.836 1 71 169 ILE A CA 1
ATOM 1323 C C . ILE A 1 169 ? -12.102 -9.242 -9.672 1 71 169 ILE A C 1
ATOM 1325 O O . ILE A 1 169 ? -11.719 -10.156 -10.406 1 71 169 ILE A O 1
ATOM 1329 N N . GLU A 1 170 ? -12.984 -9.391 -8.766 1 67.25 170 GLU A N 1
ATOM 1330 C CA . GLU A 1 170 ? -13.586 -10.695 -8.5 1 67.25 170 GLU A CA 1
ATOM 1331 C C . GLU A 1 170 ? -14.758 -10.961 -9.43 1 67.25 170 GLU A C 1
ATOM 1333 O O . GLU A 1 170 ? -15.438 -11.984 -9.312 1 67.25 170 GLU A O 1
ATOM 1338 N N . ASN A 1 171 ? -14.977 -10.078 -10.344 1 65.31 171 ASN A N 1
ATOM 1339 C CA . ASN A 1 171 ? -16.031 -10.172 -11.344 1 65.31 171 ASN A CA 1
ATOM 1340 C C . ASN A 1 171 ? -17.406 -10.266 -10.703 1 65.31 171 ASN A C 1
ATOM 1342 O O . ASN A 1 171 ? -18.25 -11.055 -11.141 1 65.31 171 ASN A O 1
ATOM 1346 N N . LYS A 1 172 ? -17.531 -9.57 -9.711 1 71.5 172 LYS A N 1
ATOM 1347 C CA . LYS A 1 172 ? -18.859 -9.508 -9.086 1 71.5 172 LYS A CA 1
ATOM 1348 C C . LYS A 1 172 ? -19.75 -8.492 -9.797 1 71.5 172 LYS A C 1
ATOM 1350 O O . LYS A 1 172 ? -19.25 -7.574 -10.453 1 71.5 172 LYS A O 1
ATOM 1355 N N . ASP A 1 173 ? -21.016 -8.742 -9.68 1 75.31 173 ASP A N 1
ATOM 1356 C CA . ASP A 1 173 ? -21.984 -7.824 -10.281 1 75.31 173 ASP A CA 1
ATOM 1357 C C . ASP A 1 173 ? -21.859 -6.426 -9.68 1 75.31 173 ASP A C 1
ATOM 1359 O O . ASP A 1 173 ? -21.453 -6.273 -8.523 1 75.31 173 ASP A O 1
ATOM 1363 N N . LYS A 1 174 ? -22.266 -5.578 -10.555 1 79.5 174 LYS A N 1
ATOM 1364 C CA . LYS A 1 174 ? -22.25 -4.191 -10.094 1 79.5 174 LYS A CA 1
ATOM 1365 C C . LYS A 1 174 ? -23.25 -3.977 -8.961 1 79.5 174 LYS A C 1
ATOM 1367 O O . LYS A 1 174 ? -24.359 -4.48 -9.016 1 79.5 174 LYS A O 1
ATOM 1372 N N . VAL A 1 175 ? -22.781 -3.348 -7.898 1 85.44 175 VAL A N 1
ATOM 1373 C CA . VAL A 1 175 ? -23.609 -3.029 -6.742 1 85.44 175 VAL A CA 1
ATOM 1374 C C . VAL A 1 175 ? -23.438 -1.558 -6.371 1 85.44 175 VAL A C 1
ATOM 1376 O O . VAL A 1 175 ? -22.391 -0.964 -6.633 1 85.44 175 VAL A O 1
ATOM 1379 N N . ASP A 1 176 ? -24.609 -1.017 -5.922 1 88.44 176 ASP A N 1
ATOM 1380 C CA . ASP A 1 176 ? -24.531 0.348 -5.41 1 88.44 176 ASP A CA 1
ATOM 1381 C C . ASP A 1 176 ? -24.031 0.365 -3.969 1 88.44 176 ASP A C 1
ATOM 1383 O O . ASP A 1 176 ? -24.719 -0.097 -3.059 1 88.44 176 ASP A O 1
ATOM 1387 N N . ILE A 1 177 ? -22.875 0.901 -3.838 1 92.25 177 ILE A N 1
ATOM 1388 C CA . ILE A 1 177 ? -22.25 0.943 -2.52 1 92.25 177 ILE A CA 1
ATOM 1389 C C . ILE A 1 177 ? -22.297 2.367 -1.973 1 92.25 177 ILE A C 1
ATOM 1391 O O . ILE A 1 177 ? -22.156 3.334 -2.725 1 92.25 177 ILE A O 1
ATOM 1395 N N . VAL A 1 178 ? -22.578 2.461 -0.667 1 94.25 178 VAL A N 1
ATOM 1396 C CA . VAL A 1 178 ? -22.531 3.74 0.031 1 94.25 178 VAL A CA 1
ATOM 1397 C C . VAL A 1 178 ? -21.609 3.639 1.235 1 94.25 178 VAL A C 1
ATOM 1399 O O . VAL A 1 178 ? -21.734 2.725 2.053 1 94.25 178 VAL A O 1
ATOM 1402 N N . THR A 1 179 ? -20.672 4.523 1.268 1 96.38 179 THR A N 1
ATOM 1403 C CA . THR A 1 179 ? -19.719 4.582 2.371 1 96.38 179 THR A CA 1
ATOM 1404 C C . THR A 1 179 ? -19.953 5.828 3.223 1 96.38 179 THR A C 1
ATOM 1406 O O . THR A 1 179 ? -19.969 6.945 2.703 1 96.38 179 THR A O 1
ATOM 1409 N N . VAL A 1 180 ? -20.125 5.59 4.504 1 96.06 180 VAL A N 1
ATOM 1410 C CA . VAL A 1 180 ? -20.406 6.691 5.418 1 96.06 180 VAL A CA 1
ATOM 1411 C C . VAL A 1 180 ? -19.484 6.605 6.629 1 96.06 180 VAL A C 1
ATOM 1413 O O . VAL A 1 180 ? -19.234 5.512 7.145 1 96.06 180 VAL A O 1
ATOM 1416 N N . VAL A 1 181 ? -18.922 7.719 7 1 97.19 181 VAL A N 1
ATOM 1417 C CA . VAL A 1 181 ? -18.203 7.828 8.273 1 97.19 181 VAL A CA 1
ATOM 1418 C C . VAL A 1 181 ? -19.062 8.609 9.273 1 97.19 181 VAL A C 1
ATOM 1420 O O . VAL A 1 181 ? -19.297 9.805 9.094 1 97.19 181 VAL A O 1
ATOM 1423 N N . PHE A 1 182 ? -19.438 7.926 10.328 1 95.94 182 PHE A N 1
ATOM 1424 C CA . PHE A 1 182 ? -20.266 8.539 11.359 1 95.94 182 PHE A CA 1
ATOM 1425 C C . PHE A 1 182 ? -19.406 9.047 12.508 1 95.94 182 PHE A C 1
ATOM 1427 O O . PHE A 1 182 ? -18.438 8.383 12.922 1 95.94 182 PHE A O 1
ATOM 1434 N N . ARG A 1 183 ? -19.766 10.203 12.992 1 95.25 183 ARG A N 1
ATOM 1435 C CA . ARG A 1 183 ? -19.312 10.602 14.328 1 95.25 183 ARG A CA 1
ATOM 1436 C C . ARG A 1 183 ? -20.234 10.039 15.406 1 95.25 183 ARG A C 1
ATOM 1438 O O . ARG A 1 183 ? -21.453 10.133 15.305 1 95.25 183 ARG A O 1
ATOM 1445 N N . MET A 1 184 ? -19.578 9.508 16.344 1 94.81 184 MET A N 1
ATOM 1446 C CA . MET A 1 184 ? -20.344 8.805 17.359 1 94.81 184 MET A CA 1
ATOM 1447 C C . MET A 1 184 ? -20.266 9.539 18.703 1 94.81 184 MET A C 1
ATOM 1449 O O . MET A 1 184 ? -19.266 10.188 19 1 94.81 184 MET A O 1
ATOM 1453 N N . LYS A 1 185 ? -21.344 9.477 19.438 1 92.31 185 LYS A N 1
ATOM 1454 C CA . LYS A 1 185 ? -21.422 9.891 20.844 1 92.31 185 LYS A CA 1
ATOM 1455 C C . LYS A 1 185 ? -22.266 8.906 21.656 1 92.31 185 LYS A C 1
ATOM 1457 O O . LYS A 1 185 ? -23.391 8.602 21.297 1 92.31 185 LYS A O 1
ATOM 1462 N N . ASN A 1 186 ? -21.688 8.398 22.688 1 91.81 186 ASN A N 1
ATOM 1463 C CA . ASN A 1 186 ? -22.375 7.426 23.531 1 91.81 186 ASN A CA 1
ATOM 1464 C C . ASN A 1 186 ? -22.891 6.238 22.734 1 91.81 186 ASN A C 1
ATOM 1466 O O . ASN A 1 186 ? -24.047 5.844 22.859 1 91.81 186 ASN A O 1
ATOM 1470 N N . ASN A 1 187 ? -22.125 5.789 21.766 1 91.69 187 ASN A N 1
ATOM 1471 C CA . ASN A 1 187 ? -22.375 4.621 20.922 1 91.69 187 ASN A CA 1
ATOM 1472 C C . ASN A 1 187 ? -23.547 4.852 19.969 1 91.69 187 ASN A C 1
ATOM 1474 O O . ASN A 1 187 ? -24.156 3.896 19.5 1 91.69 187 ASN A O 1
ATOM 1478 N N . ARG A 1 188 ? -23.844 6.141 19.812 1 92.38 188 ARG A N 1
ATOM 1479 C CA . ARG A 1 188 ? -24.875 6.52 18.859 1 92.38 188 ARG A CA 1
ATOM 1480 C C . ARG A 1 188 ? -24.328 7.492 17.812 1 92.38 188 ARG A C 1
ATOM 1482 O O . ARG A 1 188 ? -23.453 8.305 18.125 1 92.38 188 ARG A O 1
ATOM 1489 N N . SER A 1 189 ? -24.938 7.289 16.625 1 91.88 189 SER A N 1
ATOM 1490 C CA . SER A 1 189 ? -24.516 8.211 15.578 1 91.88 189 SER A CA 1
ATOM 1491 C C . SER A 1 189 ? -24.969 9.633 15.875 1 91.88 189 SER A C 1
ATOM 1493 O O . SER A 1 189 ? -26.156 9.875 16.125 1 91.88 189 SER A O 1
ATOM 1495 N N . ARG A 1 190 ? -24.078 10.523 15.898 1 90.88 190 ARG A N 1
ATOM 1496 C CA . ARG A 1 190 ? -24.375 11.938 16.125 1 90.88 190 ARG A CA 1
ATOM 1497 C C . ARG A 1 190 ? -24.609 12.656 14.797 1 90.88 190 ARG A C 1
ATOM 1499 O O . ARG A 1 190 ? -25.578 13.422 14.664 1 90.88 190 ARG A O 1
ATOM 1506 N N . ASP A 1 191 ? -23.734 12.461 13.891 1 91.62 191 ASP A N 1
ATOM 1507 C CA . ASP A 1 191 ? -23.844 13.062 12.57 1 91.62 191 ASP A CA 1
ATOM 1508 C C . ASP A 1 191 ? -22.953 12.336 11.562 1 91.62 191 ASP A C 1
ATOM 1510 O O . ASP A 1 191 ? -22.188 11.445 11.93 1 91.62 191 ASP A O 1
ATOM 1514 N N . VAL A 1 192 ? -23.203 12.758 10.344 1 93.69 192 VAL A N 1
ATOM 1515 C CA . VAL A 1 192 ? -22.391 12.258 9.25 1 93.69 192 VAL A CA 1
ATOM 1516 C C . VAL A 1 192 ? -21.172 13.164 9.047 1 93.69 192 VAL A C 1
ATOM 1518 O O . VAL A 1 192 ? -21.328 14.367 8.82 1 93.69 192 VAL A O 1
ATOM 1521 N N . TRP A 1 193 ? -20.062 12.57 9.211 1 94.94 193 TRP A N 1
ATOM 1522 C CA . TRP A 1 193 ? -18.844 13.35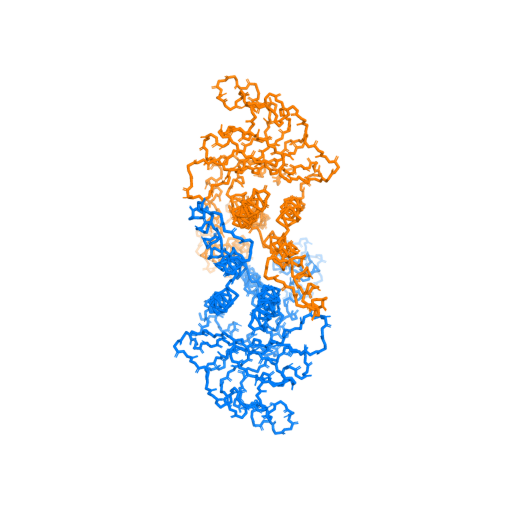9 9.008 1 94.94 193 TRP A CA 1
ATOM 1523 C C . TRP A 1 193 ? -18.469 13.414 7.531 1 94.94 193 TRP A C 1
ATOM 1525 O O . TRP A 1 193 ? -18.047 14.461 7.031 1 94.94 193 TRP A O 1
ATOM 1535 N N . SER A 1 194 ? -18.578 12.258 6.879 1 96.12 194 SER A N 1
ATOM 1536 C CA . SER A 1 194 ? -18.266 12.156 5.453 1 96.12 194 SER A CA 1
ATOM 1537 C C . SER A 1 194 ? -19.016 11 4.805 1 96.12 194 SER A C 1
ATOM 1539 O O . SER A 1 194 ? -19.344 10.016 5.473 1 96.12 194 SER A O 1
ATOM 1541 N N . TYR A 1 195 ? -19.312 11.125 3.566 1 95.31 195 TYR A N 1
ATOM 1542 C CA . TYR A 1 195 ? -19.984 10.047 2.844 1 95.31 195 TYR A CA 1
ATOM 1543 C C . TYR A 1 195 ? -19.625 10.086 1.361 1 95.31 195 TYR A C 1
ATOM 1545 O O . TYR A 1 195 ? -19.172 11.117 0.854 1 95.31 195 TYR A O 1
ATOM 1553 N N . TYR A 1 196 ? -19.797 9.016 0.783 1 95.62 196 TYR A N 1
ATOM 1554 C CA . TYR A 1 196 ? -19.578 8.859 -0.65 1 95.62 196 TYR A CA 1
ATOM 1555 C C . TYR A 1 196 ? -20.391 7.688 -1.2 1 95.62 196 TYR A C 1
ATOM 1557 O O . TYR A 1 196 ? -20.484 6.637 -0.562 1 95.62 196 TYR A O 1
ATOM 1565 N N . PRO A 1 197 ? -20.922 7.824 -2.354 1 94.12 197 PRO A N 1
ATOM 1566 C CA . PRO A 1 197 ? -20.906 8.945 -3.297 1 94.12 197 PRO A CA 1
ATOM 1567 C C . PRO A 1 197 ? -21.672 10.156 -2.787 1 94.12 197 PRO A C 1
ATOM 1569 O O . PRO A 1 197 ? -22.547 10.023 -1.924 1 94.12 197 PRO A O 1
ATOM 1572 N N . GLU A 1 198 ? -21.422 11.273 -3.365 1 87.62 198 GLU A N 1
ATOM 1573 C CA . GLU A 1 198 ? -22 12.539 -2.904 1 87.62 198 GLU A CA 1
ATOM 1574 C C . GLU A 1 198 ? -23.5 12.602 -3.193 1 87.62 198 GLU A C 1
ATOM 1576 O O . GLU A 1 198 ? -24.234 13.312 -2.514 1 87.62 198 GLU A O 1
ATOM 1581 N N . SER A 1 199 ? -23.906 11.875 -4.113 1 83.56 199 SER A N 1
ATOM 1582 C CA . SER A 1 199 ? -25.297 11.875 -4.523 1 83.56 199 SER A CA 1
ATOM 1583 C C . SER A 1 199 ? -26.172 11.078 -3.549 1 83.56 199 SER A C 1
ATOM 1585 O O . SER A 1 199 ? -27.391 11.188 -3.57 1 83.56 199 SER A O 1
ATOM 1587 N N . GLN A 1 200 ? -25.578 10.383 -2.691 1 83.12 200 GLN A N 1
ATOM 1588 C CA . GLN A 1 200 ? -26.328 9.508 -1.808 1 83.12 200 GLN A CA 1
ATOM 1589 C C . GLN A 1 200 ? -26.172 9.914 -0.347 1 83.12 200 GLN A C 1
ATOM 1591 O O . GLN A 1 200 ? -25.406 9.281 0.397 1 83.12 200 GLN A O 1
ATOM 1596 N N . ILE A 1 201 ? -26.922 10.812 0.02 1 76.75 201 ILE A N 1
ATOM 1597 C CA . ILE A 1 201 ? -26.891 11.25 1.411 1 76.75 201 ILE A CA 1
ATOM 1598 C C . ILE A 1 201 ? -27.656 10.25 2.283 1 76.75 201 ILE A C 1
ATOM 1600 O O . ILE A 1 201 ? -28.75 9.82 1.933 1 76.75 201 ILE A O 1
ATOM 1604 N N . PRO A 1 202 ? -26.891 9.812 3.291 1 77.62 202 PRO A N 1
ATOM 1605 C CA . PRO A 1 202 ? -27.625 8.906 4.176 1 77.62 202 PRO A CA 1
ATOM 1606 C C . PRO A 1 202 ? -28.922 9.516 4.695 1 77.62 202 PRO A C 1
ATOM 1608 O O . PRO A 1 202 ? -28.984 10.719 4.957 1 77.62 202 PRO A O 1
ATOM 1611 N N . GLU A 1 203 ? -29.859 8.695 4.805 1 76.06 203 GLU A N 1
ATOM 1612 C CA . GLU A 1 203 ? -31.172 9.133 5.281 1 76.06 203 GLU A CA 1
ATOM 1613 C C . GLU A 1 203 ? -31.094 9.617 6.727 1 76.06 203 GLU A C 1
ATOM 1615 O O . GLU A 1 203 ? -30.391 9.023 7.551 1 76.06 203 GLU A O 1
ATOM 1620 N N . SER A 1 204 ? -31.828 10.664 6.965 1 75.88 204 SER A N 1
ATOM 1621 C CA . SER A 1 204 ? -31.812 11.281 8.281 1 75.88 204 SER A CA 1
ATOM 1622 C C . SER A 1 204 ? -32.281 10.305 9.359 1 75.88 204 SER A C 1
ATOM 1624 O O . SER A 1 204 ? -31.75 10.312 10.477 1 75.88 204 SER A O 1
ATOM 1626 N N . ASP A 1 205 ? -33.125 9.516 8.992 1 76.19 205 ASP A N 1
ATOM 1627 C CA . ASP A 1 205 ? -33.656 8.57 9.961 1 76.19 205 ASP A CA 1
ATOM 1628 C C . ASP A 1 205 ? -32.594 7.574 10.406 1 76.19 205 ASP A C 1
ATOM 1630 O O . ASP A 1 205 ? -32.562 7.16 11.562 1 76.19 205 ASP A O 1
ATOM 1634 N N . LEU A 1 206 ? -31.734 7.352 9.539 1 79.12 206 LEU A N 1
ATOM 1635 C CA . LEU A 1 206 ? -30.672 6.414 9.859 1 79.12 206 LEU A CA 1
ATOM 1636 C C . LEU A 1 206 ? -29.656 7.039 10.82 1 79.12 206 LEU A C 1
ATOM 1638 O O . LEU A 1 206 ? -29.141 6.359 11.703 1 79.12 206 LEU A O 1
ATOM 1642 N N . ILE A 1 207 ? -29.516 8.273 10.672 1 80.88 207 ILE A N 1
ATOM 1643 C CA . ILE A 1 207 ? -28.562 9 11.492 1 80.88 207 ILE A CA 1
ATOM 1644 C C . ILE A 1 207 ? -29.078 9.094 12.93 1 80.88 207 ILE A C 1
ATOM 1646 O O . ILE A 1 207 ? -28.312 8.938 13.883 1 80.88 207 ILE A O 1
ATOM 1650 N N . SER A 1 208 ? -30.344 9.219 13.016 1 81 208 SER A N 1
ATOM 1651 C CA . SER A 1 208 ? -30.922 9.453 14.336 1 81 208 SER A CA 1
ATOM 1652 C C . SER A 1 208 ? -31.328 8.133 15 1 81 208 SER A C 1
ATOM 1654 O O . SER A 1 208 ? -31.688 8.117 16.172 1 81 208 SER A O 1
ATOM 1656 N N . ASP A 1 209 ? -31.141 7.082 14.258 1 83.38 209 ASP A N 1
ATOM 1657 C CA . ASP A 1 209 ? -31.594 5.801 14.789 1 83.38 209 ASP A CA 1
ATOM 1658 C C . ASP A 1 209 ? -30.625 5.266 15.836 1 83.38 209 ASP A C 1
ATOM 1660 O O . ASP A 1 209 ? -29.453 5.031 15.547 1 83.38 209 ASP A O 1
ATOM 1664 N N . GLN A 1 210 ? -31.234 4.996 16.969 1 85.38 210 GLN A N 1
ATOM 1665 C CA . GLN A 1 210 ? -30.438 4.48 18.078 1 85.38 210 GLN A CA 1
ATOM 1666 C C . GLN A 1 210 ? -30.109 3.004 17.875 1 85.38 210 GLN A C 1
ATOM 1668 O O . GLN A 1 210 ? -29.141 2.494 18.438 1 85.38 210 GLN A O 1
ATOM 1673 N N . LYS A 1 211 ? -30.906 2.436 17.094 1 88.88 211 LYS A N 1
ATOM 1674 C CA . LYS A 1 211 ? -30.719 1.01 16.844 1 88.88 211 LYS A CA 1
ATOM 1675 C C . LYS A 1 211 ? -30.219 0.763 15.422 1 88.88 211 LYS A C 1
ATOM 1677 O O . LYS A 1 211 ? -30.75 -0.075 14.703 1 88.88 211 LYS A O 1
ATOM 1682 N N . SER A 1 212 ? -29.25 1.484 15.055 1 92.56 212 SER A N 1
ATOM 1683 C CA . SER A 1 212 ? -28.594 1.275 13.758 1 92.56 212 SER A CA 1
ATOM 1684 C C . SER A 1 212 ? -27.453 0.271 13.867 1 92.56 212 SER A C 1
ATOM 1686 O O . SER A 1 212 ? -26.969 -0.006 14.969 1 92.56 212 SER A O 1
ATOM 1688 N N . LEU A 1 213 ? -27.094 -0.262 12.789 1 94.44 213 LEU A N 1
ATOM 1689 C CA . LEU A 1 213 ? -25.984 -1.202 12.766 1 94.44 213 LEU A CA 1
ATOM 1690 C C . LEU A 1 213 ? -24.688 -0.525 13.219 1 94.44 213 LEU A C 1
ATOM 1692 O O . LEU A 1 213 ? -23.844 -1.159 13.852 1 94.44 213 LEU A O 1
ATOM 1696 N N . ALA A 1 214 ? -24.578 0.714 12.898 1 95.38 214 ALA A N 1
ATOM 1697 C CA . ALA A 1 214 ? -23.422 1.484 13.352 1 95.38 214 ALA A CA 1
ATOM 1698 C C . ALA A 1 214 ? -23.359 1.542 14.875 1 95.38 214 ALA A C 1
ATOM 1700 O O . ALA A 1 214 ? -22.297 1.353 15.469 1 95.38 214 ALA A O 1
ATOM 1701 N N . SER A 1 215 ? -24.531 1.759 15.453 1 95.06 215 SER A N 1
ATOM 1702 C CA . SER A 1 215 ? -24.609 1.801 16.906 1 95.06 215 SER A CA 1
ATOM 1703 C C . SER A 1 215 ? -24.25 0.448 17.516 1 95.06 215 SER A C 1
ATOM 1705 O O . SER A 1 215 ? -23.562 0.38 18.531 1 95.06 215 SER A O 1
ATOM 1707 N N . TYR A 1 216 ? -24.734 -0.541 16.875 1 95.56 216 TYR A N 1
ATOM 1708 C CA . TYR A 1 216 ? -24.422 -1.889 17.344 1 95.56 216 TYR A CA 1
ATOM 1709 C C . TYR A 1 216 ? -22.922 -2.148 17.328 1 95.56 216 TYR A C 1
ATOM 1711 O O . TYR A 1 216 ? -22.359 -2.664 18.297 1 95.56 216 TYR A O 1
ATOM 1719 N N . SER A 1 217 ? -22.312 -1.826 16.234 1 96.5 217 SER A N 1
ATOM 1720 C CA . SER A 1 217 ? -20.875 -2.033 16.078 1 96.5 217 SER A CA 1
ATOM 1721 C C . SER A 1 217 ? -20.078 -1.204 17.078 1 96.5 217 SER A C 1
ATOM 1723 O O . SER A 1 217 ? -19.078 -1.671 17.625 1 96.5 217 SER A O 1
ATOM 1725 N N . ALA A 1 218 ? -20.531 -0.013 17.312 1 96.25 218 ALA A N 1
ATOM 1726 C CA . ALA A 1 218 ? -19.891 0.86 18.297 1 96.25 218 ALA A CA 1
ATOM 1727 C C . ALA A 1 218 ? -19.984 0.282 19.703 1 96.25 218 ALA A C 1
ATOM 1729 O O . ALA A 1 218 ? -19 0.269 20.438 1 96.25 218 ALA A O 1
ATOM 1730 N N . LYS A 1 219 ? -21.094 -0.176 20.047 1 94.25 219 LYS A N 1
ATOM 1731 C CA . LYS A 1 219 ? -21.328 -0.742 21.375 1 94.25 219 LYS A CA 1
ATOM 1732 C C . LYS A 1 219 ? -20.469 -1.976 21.609 1 94.25 219 LYS A C 1
ATOM 1734 O O . LYS A 1 219 ? -19.906 -2.148 22.688 1 94.25 219 LYS A O 1
ATOM 1739 N N . ASN A 1 220 ? -20.391 -2.777 20.594 1 94.31 220 ASN A N 1
ATOM 1740 C CA . ASN A 1 220 ? -19.641 -4.023 20.719 1 94.31 220 ASN A CA 1
ATOM 1741 C C . ASN A 1 220 ? -18.156 -3.818 20.422 1 94.31 220 ASN A C 1
ATOM 1743 O O . ASN A 1 220 ? -17.344 -4.715 20.656 1 94.31 220 ASN A O 1
ATOM 1747 N N . LYS A 1 221 ? -17.75 -2.766 19.859 1 94 221 LYS A N 1
ATOM 1748 C CA . LYS A 1 221 ? -16.375 -2.369 19.562 1 94 221 LYS A CA 1
ATOM 1749 C C . LYS A 1 221 ? -15.711 -3.354 18.609 1 94 221 LYS A C 1
ATOM 1751 O O . LYS A 1 221 ? -14.523 -3.652 18.734 1 94 221 LYS A O 1
ATOM 1756 N N . ARG A 1 222 ? -16.562 -3.91 17.797 1 93.94 222 ARG A N 1
ATOM 1757 C CA . ARG A 1 222 ? -16.062 -4.859 16.797 1 93.94 222 ARG A CA 1
ATOM 1758 C C . ARG A 1 222 ? -16.75 -4.648 15.453 1 93.94 222 ARG A C 1
ATOM 1760 O O . ARG A 1 222 ? -17.875 -4.148 15.391 1 93.94 222 ARG A O 1
ATOM 1767 N N . MET A 1 223 ? -16 -5.055 14.438 1 96.81 223 MET A N 1
ATOM 1768 C CA . MET A 1 223 ? -16.578 -4.953 13.102 1 96.81 223 MET A CA 1
ATOM 1769 C C . MET A 1 223 ? -17.781 -5.883 12.961 1 96.81 223 MET A C 1
ATOM 1771 O O . MET A 1 223 ? -17.734 -7.027 13.414 1 96.81 223 MET A O 1
ATOM 1775 N N . THR A 1 224 ? -18.781 -5.379 12.359 1 97 224 THR A N 1
ATOM 1776 C CA . THR A 1 224 ? -20 -6.129 12.078 1 97 224 THR A CA 1
ATOM 1777 C C . THR A 1 224 ? -20.219 -6.27 10.578 1 97 224 THR A C 1
ATOM 1779 O O . THR A 1 224 ? -20.109 -5.289 9.836 1 97 224 THR A O 1
ATOM 1782 N N . ILE A 1 225 ? -20.438 -7.484 10.211 1 96.5 225 ILE A N 1
ATOM 1783 C CA . ILE A 1 225 ? -20.734 -7.754 8.805 1 96.5 225 ILE A CA 1
ATOM 1784 C C . ILE A 1 225 ? -22.062 -8.484 8.688 1 96.5 225 ILE A C 1
ATOM 1786 O O . ILE A 1 225 ? -22.281 -9.5 9.344 1 96.5 225 ILE A O 1
ATOM 1790 N N . ILE A 1 226 ? -22.922 -7.945 7.902 1 96.12 226 ILE A N 1
ATOM 1791 C CA . ILE A 1 226 ? -24.188 -8.609 7.594 1 96.12 226 ILE A CA 1
ATOM 1792 C C . ILE A 1 226 ? -24.297 -8.82 6.086 1 96.12 226 ILE A C 1
ATOM 1794 O O . ILE A 1 226 ? -24.375 -7.852 5.32 1 96.12 226 ILE A O 1
ATOM 1798 N N . SER A 1 227 ? -24.391 -10 5.691 1 93.75 227 SER A N 1
ATOM 1799 C CA . SER A 1 227 ? -24.391 -10.352 4.273 1 93.75 227 SER A CA 1
ATOM 1800 C C . SER A 1 227 ? -25.766 -10.148 3.658 1 93.75 227 SER A C 1
ATOM 1802 O O . SER A 1 227 ? -25.891 -9.828 2.473 1 93.75 227 SER A O 1
ATOM 1804 N N . ASP A 1 228 ? -26.75 -10.43 4.438 1 93.81 228 ASP A N 1
ATOM 1805 C CA . ASP A 1 228 ? -28.141 -10.297 4.02 1 93.81 228 ASP A CA 1
ATOM 1806 C C . ASP A 1 228 ? -29.016 -9.75 5.152 1 93.81 228 ASP A C 1
ATOM 1808 O O . ASP A 1 228 ? -29.484 -10.516 5.996 1 93.81 228 ASP A O 1
ATOM 1812 N N . ILE A 1 229 ? -29.297 -8.508 5.012 1 94 229 ILE A N 1
ATOM 1813 C CA . ILE A 1 229 ? -30 -7.816 6.086 1 94 229 ILE A CA 1
ATOM 1814 C C . ILE A 1 229 ? -31.438 -8.32 6.164 1 94 229 ILE A C 1
ATOM 1816 O O . ILE A 1 229 ? -32 -8.469 7.258 1 94 229 ILE A O 1
ATOM 1820 N N . LYS A 1 230 ? -32.062 -8.609 5.035 1 93.25 230 LYS A N 1
ATOM 1821 C CA . LYS A 1 230 ? -33.406 -9.133 5.02 1 93.25 230 LYS A CA 1
ATOM 1822 C C . LYS A 1 230 ? -33.5 -10.461 5.762 1 93.25 230 LYS A C 1
ATOM 1824 O O . LYS A 1 230 ? -34.438 -10.68 6.547 1 93.25 230 LYS A O 1
ATOM 1829 N N . ALA A 1 231 ? -32.594 -11.273 5.508 1 92.25 231 ALA A N 1
ATOM 1830 C CA . ALA A 1 231 ? -32.562 -12.57 6.18 1 92.25 231 ALA A CA 1
ATOM 1831 C C . ALA A 1 231 ? -32.281 -12.406 7.672 1 92.25 231 ALA A C 1
ATOM 1833 O O . ALA A 1 231 ? -32.844 -13.133 8.492 1 92.25 231 ALA A O 1
ATOM 1834 N N . GLU A 1 232 ? -31.422 -11.477 8.023 1 93.62 232 GLU A N 1
ATOM 1835 C CA . GLU A 1 232 ? -31.094 -11.234 9.422 1 93.62 232 GLU A CA 1
ATOM 1836 C C . GLU A 1 232 ? -32.312 -10.727 10.203 1 93.62 232 GLU A C 1
ATOM 1838 O O . GLU A 1 232 ? -32.5 -11.109 11.359 1 93.62 232 GLU A O 1
ATOM 1843 N N . LYS A 1 233 ? -33.094 -9.883 9.547 1 91.81 233 LYS A N 1
ATOM 1844 C CA . LYS A 1 233 ? -34.281 -9.336 10.164 1 91.81 233 LYS A CA 1
ATOM 1845 C C . LYS A 1 233 ? -35.25 -10.445 10.578 1 91.81 233 LYS A C 1
ATOM 1847 O O . LYS A 1 233 ? -36 -10.297 11.555 1 91.81 233 LYS A O 1
ATOM 1852 N N . LYS A 1 234 ? -35.188 -11.516 9.906 1 91 234 LYS A N 1
ATOM 1853 C CA . LYS A 1 234 ? -36.094 -12.625 10.148 1 91 234 LYS A CA 1
ATOM 1854 C C . LYS A 1 234 ? -35.625 -13.469 11.336 1 91 234 LYS A C 1
ATOM 1856 O O . LYS A 1 234 ? -36.406 -14.234 11.906 1 91 234 LYS A O 1
ATOM 1861 N N . LYS A 1 235 ? -34.406 -13.312 11.656 1 88.81 235 LYS A N 1
ATOM 1862 C CA . LYS A 1 235 ? -33.906 -14.062 12.797 1 88.81 235 LYS A CA 1
ATOM 1863 C C . LYS A 1 235 ? -34.219 -13.352 14.109 1 88.81 235 LYS A C 1
ATOM 1865 O O . LYS A 1 235 ? -33.344 -12.719 14.711 1 88.81 235 LYS A O 1
ATOM 1870 N N . LYS A 1 236 ? -35.281 -13.469 14.656 1 78.69 236 LYS A N 1
ATOM 1871 C CA . LYS A 1 236 ? -35.781 -12.695 15.797 1 78.69 236 LYS A CA 1
ATOM 1872 C C . LYS A 1 236 ? -35 -13.031 17.062 1 78.69 236 LYS A C 1
ATOM 1874 O O . LYS A 1 236 ? -35 -12.258 18.031 1 78.69 236 LYS A O 1
ATOM 1879 N N . ASN A 1 237 ? -34.188 -14.023 17.016 1 81.81 237 ASN A N 1
ATOM 1880 C CA . ASN A 1 237 ? -33.531 -14.461 18.25 1 81.81 237 ASN A CA 1
ATOM 1881 C C . ASN A 1 237 ? -32.156 -13.852 18.391 1 81.81 237 ASN A C 1
ATOM 1883 O O . ASN A 1 237 ? -31.516 -13.977 19.438 1 81.81 237 ASN A O 1
ATOM 1887 N N . ARG A 1 238 ? -31.812 -13.164 17.422 1 86.19 238 ARG A N 1
ATOM 1888 C CA . ARG A 1 238 ? -30.484 -12.594 17.5 1 86.19 238 ARG A CA 1
ATOM 1889 C C . ARG A 1 238 ? -30.531 -11.109 17.844 1 86.19 238 ARG A C 1
ATOM 1891 O O . ARG A 1 238 ? -31.344 -10.367 17.266 1 86.19 238 ARG A O 1
ATOM 1898 N N . LYS A 1 239 ? -29.703 -10.719 18.719 1 87.44 239 LYS A N 1
ATOM 1899 C CA . LYS A 1 239 ? -29.672 -9.336 19.172 1 87.44 239 LYS A CA 1
ATOM 1900 C C . LYS A 1 239 ? -29.422 -8.367 18.016 1 87.44 239 LYS A C 1
ATOM 1902 O O . LYS A 1 239 ? -30.016 -7.289 17.969 1 87.44 239 LYS A O 1
ATOM 1907 N N . ILE A 1 240 ? -28.656 -8.758 17.047 1 92.25 240 ILE A N 1
ATOM 1908 C CA . ILE A 1 240 ? -28.266 -7.875 15.945 1 92.25 240 ILE A CA 1
ATOM 1909 C C . ILE A 1 240 ? -29.469 -7.617 15.031 1 92.25 240 ILE A C 1
ATOM 1911 O O . ILE A 1 240 ? -29.5 -6.609 14.328 1 92.25 240 ILE A O 1
ATOM 1915 N N . SER A 1 241 ? -30.422 -8.43 15.07 1 92.69 241 SER A N 1
ATOM 1916 C CA . SER A 1 241 ? -31.594 -8.289 14.219 1 92.69 241 SER A CA 1
ATOM 1917 C C . SER A 1 241 ? -32.375 -7.02 14.555 1 92.69 241 SER A C 1
ATOM 1919 O O . SER A 1 241 ? -32.969 -6.406 13.68 1 92.69 241 SER A O 1
ATOM 1921 N N . GLU A 1 242 ? -32.281 -6.602 15.805 1 90.56 242 GLU A N 1
ATOM 1922 C CA . GLU A 1 242 ? -32.969 -5.398 16.25 1 90.56 242 GLU A CA 1
ATOM 1923 C C . GLU A 1 242 ? -32.344 -4.141 15.664 1 90.56 242 GLU A C 1
ATOM 1925 O O . GLU A 1 242 ? -32.969 -3.088 15.602 1 90.56 242 GLU A O 1
ATOM 1930 N N . TYR A 1 243 ? -31.156 -4.316 15.227 1 92.69 243 TYR A N 1
ATOM 1931 C CA . TYR A 1 243 ? -30.406 -3.17 14.727 1 92.69 243 TYR A CA 1
ATOM 1932 C C . TYR A 1 243 ? -30.484 -3.09 13.203 1 92.69 243 TYR A C 1
ATOM 1934 O O . TYR A 1 243 ? -29.797 -2.281 12.578 1 92.69 243 TYR A O 1
ATOM 1942 N N . CYS A 1 244 ? -31.297 -3.855 12.594 1 91.31 244 CYS A N 1
ATOM 1943 C CA . CYS A 1 244 ? -31.359 -3.941 11.141 1 91.31 244 CYS A CA 1
ATOM 1944 C C . CYS A 1 244 ? -32.625 -3.303 10.602 1 91.31 244 CYS A C 1
ATOM 1946 O O . CYS A 1 244 ? -32.875 -3.305 9.398 1 91.31 244 CYS A O 1
ATOM 1948 N N . ASN A 1 245 ? -33.406 -2.662 11.344 1 85.81 245 ASN A N 1
ATOM 1949 C CA . ASN A 1 245 ? -34.75 -2.268 10.984 1 85.81 245 ASN A CA 1
ATOM 1950 C C . ASN A 1 245 ? -34.75 -1.279 9.82 1 85.81 245 ASN A C 1
ATOM 1952 O O . ASN A 1 245 ? -35.531 -1.433 8.875 1 85.81 245 ASN A O 1
ATOM 1956 N N . LEU A 1 246 ? -33.875 -0.365 9.805 1 85.19 246 LEU A N 1
ATOM 1957 C CA . LEU A 1 246 ? -33.906 0.684 8.797 1 85.19 246 LEU A CA 1
ATOM 1958 C C . LEU A 1 246 ? -32.844 0.427 7.723 1 85.19 246 LEU A C 1
ATOM 1960 O O . LEU A 1 246 ? -32.562 1.305 6.902 1 85.19 246 LEU A O 1
ATOM 1964 N N . GLU A 1 247 ? -32.375 -0.821 7.75 1 86.88 247 GLU A N 1
ATOM 1965 C CA . GLU A 1 247 ? -31.281 -1.136 6.836 1 86.88 247 GLU A CA 1
ATOM 1966 C C . GLU A 1 247 ? -31.719 -2.131 5.77 1 86.88 247 GLU A C 1
ATOM 1968 O O . GLU A 1 247 ? -32.688 -2.877 5.969 1 86.88 247 GLU A O 1
ATOM 1973 N N . GLU A 1 248 ? -31.125 -2.023 4.609 1 88.56 248 GLU A N 1
ATOM 1974 C CA . GLU A 1 248 ? -31.391 -2.959 3.521 1 88.56 248 GLU A CA 1
ATOM 1975 C C . GLU A 1 248 ? -30.094 -3.426 2.861 1 88.56 248 GLU A C 1
ATOM 1977 O O . GLU A 1 248 ? -29.031 -2.875 3.123 1 88.56 248 GLU A O 1
ATOM 1982 N N . GLY A 1 249 ? -30.219 -4.586 2.135 1 93.94 249 GLY A N 1
ATOM 1983 C CA . GLY A 1 249 ? -29.047 -5.098 1.427 1 93.94 249 GLY A CA 1
ATOM 1984 C C . GLY A 1 249 ? -28.047 -5.762 2.342 1 93.94 249 GLY A C 1
ATOM 1985 O O . GLY A 1 249 ? -28.391 -6.672 3.102 1 93.94 249 GLY A O 1
ATOM 1986 N N . SER A 1 250 ? -26.812 -5.352 2.283 1 95.25 250 SER A N 1
ATOM 1987 C CA . SER A 1 250 ? -25.734 -5.832 3.127 1 95.25 250 SER A CA 1
ATOM 1988 C C . SER A 1 250 ? -24.906 -4.676 3.688 1 95.25 250 SER A C 1
ATOM 1990 O O . SER A 1 250 ? -24.984 -3.555 3.18 1 95.25 250 SER A O 1
ATOM 1992 N N . ALA A 1 251 ? -24.172 -4.996 4.754 1 96.19 251 ALA A N 1
ATOM 1993 C CA . ALA A 1 251 ? -23.5 -3.871 5.398 1 96.19 251 ALA A CA 1
ATOM 1994 C C . ALA A 1 251 ? -22.234 -4.332 6.129 1 96.19 251 ALA A C 1
ATOM 1996 O O . ALA A 1 251 ? -22.172 -5.477 6.586 1 96.19 251 ALA A O 1
ATOM 1997 N N . ILE A 1 252 ? -21.266 -3.422 6.129 1 97.19 252 ILE A N 1
ATOM 1998 C CA . ILE A 1 252 ? -20.094 -3.494 7.008 1 97.19 252 ILE A CA 1
ATOM 1999 C C . ILE A 1 252 ? -20.062 -2.27 7.918 1 97.19 252 ILE A C 1
ATOM 2001 O O . ILE A 1 252 ? -20.188 -1.137 7.453 1 97.19 252 ILE A O 1
ATOM 2005 N N . CYS A 1 253 ? -20.016 -2.506 9.18 1 97.69 253 CYS A N 1
ATOM 2006 C CA . CYS A 1 253 ? -19.766 -1.428 10.133 1 97.69 253 CYS A CA 1
ATOM 2007 C C . CYS A 1 253 ? -18.469 -1.647 10.891 1 97.69 253 CYS A C 1
ATOM 2009 O O . CYS A 1 253 ? -18.297 -2.672 11.555 1 97.69 253 CYS A O 1
ATOM 2011 N N . TYR A 1 254 ? -17.594 -0.69 10.766 1 98.19 254 TYR A N 1
ATOM 2012 C CA . TYR A 1 254 ? -16.266 -0.779 11.352 1 98.19 254 TYR A CA 1
ATOM 2013 C C . TYR A 1 254 ? -16.031 0.35 12.352 1 98.19 254 TYR A C 1
ATOM 2015 O O . TYR A 1 254 ? -15.812 1.498 11.953 1 98.19 254 TYR A O 1
ATOM 2023 N N . PRO A 1 255 ? -16.062 -0.013 13.625 1 97.94 255 PRO A N 1
ATOM 2024 C CA . PRO A 1 255 ? -15.812 1.014 14.633 1 97.94 255 PRO A CA 1
ATOM 2025 C C . PRO A 1 255 ? -14.336 1.399 14.727 1 97.94 255 PRO A C 1
ATOM 2027 O O . PRO A 1 255 ? -13.461 0.528 14.688 1 97.94 255 PRO A O 1
ATOM 2030 N N . ILE A 1 256 ? -14.078 2.639 14.805 1 97.25 256 ILE A N 1
ATOM 2031 C CA . ILE A 1 256 ? -12.719 3.152 14.906 1 97.25 256 ILE A CA 1
ATOM 2032 C C . ILE A 1 256 ? -12.438 3.598 16.344 1 97.25 256 ILE A C 1
ATOM 2034 O O . ILE A 1 256 ? -13.016 4.578 16.812 1 97.25 256 ILE A O 1
ATOM 2038 N N . ASN A 1 257 ? -11.562 2.859 16.938 1 93.25 257 ASN A N 1
ATOM 2039 C CA . ASN A 1 257 ? -11.117 3.205 18.281 1 93.25 257 ASN A CA 1
ATOM 2040 C C . ASN A 1 257 ? -9.836 4.027 18.266 1 93.25 257 ASN A C 1
ATOM 2042 O O . ASN A 1 257 ? -8.914 3.73 17.5 1 93.25 257 ASN A O 1
ATOM 2046 N N . THR A 1 258 ? -9.727 5.043 19.062 1 89.5 258 THR A N 1
ATOM 2047 C CA . THR A 1 258 ? -8.523 5.863 19.125 1 89.5 258 THR A CA 1
ATOM 2048 C C . THR A 1 258 ? -7.449 5.184 19.969 1 89.5 258 THR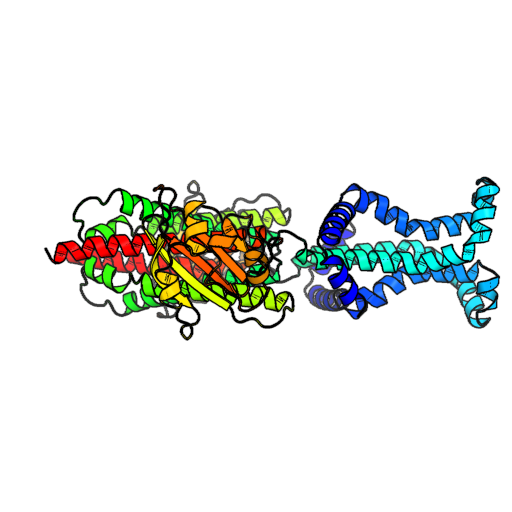 A C 1
ATOM 2050 O O . THR A 1 258 ? -6.266 5.523 19.859 1 89.5 258 THR A O 1
ATOM 2053 N N . GLY A 1 259 ? -7.867 4.312 20.75 1 81.25 259 GLY A N 1
ATOM 2054 C CA . GLY A 1 259 ? -6.949 3.678 21.672 1 81.25 259 GLY A CA 1
ATOM 2055 C C . GLY A 1 259 ? -6.746 4.473 22.953 1 81.25 259 GLY A C 1
ATOM 2056 O O . GLY A 1 259 ? -6.199 3.961 23.938 1 81.25 259 GLY A O 1
ATOM 2057 N N . HIS A 1 260 ? -7.207 5.691 22.969 1 78.75 260 HIS A N 1
ATOM 2058 C CA . HIS A 1 260 ? -6.977 6.582 24.109 1 78.75 260 HIS A CA 1
ATOM 2059 C C . HIS A 1 260 ? -8.242 6.746 24.953 1 78.75 260 HIS A C 1
ATOM 2061 O O . HIS A 1 260 ? -8.164 7.129 26.125 1 78.75 260 HIS A O 1
ATOM 2067 N N . THR A 1 261 ? -9.328 6.523 24.281 1 78.62 261 THR A N 1
ATOM 2068 C CA . THR A 1 261 ? -10.602 6.641 24.984 1 78.62 261 THR A CA 1
ATOM 2069 C C . THR A 1 261 ? -11.398 5.344 24.875 1 78.62 261 THR A C 1
ATOM 2071 O O . THR A 1 261 ? -11.148 4.527 23.984 1 78.62 261 THR A O 1
ATOM 2074 N N . LYS A 1 262 ? -12.227 5.188 25.75 1 82.44 262 LYS A N 1
ATOM 2075 C CA . LYS A 1 262 ? -13.094 4.012 25.75 1 82.44 262 LYS A CA 1
ATOM 2076 C C . LYS A 1 262 ? -14.234 4.168 24.75 1 82.44 262 LYS A C 1
ATOM 2078 O O . LYS A 1 262 ? -14.805 3.18 24.281 1 82.44 262 LYS A O 1
ATOM 2083 N N . GLU A 1 263 ? -14.484 5.34 24.516 1 89.12 263 GLU A N 1
ATOM 2084 C CA . GLU A 1 263 ? -15.594 5.609 23.609 1 89.12 263 GLU A CA 1
ATOM 2085 C C . GLU A 1 263 ? -15.148 5.5 22.141 1 89.12 263 GLU A C 1
ATOM 2087 O O . GLU A 1 263 ? -14.008 5.836 21.812 1 89.12 263 GLU A O 1
ATOM 2092 N N . ILE A 1 264 ? -16.078 5.027 21.344 1 95.06 264 ILE A N 1
ATOM 2093 C CA . ILE A 1 264 ? -15.844 4.961 19.891 1 95.06 264 ILE A CA 1
ATOM 2094 C C . ILE A 1 264 ? -16.281 6.277 19.25 1 95.06 264 ILE A C 1
ATOM 2096 O O . ILE A 1 264 ? -17.469 6.582 19.172 1 95.06 264 ILE A O 1
ATOM 2100 N N . PRO A 1 265 ? -15.336 6.938 18.766 1 95.5 265 PRO A N 1
ATOM 2101 C CA . PRO A 1 265 ? -15.711 8.25 18.25 1 95.5 265 PRO A CA 1
ATOM 2102 C C . PRO A 1 265 ? -16.219 8.195 16.812 1 95.5 265 PRO A C 1
ATOM 2104 O O . PRO A 1 265 ? -16.922 9.109 16.359 1 95.5 265 PRO A O 1
ATOM 2107 N N . LEU A 1 266 ? -15.812 7.156 16.062 1 97.69 266 LEU A N 1
ATOM 2108 C CA . LEU A 1 266 ? -16.156 7.082 14.648 1 97.69 266 LEU A CA 1
ATOM 2109 C C . LEU A 1 266 ? -16.531 5.656 14.258 1 97.69 266 LEU A C 1
ATOM 2111 O O . LEU A 1 266 ? -16.016 4.691 14.82 1 97.69 266 LEU A O 1
ATOM 2115 N N . VAL A 1 267 ? -17.406 5.574 13.305 1 97.69 267 VAL A N 1
ATOM 2116 C CA . VAL A 1 267 ? -17.734 4.293 12.688 1 97.69 267 VAL A CA 1
ATOM 2117 C C . VAL A 1 267 ? -17.797 4.449 11.172 1 97.69 267 VAL A C 1
ATOM 2119 O O . VAL A 1 267 ? -18.438 5.371 10.656 1 97.69 267 VAL A O 1
ATOM 2122 N N . ILE A 1 268 ? -17.062 3.586 10.5 1 97.94 268 ILE A N 1
ATOM 2123 C CA . ILE A 1 268 ? -17.234 3.49 9.055 1 97.94 268 ILE A CA 1
ATOM 2124 C C . ILE A 1 268 ? -18.359 2.514 8.727 1 97.94 268 ILE A C 1
ATOM 2126 O O . ILE A 1 268 ? -18.328 1.354 9.148 1 97.94 268 ILE A O 1
ATOM 2130 N N . ARG A 1 269 ? -19.328 2.965 8.031 1 96.69 269 ARG A N 1
ATOM 2131 C CA . ARG A 1 269 ? -20.422 2.123 7.559 1 96.69 269 ARG A CA 1
ATOM 2132 C C . ARG A 1 269 ? -20.406 2.023 6.035 1 96.69 269 ARG A C 1
ATOM 2134 O O . ARG A 1 269 ? -20.453 3.043 5.34 1 96.69 269 ARG A O 1
ATOM 2141 N N . ILE A 1 270 ? -20.344 0.845 5.57 1 96.12 270 ILE A N 1
ATOM 2142 C CA . ILE A 1 270 ? -20.391 0.575 4.137 1 96.12 270 ILE A CA 1
ATOM 2143 C C . ILE A 1 270 ? -21.594 -0.325 3.826 1 96.12 270 ILE A C 1
ATOM 2145 O O . ILE A 1 270 ? -21.719 -1.415 4.387 1 96.12 270 ILE A O 1
ATOM 2149 N N . THR A 1 271 ? -22.422 0.146 2.936 1 94.75 271 THR A N 1
ATOM 2150 C CA . THR A 1 271 ? -23.609 -0.624 2.604 1 94.75 271 THR A CA 1
ATOM 2151 C C . THR A 1 271 ? -23.688 -0.884 1.102 1 94.75 271 THR A C 1
ATOM 2153 O O . THR A 1 271 ? -23.156 -0.112 0.305 1 94.75 271 THR A O 1
ATOM 2156 N N . ALA A 1 272 ? -24.266 -1.997 0.813 1 93.25 272 ALA A N 1
ATOM 2157 C CA . ALA A 1 272 ? -24.625 -2.348 -0.559 1 93.25 272 ALA A CA 1
ATOM 2158 C C . ALA A 1 272 ? -26.109 -2.65 -0.68 1 93.25 272 ALA A C 1
ATOM 2160 O O . ALA A 1 272 ? -26.719 -3.199 0.244 1 93.25 272 ALA A O 1
ATOM 2161 N N . ASN A 1 273 ? -26.703 -2.344 -1.836 1 90.12 273 ASN A N 1
ATOM 2162 C CA . ASN A 1 273 ? -28.141 -2.477 -2.018 1 90.12 273 ASN A CA 1
ATOM 2163 C C . ASN A 1 273 ? -28.562 -3.938 -2.166 1 90.12 273 ASN A C 1
ATOM 2165 O O . ASN A 1 273 ? -29.75 -4.262 -2.098 1 90.12 273 ASN A O 1
ATOM 2169 N N . LYS A 1 274 ? -27.703 -4.805 -2.365 1 89.94 274 LYS A N 1
ATOM 2170 C CA . LYS A 1 274 ? -27.953 -6.238 -2.469 1 89.94 274 LYS A CA 1
ATOM 2171 C C . LYS A 1 274 ? -27 -7.035 -1.58 1 89.94 274 LYS A C 1
ATOM 2173 O O . LYS A 1 274 ? -26.156 -6.457 -0.896 1 89.94 274 LYS A O 1
ATOM 2178 N N . GLN A 1 275 ? -27.203 -8.305 -1.577 1 86.81 275 GLN A N 1
ATOM 2179 C CA . GLN A 1 275 ? -26.25 -9.18 -0.889 1 86.81 275 GLN A CA 1
ATOM 2180 C C . GLN A 1 275 ? -24.875 -9.133 -1.548 1 86.81 275 GLN A C 1
ATOM 2182 O O . GLN A 1 275 ? -24.719 -9.547 -2.701 1 86.81 275 GLN A O 1
ATOM 2187 N N . PHE A 1 276 ? -23.953 -8.594 -0.784 1 88.38 276 PHE A N 1
ATOM 2188 C CA . PHE A 1 276 ? -22.656 -8.32 -1.408 1 88.38 276 PHE A CA 1
ATOM 2189 C C . PHE A 1 276 ? -21.516 -8.617 -0.444 1 88.38 276 PHE A C 1
ATOM 2191 O O . PHE A 1 276 ? -20.578 -9.32 -0.793 1 88.38 276 PHE A O 1
ATOM 2198 N N . PHE A 1 277 ? -21.609 -8.133 0.712 1 91.81 277 PHE A N 1
ATOM 2199 C CA . PHE A 1 277 ? -20.562 -8.32 1.7 1 91.81 277 PHE A CA 1
ATOM 2200 C C . PHE A 1 277 ? -20.656 -9.703 2.334 1 91.81 277 PHE A C 1
ATOM 2202 O O . PHE A 1 277 ? -21.75 -10.156 2.678 1 91.81 277 PHE A O 1
ATOM 2209 N N . ASP A 1 278 ? -19.469 -10.273 2.447 1 86.81 278 ASP A N 1
ATOM 2210 C CA . ASP A 1 278 ? -19.391 -11.648 2.926 1 86.81 278 ASP A CA 1
ATOM 2211 C C . ASP A 1 278 ? -18.578 -11.734 4.215 1 86.81 278 ASP A C 1
ATOM 2213 O O . ASP A 1 278 ? -17.469 -11.219 4.293 1 86.81 278 ASP A O 1
ATOM 2217 N N . GLU A 1 279 ? -19.188 -12.453 5.156 1 87.12 279 GLU A N 1
ATOM 2218 C CA . GLU A 1 279 ? -18.5 -12.656 6.43 1 87.12 279 GLU A CA 1
ATOM 2219 C C . GLU A 1 279 ? -17.219 -13.445 6.238 1 87.12 279 GLU A C 1
ATOM 2221 O O . GLU A 1 279 ? -16.266 -13.273 7 1 87.12 279 GLU A O 1
ATOM 2226 N N . GLU A 1 280 ? -17.094 -14.156 5.227 1 78.19 280 GLU A N 1
ATOM 2227 C CA . GLU A 1 280 ? -15.922 -14.977 4.953 1 78.19 280 GLU A CA 1
ATOM 2228 C C . GLU A 1 280 ? -14.719 -14.109 4.594 1 78.19 280 GLU A C 1
ATOM 2230 O O . GLU A 1 280 ? -13.57 -14.547 4.715 1 78.19 280 GLU A O 1
ATOM 2235 N N . LYS A 1 281 ? -15.047 -12.984 4.184 1 85.75 281 LYS A N 1
ATOM 2236 C CA . LYS A 1 281 ? -13.977 -12.086 3.766 1 85.75 281 LYS A CA 1
ATOM 2237 C C . LYS A 1 281 ? -13.641 -11.086 4.867 1 85.75 281 LYS A C 1
ATOM 2239 O O . LYS A 1 281 ? -13.062 -10.023 4.602 1 85.75 281 LYS A O 1
ATOM 2244 N N . ARG A 1 282 ? -13.953 -11.422 6.059 1 89.12 282 ARG A N 1
ATOM 2245 C CA . ARG A 1 282 ? -13.781 -10.547 7.215 1 89.12 282 ARG A CA 1
ATOM 2246 C C . ARG A 1 282 ? -12.328 -10.086 7.336 1 89.12 282 ARG A C 1
ATOM 2248 O O . ARG A 1 282 ? -12.07 -8.898 7.547 1 89.12 282 ARG A O 1
ATOM 2255 N N . GLU A 1 283 ? -11.453 -10.961 7.172 1 85.31 283 GLU A N 1
ATOM 2256 C CA . GLU A 1 283 ? -10.047 -10.625 7.363 1 85.31 283 GLU A CA 1
ATOM 2257 C C . GLU A 1 283 ? -9.562 -9.641 6.305 1 85.31 283 GLU A C 1
ATOM 2259 O O . GLU A 1 283 ? -8.758 -8.75 6.598 1 85.31 283 GLU A O 1
ATOM 2264 N N . ILE A 1 284 ? -10.039 -9.742 5.152 1 87 284 ILE A N 1
ATOM 2265 C CA . ILE A 1 284 ? -9.68 -8.828 4.074 1 87 284 ILE A CA 1
ATOM 2266 C C . ILE A 1 284 ? -10.211 -7.43 4.391 1 87 284 ILE A C 1
ATOM 2268 O O . ILE A 1 284 ? -9.492 -6.438 4.246 1 87 284 ILE A O 1
ATOM 2272 N N . TYR A 1 285 ? -11.484 -7.391 4.883 1 92.94 285 TYR A N 1
ATOM 2273 C CA . TYR A 1 285 ? -12.07 -6.105 5.238 1 92.94 285 TYR A CA 1
ATOM 2274 C C . TYR A 1 285 ? -11.273 -5.43 6.348 1 92.94 285 TYR A C 1
ATOM 2276 O O . TYR A 1 285 ? -11.008 -4.227 6.281 1 92.94 285 TYR A O 1
ATOM 2284 N N . ILE A 1 286 ? -10.844 -6.246 7.258 1 92.12 286 ILE A N 1
ATOM 2285 C CA . ILE A 1 286 ? -10.094 -5.703 8.391 1 92.12 286 ILE A CA 1
ATOM 2286 C C . ILE A 1 286 ? -8.758 -5.152 7.902 1 92.12 286 ILE A C 1
ATOM 2288 O O . ILE A 1 286 ? -8.383 -4.031 8.25 1 92.12 286 ILE A O 1
ATOM 2292 N N . LYS A 1 287 ? -8.117 -5.883 7.09 1 87.75 287 LYS A N 1
ATOM 2293 C CA . LYS A 1 287 ? -6.816 -5.461 6.574 1 87.75 287 LYS A CA 1
ATOM 2294 C C . LYS A 1 287 ? -6.93 -4.141 5.816 1 87.75 287 LYS A C 1
ATOM 2296 O O . LYS A 1 287 ? -6.098 -3.244 5.992 1 87.75 287 LYS A O 1
ATOM 2301 N N . VAL A 1 288 ? -7.941 -4.012 5.07 1 91.62 288 VAL A N 1
ATOM 2302 C CA . VAL A 1 288 ? -8.156 -2.828 4.246 1 91.62 288 VAL A CA 1
ATOM 2303 C C . VAL A 1 288 ? -8.531 -1.643 5.133 1 91.62 288 VAL A C 1
ATOM 2305 O O . VAL A 1 288 ? -7.918 -0.576 5.047 1 91.62 288 VAL A O 1
ATOM 2308 N N . LEU A 1 289 ? -9.453 -1.843 6.012 1 96.06 289 LEU A N 1
ATOM 2309 C CA . LEU A 1 289 ? -10.008 -0.737 6.785 1 96.06 289 LEU A CA 1
ATOM 2310 C C . LEU A 1 289 ? -9.039 -0.299 7.879 1 96.06 289 LEU A C 1
ATOM 2312 O O . LEU A 1 289 ? -9.047 0.864 8.289 1 96.06 289 LEU A O 1
ATOM 2316 N N . GLU A 1 290 ? -8.172 -1.196 8.297 1 93.31 290 GLU A N 1
ATOM 2317 C CA . GLU A 1 290 ? -7.176 -0.859 9.312 1 93.31 290 GLU A CA 1
ATOM 2318 C C . GLU A 1 290 ? -6.184 0.178 8.789 1 93.31 290 GLU A C 1
ATOM 2320 O O . GLU A 1 290 ? -5.75 1.06 9.531 1 93.31 290 GLU A O 1
ATOM 2325 N N . VAL A 1 291 ? -5.859 0.057 7.551 1 93.38 291 VAL A N 1
ATOM 2326 C CA . VAL A 1 291 ? -4.922 0.995 6.941 1 93.38 291 VAL A CA 1
ATOM 2327 C C . VAL A 1 291 ? -5.543 2.389 6.895 1 93.38 291 VAL A C 1
ATOM 2329 O O . VAL A 1 291 ? -4.879 3.381 7.203 1 93.38 291 VAL A O 1
ATOM 2332 N N . PHE A 1 292 ? -6.797 2.453 6.59 1 97 292 PHE A N 1
ATOM 2333 C CA . PHE A 1 292 ? -7.469 3.74 6.48 1 97 292 PHE A CA 1
ATOM 2334 C C . PHE A 1 292 ? -7.809 4.297 7.859 1 97 292 PHE A C 1
ATOM 2336 O O . PHE A 1 292 ? -7.883 5.512 8.039 1 97 292 PHE A O 1
ATOM 2343 N N . LYS A 1 293 ? -8.023 3.398 8.836 1 96.75 293 LYS A N 1
ATOM 2344 C CA . LYS A 1 293 ? -8.32 3.803 10.203 1 96.75 293 LYS A CA 1
ATOM 2345 C C . LYS A 1 293 ? -7.273 4.781 10.727 1 96.75 293 LYS A C 1
ATOM 2347 O O . LYS A 1 293 ? -7.613 5.82 11.297 1 96.75 293 LYS A O 1
ATOM 2352 N N . LYS A 1 294 ? -6.062 4.488 10.539 1 95.12 294 LYS A N 1
ATOM 2353 C CA . LYS A 1 294 ? -4.973 5.328 11.023 1 95.12 294 LYS A CA 1
ATOM 2354 C C . LYS A 1 294 ? -5.027 6.719 10.391 1 95.12 294 LYS A C 1
ATOM 2356 O O . LYS A 1 294 ? -4.828 7.727 11.078 1 95.12 294 LYS A O 1
ATOM 2361 N N . ARG A 1 295 ? -5.312 6.734 9.18 1 96.56 295 ARG A N 1
ATOM 2362 C CA . ARG A 1 295 ? -5.375 7.988 8.438 1 96.56 295 ARG A CA 1
ATOM 2363 C C . ARG A 1 295 ? -6.605 8.797 8.828 1 96.56 295 ARG A C 1
ATOM 2365 O O . ARG A 1 295 ? -6.539 10.023 8.922 1 96.56 295 ARG A O 1
ATOM 2372 N N . ILE A 1 296 ? -7.684 8.148 9.078 1 97.81 296 ILE A N 1
ATOM 2373 C CA . ILE A 1 296 ? -8.906 8.805 9.531 1 97.81 296 ILE A CA 1
ATOM 2374 C C . ILE A 1 296 ? -8.703 9.391 10.922 1 97.81 296 ILE A C 1
ATOM 2376 O O . ILE A 1 296 ? -9.148 10.508 11.203 1 97.81 296 ILE A O 1
ATOM 2380 N N . LEU A 1 297 ? -7.977 8.68 11.742 1 96.69 297 LEU A N 1
ATOM 2381 C CA . LEU A 1 297 ? -7.734 9.133 13.109 1 96.69 297 LEU A CA 1
ATOM 2382 C C . LEU A 1 297 ? -6.867 10.383 13.125 1 96.69 297 LEU A C 1
ATOM 2384 O O . LEU A 1 297 ? -7.031 11.25 13.992 1 96.69 297 LEU A O 1
ATOM 2388 N N . ILE A 1 298 ? -5.961 10.5 12.164 1 96.25 298 ILE A N 1
ATOM 2389 C CA . ILE A 1 298 ? -5.152 11.711 12.039 1 96.25 298 ILE A CA 1
ATOM 2390 C C . ILE A 1 298 ? -6.055 12.906 11.75 1 96.25 298 ILE A C 1
ATOM 2392 O O . ILE A 1 298 ? -5.949 13.945 12.406 1 96.25 298 ILE A O 1
ATOM 2396 N N . GLU A 1 299 ? -6.953 12.711 10.828 1 96.75 299 GLU A N 1
ATOM 2397 C CA . GLU A 1 299 ? -7.859 13.797 10.469 1 96.75 299 GLU A CA 1
ATOM 2398 C C . GLU A 1 299 ? -8.82 14.117 11.602 1 96.75 299 GLU A C 1
ATOM 2400 O O . GLU A 1 299 ? -9.195 15.273 11.805 1 96.75 299 GLU A O 1
ATOM 2405 N N . TYR A 1 300 ? -9.242 13.094 12.312 1 95.62 300 TYR A N 1
ATOM 2406 C CA . TYR A 1 300 ? -10.086 13.289 13.492 1 95.62 300 TYR A CA 1
ATOM 2407 C C . TYR A 1 300 ? -9.375 14.148 14.531 1 95.62 300 TYR A C 1
ATOM 2409 O O . TYR A 1 300 ? -9.945 15.117 15.039 1 95.62 300 TYR A O 1
ATOM 2417 N N . ALA A 1 301 ? -8.172 13.773 14.812 1 93.56 301 ALA A N 1
ATOM 2418 C CA . ALA A 1 301 ? -7.387 14.523 15.781 1 93.56 301 ALA A CA 1
ATOM 2419 C C . ALA A 1 301 ? -7.215 15.977 15.344 1 93.56 301 ALA A C 1
ATOM 2421 O O . ALA A 1 301 ? -7.359 16.891 16.156 1 93.56 301 ALA A O 1
ATOM 2422 N N . LEU A 1 302 ? -6.953 16.156 14.078 1 93.5 302 LEU A N 1
ATOM 2423 C CA . LEU A 1 302 ? -6.762 17.5 13.547 1 93.5 302 LEU A CA 1
ATOM 2424 C C . LEU A 1 302 ? -8.047 18.312 13.648 1 93.5 302 LEU A C 1
ATOM 2426 O O . LEU A 1 302 ? -8.016 19.5 13.984 1 93.5 302 LEU A O 1
ATOM 2430 N N . SER A 1 303 ? -9.141 17.688 13.336 1 93.38 303 SER A N 1
ATOM 2431 C CA . SER A 1 303 ? -10.438 18.359 13.414 1 93.38 303 SER A CA 1
ATOM 2432 C C . SER A 1 303 ? -10.75 18.797 14.844 1 93.38 303 SER A C 1
ATOM 2434 O O . SER A 1 303 ? -11.172 19.922 15.07 1 93.38 303 SER A O 1
ATOM 2436 N N . GLU A 1 304 ? -10.516 17.922 15.75 1 91.06 304 GLU A N 1
ATOM 2437 C CA . GLU A 1 304 ? -10.773 18.219 17.156 1 91.06 304 GLU A CA 1
ATOM 2438 C C . GLU A 1 304 ? -9.844 19.312 17.672 1 91.06 304 GLU A C 1
ATOM 2440 O O . GLU A 1 304 ? -10.266 20.188 18.422 1 91.06 304 GLU A O 1
ATOM 2445 N N . LEU A 1 305 ? -8.617 19.266 17.266 1 89.38 305 LEU A N 1
ATOM 2446 C CA . LEU A 1 305 ? -7.645 20.281 17.672 1 89.38 305 LEU A CA 1
ATOM 2447 C C . LEU A 1 305 ? -8 21.641 17.094 1 89.38 305 LEU A C 1
ATOM 2449 O O . LEU A 1 305 ? -7.875 22.672 17.781 1 89.38 305 LEU A O 1
ATOM 2453 N N . LYS A 1 306 ? -8.43 21.641 15.875 1 88.56 306 LYS A N 1
ATOM 2454 C CA . LYS A 1 306 ? -8.836 22.875 15.234 1 88.56 306 LYS A CA 1
ATOM 2455 C C . LYS A 1 306 ? -10.055 23.484 15.93 1 88.56 306 LYS A C 1
ATOM 2457 O O . LYS A 1 306 ? -10.117 24.688 16.141 1 88.56 306 LYS A O 1
ATOM 2462 N N . ASP A 1 307 ? -11.031 22.703 16.266 1 86.62 307 ASP A N 1
ATOM 2463 C CA . ASP A 1 307 ? -12.234 23.156 16.938 1 86.62 307 ASP A CA 1
ATOM 2464 C C . ASP A 1 307 ? -11.906 23.75 18.312 1 86.62 307 ASP A C 1
ATOM 2466 O O . ASP A 1 307 ? -12.484 24.75 18.719 1 86.62 307 ASP A O 1
ATOM 2470 N N . ARG A 1 308 ? -10.969 23.172 18.906 1 84.25 308 ARG A N 1
ATOM 2471 C CA . ARG A 1 308 ? -10.555 23.656 20.219 1 84.25 308 ARG A CA 1
ATOM 2472 C C . ARG A 1 308 ? -9.82 24.984 20.109 1 84.25 308 ARG A C 1
ATOM 2474 O O . ARG A 1 308 ? -9.906 25.828 21.016 1 84.25 308 ARG A O 1
ATOM 2481 N N . ALA A 1 309 ? -9.125 25.078 19.078 1 81.88 309 ALA A N 1
ATOM 2482 C CA . ALA A 1 309 ? -8.375 26.312 18.875 1 81.88 309 ALA A CA 1
ATOM 2483 C C . ALA A 1 309 ? -9.312 27.469 18.5 1 81.88 309 ALA A C 1
ATOM 2485 O O . ALA A 1 309 ? -9.047 28.625 18.844 1 81.88 309 ALA A O 1
ATOM 2486 N N . THR A 1 310 ? -10.344 27.281 17.734 1 76.19 310 THR A N 1
ATOM 2487 C CA . THR A 1 310 ? -11.289 28.312 17.297 1 76.19 310 THR A CA 1
ATOM 2488 C C . THR A 1 310 ? -12.234 28.688 18.438 1 76.19 310 THR A C 1
ATOM 2490 O O . THR A 1 310 ? -12.625 29.859 18.562 1 76.19 310 THR A O 1
ATOM 2493 N N . ASP A 1 311 ? -12.781 27.828 19.125 1 64.69 311 ASP A N 1
ATOM 2494 C CA . ASP A 1 311 ? -13.703 28.125 20.219 1 64.69 311 ASP A CA 1
ATOM 2495 C C . ASP A 1 311 ? -13.094 29.141 21.188 1 64.69 311 ASP A C 1
ATOM 2497 O O . ASP A 1 311 ? -13.797 30.031 21.672 1 64.69 311 ASP A O 1
ATOM 2501 N N . LYS A 1 312 ? -11.906 29.25 21.391 1 55.88 312 LYS A N 1
ATOM 2502 C CA . LYS A 1 312 ? -11.367 30.219 22.328 1 55.88 312 LYS A CA 1
ATOM 2503 C C . LYS A 1 312 ? -11.062 31.547 21.656 1 55.88 312 LYS A C 1
ATOM 2505 O O . LYS A 1 312 ? -10.883 32.562 22.328 1 55.88 312 LYS A O 1
ATOM 2510 N N . ALA A 1 313 ? -10.805 31.484 20.391 1 52.09 313 ALA A N 1
ATOM 2511 C CA . ALA A 1 313 ? -10.672 32.812 19.797 1 52.09 313 ALA A CA 1
ATOM 2512 C C . ALA A 1 313 ? -11.969 33.594 19.922 1 52.09 313 ALA A C 1
ATOM 2514 O O . ALA A 1 313 ? -11.953 34.844 19.891 1 52.09 313 ALA A O 1
ATOM 2515 N N . ASN A 1 314 ? -13 32.906 20.016 1 44.09 314 ASN A N 1
ATOM 2516 C CA . ASN A 1 314 ? -14.273 33.625 20.156 1 44.09 314 ASN A CA 1
ATOM 2517 C C . ASN A 1 314 ? -14.594 33.906 21.625 1 44.09 314 ASN A C 1
ATOM 2519 O O . ASN A 1 314 ? -15.656 34.438 21.938 1 44.09 314 ASN A O 1
ATOM 2523 N N . ILE A 1 315 ? -13.844 33.406 22.406 1 38.12 315 ILE A N 1
ATOM 2524 C CA . ILE A 1 315 ? -14.047 33.906 23.766 1 38.12 315 ILE A CA 1
ATOM 2525 C C . ILE A 1 315 ? -13.055 35.062 24.047 1 38.12 315 ILE A C 1
ATOM 2527 O O . ILE A 1 315 ? -11.859 34.906 23.781 1 38.12 315 ILE A O 1
ATOM 2531 N N . MET B 1 1 ? 23.625 -25.562 -10.203 1 35.28 1 MET B N 1
ATOM 2532 C CA . MET B 1 1 ? 24.406 -24.953 -11.273 1 35.28 1 MET B CA 1
ATOM 2533 C C . MET B 1 1 ? 23.531 -24.641 -12.484 1 35.28 1 MET B C 1
ATOM 2535 O O . MET B 1 1 ? 23.562 -23.516 -13 1 35.28 1 MET B O 1
ATOM 2539 N N . ALA B 1 2 ? 22.625 -25.625 -12.883 1 37.5 2 ALA B N 1
ATOM 2540 C CA . ALA B 1 2 ? 21.828 -25.391 -14.07 1 37.5 2 ALA B CA 1
ATOM 2541 C C . ALA B 1 2 ? 20.828 -24.25 -13.844 1 37.5 2 ALA B C 1
ATOM 2543 O O . ALA B 1 2 ? 20.594 -23.438 -14.734 1 37.5 2 ALA B O 1
ATOM 2544 N N . VAL B 1 3 ? 20.25 -24.203 -12.727 1 38.53 3 VAL B N 1
ATOM 2545 C CA . VAL B 1 3 ? 19.297 -23.141 -12.391 1 38.53 3 VAL B CA 1
ATOM 2546 C C . VAL B 1 3 ? 20.031 -21.797 -12.344 1 38.53 3 VAL B C 1
ATOM 2548 O O . VAL B 1 3 ? 19.516 -20.797 -12.828 1 38.53 3 VAL B O 1
ATOM 2551 N N . LEU B 1 4 ? 21.141 -21.828 -11.891 1 35.69 4 LEU B N 1
ATOM 2552 C CA . LEU B 1 4 ? 21.953 -20.625 -11.836 1 35.69 4 LEU B CA 1
ATOM 2553 C C . LEU B 1 4 ? 22.391 -20.203 -13.227 1 35.69 4 LEU B C 1
ATOM 2555 O O . LEU B 1 4 ? 22.422 -19.016 -13.539 1 35.69 4 LEU B O 1
ATOM 2559 N N . ILE B 1 5 ? 22.875 -21.125 -14.023 1 37.75 5 ILE B N 1
ATOM 2560 C CA . ILE B 1 5 ? 23.25 -20.797 -15.398 1 37.75 5 ILE B CA 1
ATOM 2561 C C . ILE B 1 5 ? 22.047 -20.234 -16.141 1 37.75 5 ILE B C 1
ATOM 2563 O O . ILE B 1 5 ? 22.188 -19.25 -16.891 1 37.75 5 ILE B O 1
ATOM 2567 N N . LEU B 1 6 ? 20.906 -20.859 -15.906 1 38.62 6 LEU B N 1
ATOM 2568 C CA . LEU B 1 6 ? 19.688 -20.391 -16.562 1 38.62 6 LEU B CA 1
ATOM 2569 C C . LEU B 1 6 ? 19.344 -18.984 -16.125 1 38.62 6 LEU B C 1
ATOM 2571 O O . LEU B 1 6 ? 18.969 -18.141 -16.953 1 38.62 6 LEU B O 1
ATOM 2575 N N . ILE B 1 7 ? 19.516 -18.75 -14.961 1 40.75 7 ILE B N 1
ATOM 2576 C CA . ILE B 1 7 ? 19.297 -17.406 -14.438 1 40.75 7 ILE B CA 1
ATOM 2577 C C . ILE B 1 7 ? 20.312 -16.438 -15.047 1 40.75 7 ILE B C 1
ATOM 2579 O O . ILE B 1 7 ? 19.953 -15.305 -15.398 1 40.75 7 ILE B O 1
ATOM 2583 N N . TYR B 1 8 ? 21.516 -16.859 -15.164 1 41.62 8 TYR B N 1
ATOM 2584 C CA . TYR B 1 8 ? 22.578 -16.047 -15.75 1 41.62 8 TYR B CA 1
ATOM 2585 C C . TYR B 1 8 ? 22.312 -15.766 -17.219 1 41.62 8 TYR B C 1
ATOM 2587 O O . TYR B 1 8 ? 22.531 -14.641 -17.688 1 41.62 8 TYR B O 1
ATOM 2595 N N . VAL B 1 9 ? 22.016 -16.766 -17.969 1 40.47 9 VAL B N 1
ATOM 2596 C CA . VAL B 1 9 ? 21.719 -16.594 -19.391 1 40.47 9 VAL B CA 1
ATOM 2597 C C . VAL B 1 9 ? 20.484 -15.703 -19.562 1 40.47 9 VAL B C 1
ATOM 2599 O O . VAL B 1 9 ? 20.438 -14.883 -20.484 1 40.47 9 VAL B O 1
ATOM 2602 N N . LEU B 1 10 ? 19.609 -15.844 -18.641 1 44.88 10 LEU B N 1
ATOM 2603 C CA . LEU B 1 10 ? 18.359 -15.102 -18.766 1 44.88 10 LEU B CA 1
ATOM 2604 C C . LEU B 1 10 ? 18.578 -13.625 -18.438 1 44.88 10 LEU B C 1
ATOM 2606 O O . LEU B 1 10 ? 17.672 -12.812 -18.625 1 44.88 10 LEU B O 1
ATOM 2610 N N . ARG B 1 11 ? 19.688 -13.328 -17.906 1 42.06 11 ARG B N 1
ATOM 2611 C CA . ARG B 1 11 ? 20.031 -11.953 -17.562 1 42.06 11 ARG B CA 1
ATOM 2612 C C . ARG B 1 11 ? 20.516 -11.195 -18.797 1 42.06 11 ARG B C 1
ATOM 2614 O O . ARG B 1 11 ? 20.719 -9.977 -18.75 1 42.06 11 ARG B O 1
ATOM 2621 N N . LYS B 1 12 ? 20.906 -11.812 -19.781 1 45.47 12 LYS B N 1
ATOM 2622 C CA . LYS B 1 12 ? 21.297 -11.062 -20.969 1 45.47 12 LYS B CA 1
ATOM 2623 C C . LYS B 1 12 ? 20.078 -10.422 -21.641 1 45.47 12 LYS B C 1
ATOM 2625 O O . LYS B 1 12 ? 19.016 -11.031 -21.703 1 45.47 12 LYS B O 1
ATOM 2630 N N . PRO B 1 13 ? 20.156 -9.156 -21.984 1 50.47 13 PRO B N 1
ATOM 2631 C CA . PRO B 1 13 ? 19.031 -8.375 -22.516 1 50.47 13 PRO B CA 1
ATOM 2632 C C . PRO B 1 13 ? 18.234 -9.133 -23.562 1 50.47 13 PRO B C 1
ATOM 2634 O O . PRO B 1 13 ? 17 -9.047 -23.578 1 50.47 13 PRO B O 1
ATOM 2637 N N . ILE B 1 14 ? 18.922 -9.664 -24.547 1 51.97 14 ILE B N 1
ATOM 2638 C CA . ILE B 1 14 ? 18.234 -10.414 -25.594 1 51.97 14 ILE B CA 1
ATOM 2639 C C . ILE B 1 14 ? 17.406 -11.539 -24.953 1 51.97 14 ILE B C 1
ATOM 2641 O O . ILE B 1 14 ? 16.266 -11.773 -25.359 1 51.97 14 ILE B O 1
ATOM 2645 N N . PHE B 1 15 ? 17.891 -12.117 -24.047 1 53.38 15 PHE B N 1
ATOM 2646 C CA . PHE B 1 15 ? 17.234 -13.242 -23.391 1 53.38 15 PHE B CA 1
ATOM 2647 C C . PHE B 1 15 ? 16.078 -12.766 -22.531 1 53.38 15 PHE B C 1
ATOM 2649 O O . PHE B 1 15 ? 15.07 -13.469 -22.391 1 53.38 15 PHE B O 1
ATOM 2656 N N . LYS B 1 16 ? 16.344 -11.547 -22.172 1 53.41 16 LYS B N 1
ATOM 2657 C CA . LYS B 1 16 ? 15.234 -10.992 -21.406 1 53.41 16 LYS B CA 1
ATOM 2658 C C . LYS B 1 16 ? 13.969 -10.906 -22.266 1 53.41 16 LYS B C 1
ATOM 2660 O O . LYS B 1 16 ? 12.875 -11.242 -21.797 1 53.41 16 LYS B O 1
ATOM 2665 N N . LYS B 1 17 ? 14.219 -10.312 -23.469 1 57 17 LYS B N 1
ATOM 2666 C CA . LYS B 1 17 ? 13.078 -10.234 -24.375 1 57 17 LYS B CA 1
ATOM 2667 C C . LYS B 1 17 ? 12.516 -11.625 -24.656 1 57 17 LYS B C 1
ATOM 2669 O O . LYS B 1 17 ? 11.297 -11.812 -24.703 1 57 17 LYS B O 1
ATOM 2674 N N . LEU B 1 18 ? 13.406 -12.469 -24.953 1 58.16 18 LEU B N 1
ATOM 2675 C CA . LEU B 1 18 ? 12.992 -13.836 -25.25 1 58.16 18 LEU B CA 1
ATOM 2676 C C . LEU B 1 18 ? 12.312 -14.484 -24.047 1 58.16 18 LEU B C 1
ATOM 2678 O O . LEU B 1 18 ? 11.312 -15.18 -24.203 1 58.16 18 LEU B O 1
ATOM 2682 N N . VAL B 1 19 ? 12.891 -14.062 -22.984 1 58.38 19 VAL B N 1
ATOM 2683 C CA . VAL B 1 19 ? 12.32 -14.609 -21.766 1 58.38 19 VAL B CA 1
ATOM 2684 C C . VAL B 1 19 ? 10.953 -13.992 -21.516 1 58.38 19 VAL B C 1
ATOM 2686 O O . VAL B 1 19 ? 10.008 -14.695 -21.125 1 58.38 19 VAL B O 1
ATOM 2689 N N . LYS B 1 20 ? 11.008 -12.688 -21.75 1 62.81 20 LYS B N 1
ATOM 2690 C CA . LYS B 1 20 ? 9.703 -12.062 -21.609 1 62.81 20 LYS B CA 1
ATOM 2691 C C . LYS B 1 20 ? 8.695 -12.672 -22.578 1 62.81 20 LYS B C 1
ATOM 2693 O O . LYS B 1 20 ? 7.535 -12.898 -22.219 1 62.81 20 LYS B O 1
ATOM 2698 N N . ALA B 1 21 ? 9.164 -12.844 -23.75 1 64.06 21 ALA B N 1
ATOM 2699 C CA . ALA B 1 21 ? 8.297 -13.477 -24.75 1 64.06 21 ALA B CA 1
ATOM 2700 C C . ALA B 1 21 ? 7.926 -14.898 -24.344 1 64.06 21 ALA B C 1
ATOM 2702 O O . ALA B 1 21 ? 6.77 -15.305 -24.469 1 64.06 21 ALA B O 1
ATOM 2703 N N . TYR B 1 22 ? 8.969 -15.586 -23.875 1 66.75 22 TYR B N 1
ATOM 2704 C CA . TYR B 1 22 ? 8.742 -16.938 -23.406 1 66.75 22 TYR B CA 1
ATOM 2705 C C . TYR B 1 22 ? 7.785 -16.953 -22.219 1 66.75 22 TYR B C 1
ATOM 2707 O O . TYR B 1 22 ? 6.855 -17.766 -22.172 1 66.75 22 TYR B O 1
ATOM 2715 N N . LEU B 1 23 ? 7.996 -15.922 -21.391 1 68.75 23 LEU B N 1
ATOM 2716 C CA . LEU B 1 23 ? 7.141 -15.844 -20.219 1 68.75 23 LEU B CA 1
ATOM 2717 C C . LEU B 1 23 ? 5.715 -15.477 -20.609 1 68.75 23 LEU B C 1
ATOM 2719 O O . LEU B 1 23 ? 4.758 -15.992 -20.016 1 68.75 23 LEU B O 1
ATOM 2723 N N . ALA B 1 24 ? 5.688 -14.648 -21.594 1 66.94 24 ALA B N 1
ATOM 2724 C CA . ALA B 1 24 ? 4.352 -14.305 -22.078 1 66.94 24 ALA B CA 1
ATOM 2725 C C . ALA B 1 24 ? 3.621 -15.539 -22.594 1 66.94 24 ALA B C 1
ATOM 2727 O O . ALA B 1 24 ? 2.416 -15.688 -22.375 1 66.94 24 ALA B O 1
ATOM 2728 N N . VAL B 1 25 ? 4.344 -16.422 -23.203 1 67.88 25 VAL B N 1
ATOM 2729 C CA . VAL B 1 25 ? 3.768 -17.625 -23.766 1 67.88 25 VAL B CA 1
ATOM 2730 C C . VAL B 1 25 ? 3.395 -18.594 -22.641 1 67.88 25 VAL B C 1
ATOM 2732 O O . VAL B 1 25 ? 2.277 -19.125 -22.609 1 67.88 25 VAL B O 1
ATOM 2735 N N . ILE B 1 26 ? 4.316 -18.641 -21.703 1 70.38 26 ILE B N 1
ATOM 2736 C CA . ILE B 1 26 ? 4.125 -19.641 -20.656 1 70.38 26 ILE B CA 1
ATOM 2737 C C . ILE B 1 26 ? 3.033 -19.188 -19.703 1 70.38 26 ILE B C 1
ATOM 2739 O O . ILE B 1 26 ? 2.348 -20.016 -19.094 1 70.38 26 ILE B O 1
ATOM 2743 N N . ARG B 1 27 ? 2.848 -17.922 -19.766 1 67.31 27 ARG B N 1
ATOM 2744 C CA . ARG B 1 27 ? 1.842 -17.391 -18.844 1 67.31 27 ARG B CA 1
ATOM 2745 C C . ARG B 1 27 ? 0.492 -17.25 -19.547 1 67.31 27 ARG B C 1
ATOM 2747 O O . ARG B 1 27 ? -0.517 -16.953 -18.906 1 67.31 27 ARG B O 1
ATOM 2754 N N . SER B 1 28 ? 0.48 -17.5 -20.828 1 64.44 28 SER B N 1
ATOM 2755 C CA . SER B 1 28 ? -0.764 -17.422 -21.594 1 64.44 28 SER B CA 1
ATOM 2756 C C . SER B 1 28 ? -1.739 -18.516 -21.188 1 64.44 28 SER B C 1
ATOM 2758 O O . SER B 1 28 ? -1.323 -19.609 -20.781 1 64.44 28 SER B O 1
ATOM 2760 N N . PHE B 1 29 ? -3.014 -18.219 -21.234 1 65 29 PHE B N 1
ATOM 2761 C CA . PHE B 1 29 ? -4.102 -19.109 -20.859 1 65 29 PHE B CA 1
ATOM 2762 C C . PHE B 1 29 ? -4.062 -20.406 -21.656 1 65 29 PHE B C 1
ATOM 2764 O O . PHE B 1 29 ? -4.145 -21.5 -21.109 1 65 29 PHE B O 1
ATOM 2771 N N . LEU B 1 30 ? -3.922 -20.266 -22.906 1 66.56 30 LEU B N 1
ATOM 2772 C CA . LEU B 1 30 ? -3.928 -21.422 -23.797 1 66.56 30 LEU B CA 1
ATOM 2773 C C . LEU B 1 30 ? -2.777 -22.359 -23.469 1 66.56 30 LEU B C 1
ATOM 2775 O O . LEU B 1 30 ? -2.953 -23.578 -23.484 1 66.56 30 LEU B O 1
ATOM 2779 N N . TYR B 1 31 ? -1.657 -21.797 -23.156 1 70.75 31 TYR B N 1
ATOM 2780 C CA . TYR B 1 31 ? -0.496 -22.625 -22.859 1 70.75 31 TYR B CA 1
ATOM 2781 C C . TYR B 1 31 ? -0.677 -23.359 -21.531 1 70.75 31 TYR B C 1
ATOM 2783 O O . TYR B 1 31 ? -0.427 -24.562 -21.453 1 70.75 31 TYR B O 1
ATOM 2791 N N . LYS B 1 32 ? -1.134 -22.656 -20.547 1 67.88 32 LYS B N 1
ATOM 2792 C CA . LYS B 1 32 ? -1.215 -23.234 -19.203 1 67.88 32 LYS B CA 1
ATOM 2793 C C . LYS B 1 32 ? -2.309 -24.297 -19.125 1 67.88 32 LYS B C 1
ATOM 2795 O O . LYS B 1 32 ? -2.143 -25.312 -18.453 1 67.88 32 LYS B O 1
ATOM 2800 N N . ILE B 1 33 ? -3.34 -24.156 -19.906 1 64.62 33 ILE B N 1
ATOM 2801 C CA . ILE B 1 33 ? -4.492 -25.031 -19.734 1 64.62 33 ILE B CA 1
ATOM 2802 C C . ILE B 1 33 ? -4.438 -26.156 -20.75 1 64.62 33 ILE B C 1
ATOM 2804 O O . ILE B 1 33 ? -4.879 -27.281 -20.484 1 64.62 33 ILE B O 1
ATOM 2808 N N . LEU B 1 34 ? -3.928 -25.844 -21.844 1 69.81 34 LEU B N 1
ATOM 2809 C CA . LEU B 1 34 ? -4.023 -26.828 -22.922 1 69.81 34 LEU B CA 1
ATOM 2810 C C . LEU B 1 34 ? -2.652 -27.391 -23.266 1 69.81 34 LEU B C 1
ATOM 2812 O O . LEU B 1 34 ? -2.432 -28.594 -23.156 1 69.81 34 LEU B O 1
ATOM 2816 N N . VAL B 1 35 ? -1.793 -26.516 -23.609 1 72.38 35 VAL B N 1
ATOM 2817 C CA . VAL B 1 35 ? -0.545 -26.969 -24.219 1 72.38 35 VAL B CA 1
ATOM 2818 C C . VAL B 1 35 ? 0.317 -27.672 -23.172 1 72.38 35 VAL B C 1
ATOM 2820 O O . VAL B 1 35 ? 0.79 -28.797 -23.406 1 72.38 35 VAL B O 1
ATOM 2823 N N . LYS B 1 36 ? 0.484 -27.062 -22.016 1 75.06 36 LYS B N 1
ATOM 2824 C CA . LYS B 1 36 ? 1.392 -27.594 -21 1 75.06 36 LYS B CA 1
ATOM 2825 C C . LYS B 1 36 ? 0.919 -28.969 -20.516 1 75.06 36 LYS B C 1
ATOM 2827 O O . LYS B 1 36 ? 1.689 -29.922 -20.5 1 75.06 36 LYS B O 1
ATOM 2832 N N . PRO B 1 37 ? -0.313 -29.141 -20.203 1 70.94 37 PRO B N 1
ATOM 2833 C CA . PRO B 1 37 ? -0.755 -30.469 -19.766 1 70.94 37 PRO B CA 1
ATOM 2834 C C . PRO B 1 37 ? -0.639 -31.516 -20.875 1 70.94 37 PRO B C 1
ATOM 2836 O O . PRO B 1 37 ? -0.302 -32.688 -20.594 1 70.94 37 PRO B O 1
ATOM 2839 N N . VAL B 1 38 ? -0.909 -31.188 -22.047 1 71.12 38 VAL B N 1
ATOM 2840 C CA . VAL B 1 38 ? -0.826 -32.125 -23.156 1 71.12 38 VAL B CA 1
ATOM 2841 C C . VAL B 1 38 ? 0.625 -32.531 -23.375 1 71.12 38 VAL B C 1
ATOM 2843 O O . VAL B 1 38 ? 0.909 -33.719 -23.578 1 71.12 38 VAL B O 1
ATOM 2846 N N . VAL B 1 39 ? 1.481 -31.562 -23.344 1 74.06 39 VAL B N 1
ATOM 2847 C CA . VAL B 1 39 ? 2.896 -31.844 -23.562 1 74.06 39 VAL B CA 1
ATOM 2848 C C . VAL B 1 39 ? 3.418 -32.75 -22.438 1 74.06 39 VAL B C 1
ATOM 2850 O O . VAL B 1 39 ? 4.211 -33.656 -22.688 1 74.06 39 VAL B O 1
ATOM 2853 N N . LEU B 1 40 ? 2.941 -32.531 -21.266 1 74 40 LEU B N 1
ATOM 2854 C CA . LEU B 1 40 ? 3.365 -33.344 -20.109 1 74 40 LEU B CA 1
ATOM 2855 C C . LEU B 1 40 ? 2.838 -34.75 -20.203 1 74 40 LEU B C 1
ATOM 2857 O O . LEU B 1 40 ? 3.51 -35.719 -19.781 1 74 40 LEU B O 1
ATOM 2861 N N . ALA B 1 41 ? 1.69 -34.844 -20.781 1 72.31 41 ALA B N 1
ATOM 2862 C CA . ALA B 1 41 ? 1.032 -36.156 -20.828 1 72.31 41 ALA B CA 1
ATOM 2863 C C . ALA B 1 41 ? 1.438 -36.938 -22.078 1 72.31 41 ALA B C 1
ATOM 2865 O O . ALA B 1 41 ? 1.26 -38.156 -22.156 1 72.31 41 ALA B O 1
ATOM 2866 N N . LEU B 1 42 ? 1.978 -36.25 -23.078 1 75.25 42 LEU B N 1
ATOM 2867 C CA . LEU B 1 42 ? 2.182 -36.812 -24.422 1 75.25 42 LEU B CA 1
ATOM 2868 C C . LEU B 1 42 ? 3.094 -38.031 -24.359 1 75.25 42 LEU B C 1
ATOM 2870 O O . LEU B 1 42 ? 2.77 -39.094 -24.922 1 75.25 42 LEU B O 1
ATOM 2874 N N . PRO B 1 43 ? 4.23 -37.938 -23.688 1 71.06 43 PRO B N 1
ATOM 2875 C CA . PRO B 1 43 ? 5.105 -39.125 -23.688 1 71.06 43 PRO B CA 1
ATOM 2876 C C . PRO B 1 43 ? 4.457 -40.344 -23.031 1 71.06 43 PRO B C 1
ATOM 2878 O O . PRO B 1 43 ? 4.586 -41.469 -23.547 1 71.06 43 PRO B O 1
ATOM 2881 N N . SER B 1 44 ? 3.756 -40.094 -21.969 1 69.12 44 SER B N 1
ATOM 2882 C CA . SER B 1 44 ? 3.084 -41.219 -21.297 1 69.12 44 SER B CA 1
ATOM 2883 C C . SER B 1 44 ? 1.943 -41.75 -22.141 1 69.12 44 SER B C 1
ATOM 2885 O O . SER B 1 44 ? 1.74 -42.969 -22.203 1 69.12 44 SER B O 1
ATOM 2887 N N . ALA B 1 45 ? 1.273 -40.969 -22.812 1 70.81 45 ALA B N 1
ATOM 2888 C CA . ALA B 1 45 ? 0.163 -41.375 -23.672 1 70.81 45 ALA B CA 1
ATOM 2889 C C . ALA B 1 45 ? 0.663 -42.188 -24.859 1 70.81 45 ALA B C 1
ATOM 2891 O O . ALA B 1 45 ? 0.077 -43.219 -25.203 1 70.81 45 ALA B O 1
ATOM 2892 N N . VAL B 1 46 ? 1.714 -41.719 -25.406 1 73 46 VAL B N 1
ATOM 2893 C CA . VAL B 1 46 ? 2.266 -42.375 -26.578 1 73 46 VAL B CA 1
ATOM 2894 C C . VAL B 1 46 ? 2.781 -43.75 -26.188 1 73 46 VAL B C 1
ATOM 2896 O O . VAL B 1 46 ? 2.557 -44.75 -26.906 1 73 46 VAL B O 1
ATOM 2899 N N . LEU B 1 47 ? 3.365 -43.844 -25.078 1 71.56 47 LEU B N 1
ATOM 2900 C CA . LEU B 1 47 ? 3.879 -45.125 -24.609 1 71.56 47 LEU B CA 1
ATOM 2901 C C . LEU B 1 47 ? 2.738 -46.094 -24.281 1 71.56 47 LEU B C 1
ATOM 2903 O O . LEU B 1 47 ? 2.84 -47.281 -24.531 1 71.56 47 LEU B O 1
ATOM 2907 N N . ALA B 1 48 ? 1.712 -45.5 -23.781 1 70.88 48 ALA B N 1
ATOM 2908 C CA . ALA B 1 48 ? 0.547 -46.312 -23.484 1 70.88 48 ALA B CA 1
ATOM 2909 C C . ALA B 1 48 ? -0.078 -46.875 -24.766 1 70.88 48 ALA B C 1
ATOM 2911 O O . ALA B 1 48 ? -0.444 -48.062 -24.828 1 70.88 48 ALA B O 1
ATOM 2912 N N . ILE B 1 49 ? -0.119 -46.062 -25.75 1 71.38 49 ILE B N 1
ATOM 2913 C CA . ILE B 1 49 ? -0.662 -46.5 -27.031 1 71.38 49 ILE B CA 1
ATOM 2914 C C . ILE B 1 49 ? 0.223 -47.594 -27.625 1 71.38 49 ILE B C 1
ATOM 2916 O O . ILE B 1 49 ? -0.278 -48.562 -28.188 1 71.38 49 ILE B O 1
ATOM 2920 N N . TYR B 1 50 ? 1.506 -47.438 -27.406 1 71.81 50 TYR B N 1
ATOM 2921 C CA . TYR B 1 50 ? 2.473 -48.375 -27.969 1 71.81 50 TYR B CA 1
ATOM 2922 C C . TYR B 1 50 ? 2.428 -49.719 -27.266 1 71.81 50 TYR B C 1
ATOM 2924 O O . TYR B 1 50 ? 2.582 -50.75 -27.891 1 71.81 50 TYR B O 1
ATOM 2932 N N . LYS B 1 51 ? 2.119 -49.688 -26.062 1 69.69 51 LYS B N 1
ATOM 2933 C CA . LYS B 1 51 ? 2.287 -50.938 -25.297 1 69.69 51 LYS B CA 1
ATOM 2934 C C . LYS B 1 51 ? 0.965 -51.688 -25.156 1 69.69 51 LYS B C 1
ATOM 2936 O O . LYS B 1 51 ? 0.955 -52.906 -24.969 1 69.69 51 LYS B O 1
ATOM 2941 N N . ILE B 1 52 ? -0.118 -50.938 -25.281 1 64.31 52 ILE B N 1
ATOM 2942 C CA . ILE B 1 52 ? -1.425 -51.594 -25.156 1 64.31 52 ILE B CA 1
ATOM 2943 C C . ILE B 1 52 ? -1.935 -52.031 -26.516 1 64.31 52 ILE B C 1
ATOM 2945 O O . ILE B 1 52 ? -2.166 -51.188 -27.391 1 64.31 52 ILE B O 1
ATOM 2949 N N . ASP B 1 53 ? -2.082 -53.219 -26.688 1 71.12 53 ASP B N 1
ATOM 2950 C CA . ASP B 1 53 ? -2.41 -53.812 -27.984 1 71.12 53 ASP B CA 1
ATOM 2951 C C . ASP B 1 53 ? -3.717 -53.25 -28.531 1 71.12 53 ASP B C 1
ATOM 2953 O O . ASP B 1 53 ? -3.805 -52.906 -29.703 1 71.12 53 ASP B O 1
ATOM 2957 N N . SER B 1 54 ? -4.715 -53.156 -27.641 1 66 54 SER B N 1
ATOM 2958 C CA . SER B 1 54 ? -6.004 -52.656 -28.094 1 66 54 SER B CA 1
ATOM 2959 C C . SER B 1 54 ? -5.879 -51.219 -28.594 1 66 54 SER B C 1
ATOM 2961 O O . SER B 1 54 ? -6.527 -50.812 -29.562 1 66 54 SER B O 1
ATOM 2963 N N . ALA B 1 55 ? -5.023 -50.5 -27.984 1 67.31 55 ALA B N 1
ATOM 2964 C CA . ALA B 1 55 ? -4.801 -49.094 -28.391 1 67.31 55 ALA B CA 1
ATOM 2965 C C . ALA B 1 55 ? -3.922 -49.031 -29.641 1 67.31 55 ALA B C 1
ATOM 2967 O O . ALA B 1 55 ? -4.164 -48.219 -30.531 1 67.31 55 ALA B O 1
ATOM 2968 N N . LYS B 1 56 ? -2.959 -49.844 -29.672 1 74.12 56 LYS B N 1
ATOM 2969 C CA . LYS B 1 56 ? -2.047 -49.906 -30.812 1 74.12 56 LYS B CA 1
ATOM 2970 C C . LYS B 1 56 ? -2.799 -50.25 -32.094 1 74.12 56 LYS B C 1
ATOM 2972 O O . LYS B 1 56 ? -2.543 -49.656 -33.156 1 74.12 56 LYS B O 1
ATOM 2977 N N . ASN B 1 57 ? -3.771 -51.062 -31.922 1 76.31 57 ASN B N 1
ATOM 2978 C CA . ASN B 1 57 ? -4.504 -51.531 -33.094 1 76.31 57 ASN B CA 1
ATOM 2979 C C . ASN B 1 57 ? -5.504 -50.469 -33.594 1 76.31 57 ASN B C 1
ATOM 2981 O O . ASN B 1 57 ? -5.93 -50.531 -34.75 1 76.31 57 ASN B O 1
ATOM 2985 N N . ALA B 1 58 ? -5.855 -49.594 -32.719 1 70.38 58 ALA B N 1
ATOM 2986 C CA . ALA B 1 58 ? -6.816 -48.562 -33.094 1 70.38 58 ALA B CA 1
ATOM 2987 C C . ALA B 1 58 ? -6.133 -47.406 -33.812 1 70.38 58 ALA B C 1
ATOM 2989 O O . ALA B 1 58 ? -6.801 -46.562 -34.438 1 70.38 58 ALA B O 1
ATOM 2990 N N . MET B 1 59 ? -4.84 -47.438 -33.844 1 74.94 59 MET B N 1
ATOM 2991 C CA . MET B 1 59 ? -4.094 -46.344 -34.469 1 74.94 59 MET B CA 1
ATOM 2992 C C . MET B 1 59 ? -3.588 -46.75 -35.844 1 74.94 59 MET B C 1
ATOM 2994 O O . MET B 1 59 ? -3.299 -47.906 -36.094 1 74.94 59 MET B O 1
ATOM 2998 N N . PRO B 1 60 ? -3.574 -45.75 -36.75 1 78.5 60 PRO B N 1
ATOM 2999 C CA . PRO B 1 60 ? -3.01 -46.062 -38.062 1 78.5 60 PRO B CA 1
ATOM 3000 C C . PRO B 1 60 ? -1.575 -46.594 -38 1 78.5 60 PRO B C 1
ATOM 3002 O O . PRO B 1 60 ? -0.792 -46.125 -37.156 1 78.5 60 PRO B O 1
ATOM 3005 N N . PRO B 1 61 ? -1.269 -47.625 -38.844 1 81.94 61 PRO B N 1
ATOM 3006 C CA . PRO B 1 61 ? 0.046 -48.25 -38.781 1 81.94 61 PRO B CA 1
ATOM 3007 C C . PRO B 1 61 ? 1.195 -47.25 -38.938 1 81.94 61 PRO B C 1
ATOM 3009 O O . PRO B 1 61 ? 2.26 -47.438 -38.344 1 81.94 61 PRO B O 1
ATOM 3012 N N . ILE B 1 62 ? 1.026 -46.156 -39.625 1 79.81 62 ILE B N 1
ATOM 3013 C CA . ILE B 1 62 ? 2.068 -45.188 -39.844 1 79.81 62 ILE B CA 1
ATOM 3014 C C . ILE B 1 62 ? 2.463 -44.531 -38.5 1 79.81 62 ILE B C 1
ATOM 3016 O O . ILE B 1 62 ? 3.641 -44.281 -38.281 1 79.81 62 ILE B O 1
ATOM 3020 N N . ILE B 1 63 ? 1.528 -44.469 -37.656 1 80.12 63 ILE B N 1
ATOM 3021 C CA . ILE B 1 63 ? 1.78 -43.844 -36.375 1 80.12 63 ILE B CA 1
ATOM 3022 C C . ILE B 1 63 ? 2.572 -44.781 -35.5 1 80.12 63 ILE B C 1
ATOM 3024 O O . ILE B 1 63 ? 3.504 -44.375 -34.781 1 80.12 63 ILE B O 1
ATOM 3028 N N . ILE B 1 64 ? 2.258 -45.969 -35.594 1 80 64 ILE B N 1
ATOM 3029 C CA . ILE B 1 64 ? 2.924 -46.969 -34.781 1 80 64 ILE B CA 1
ATOM 3030 C C . ILE B 1 64 ? 4.371 -47.156 -35.219 1 80 64 ILE B C 1
ATOM 3032 O O . ILE B 1 64 ? 5.277 -47.281 -34.406 1 80 64 ILE B O 1
ATOM 3036 N N . GLU B 1 65 ? 4.48 -47.156 -36.531 1 78.5 65 GLU B N 1
ATOM 3037 C CA . GLU B 1 65 ? 5.832 -47.25 -37.094 1 78.5 65 GLU B CA 1
ATOM 3038 C C . GLU B 1 65 ? 6.699 -46.094 -36.625 1 78.5 65 GLU B C 1
ATOM 3040 O O . GLU B 1 65 ? 7.867 -46.25 -36.281 1 78.5 65 GLU B O 1
ATOM 3045 N N . LYS B 1 66 ? 6.098 -44.969 -36.562 1 78.38 66 LYS B N 1
ATOM 3046 C CA . LYS B 1 66 ? 6.832 -43.781 -36.125 1 78.38 66 LYS B CA 1
ATOM 3047 C C . LYS B 1 66 ? 7.145 -43.844 -34.656 1 78.38 66 LYS B C 1
ATOM 3049 O O . LYS B 1 66 ? 8.219 -43.406 -34.219 1 78.38 66 LYS B O 1
ATOM 3054 N N . ILE B 1 67 ? 6.285 -44.406 -33.906 1 77.38 67 ILE B N 1
ATOM 3055 C CA . ILE B 1 67 ? 6.508 -44.531 -32.5 1 77.38 67 ILE B CA 1
ATOM 3056 C C . ILE B 1 67 ? 7.637 -45.531 -32.25 1 77.38 67 ILE B C 1
ATOM 3058 O O . ILE B 1 67 ? 8.516 -45.281 -31.406 1 77.38 67 ILE B O 1
ATOM 3062 N N . ASP B 1 68 ? 7.629 -46.594 -33.062 1 75.38 68 ASP B N 1
ATOM 3063 C CA . ASP B 1 68 ? 8.664 -47.594 -32.906 1 75.38 68 ASP B CA 1
ATOM 3064 C C . ASP B 1 68 ? 10.039 -47.031 -33.25 1 75.38 68 ASP B C 1
ATOM 3066 O O . ASP B 1 68 ? 11.023 -47.344 -32.594 1 75.38 68 ASP B O 1
ATOM 3070 N N . ALA B 1 69 ? 10.016 -46.156 -34.219 1 75.19 69 ALA B N 1
ATOM 3071 C CA . ALA B 1 69 ? 11.281 -45.594 -34.688 1 75.19 69 ALA B CA 1
ATOM 3072 C C . ALA B 1 69 ? 11.836 -44.594 -33.656 1 75.19 69 ALA B C 1
ATOM 3074 O O . ALA B 1 69 ? 13.047 -44.375 -33.594 1 75.19 69 ALA B O 1
ATOM 3075 N N . HIS B 1 70 ? 10.922 -44.031 -32.906 1 74.5 70 HIS B N 1
ATOM 3076 C CA . HIS B 1 70 ? 11.367 -43 -32 1 74.5 70 HIS B CA 1
ATOM 3077 C C . HIS B 1 70 ? 11.055 -43.344 -30.547 1 74.5 70 HIS B C 1
ATOM 3079 O O . HIS B 1 70 ? 10.875 -42.438 -29.719 1 74.5 70 HIS B O 1
ATOM 3085 N N . ILE B 1 71 ? 11.016 -44.625 -30.266 1 70 71 ILE B N 1
ATOM 3086 C CA . ILE B 1 71 ? 10.594 -45.062 -28.953 1 70 71 ILE B CA 1
ATOM 3087 C C . ILE B 1 71 ? 11.578 -44.594 -27.891 1 70 71 ILE B C 1
ATOM 3089 O O . ILE B 1 71 ? 11.18 -44.219 -26.781 1 70 71 ILE B O 1
ATOM 3093 N N . VAL B 1 72 ? 12.797 -44.5 -28.219 1 65.31 72 VAL B N 1
ATOM 3094 C CA . VAL B 1 72 ? 13.828 -44.062 -27.281 1 65.31 72 VAL B CA 1
ATOM 3095 C C . VAL B 1 72 ? 13.609 -42.594 -26.906 1 65.31 72 VAL B C 1
ATOM 3097 O O . VAL B 1 72 ? 13.68 -42.219 -25.734 1 65.31 72 VAL B O 1
ATOM 3100 N N . ILE B 1 73 ? 13.297 -41.844 -27.922 1 71.12 73 ILE B N 1
ATOM 3101 C CA . ILE B 1 73 ? 13.062 -40.438 -27.688 1 71.12 73 ILE B CA 1
ATOM 3102 C C . ILE B 1 73 ? 11.812 -40.25 -26.844 1 71.12 73 ILE B C 1
ATOM 3104 O O . ILE B 1 73 ? 11.766 -39.375 -25.969 1 71.12 73 ILE B O 1
ATOM 3108 N N . ILE B 1 74 ? 10.898 -41.031 -27.016 1 71.31 74 ILE B N 1
ATOM 3109 C CA . ILE B 1 74 ? 9.633 -40.938 -26.297 1 71.31 74 ILE B CA 1
ATOM 3110 C C . ILE B 1 74 ? 9.859 -41.312 -24.828 1 71.31 74 ILE B C 1
ATOM 3112 O O . ILE B 1 74 ? 9.336 -40.656 -23.922 1 71.31 74 ILE B O 1
ATOM 3116 N N . VAL B 1 75 ? 10.648 -42.281 -24.594 1 63.91 75 VAL B N 1
ATOM 3117 C CA . VAL B 1 75 ? 10.953 -42.688 -23.234 1 63.91 75 VAL B CA 1
ATOM 3118 C C . VAL B 1 75 ? 11.758 -41.594 -22.531 1 63.91 75 VAL B C 1
ATOM 3120 O O . VAL B 1 75 ? 11.492 -41.25 -21.375 1 63.91 75 VAL B O 1
ATOM 3123 N N . PHE B 1 76 ? 12.625 -41.031 -23.297 1 69.56 76 PHE B N 1
ATOM 3124 C CA . PHE B 1 76 ? 13.375 -39.906 -22.734 1 69.56 76 PHE B CA 1
ATOM 3125 C C . PHE B 1 76 ? 12.461 -38.719 -22.438 1 69.56 76 PHE B C 1
ATOM 3127 O O . PHE B 1 76 ? 12.656 -38.031 -21.438 1 69.56 76 PHE B O 1
ATOM 3134 N N . GLY B 1 77 ? 11.469 -38.625 -23.219 1 71.75 77 GLY B N 1
ATOM 3135 C CA . GLY B 1 77 ? 10.5 -37.562 -23.016 1 71.75 77 GLY B CA 1
ATOM 3136 C C . GLY B 1 77 ? 9.727 -37.719 -21.719 1 71.75 77 GLY B C 1
ATOM 3137 O O . GLY B 1 77 ? 9.344 -36.719 -21.109 1 71.75 77 GLY B O 1
ATOM 3138 N N . LEU B 1 78 ? 9.617 -38.906 -21.219 1 66.62 78 LEU B N 1
ATOM 3139 C CA . LEU B 1 78 ? 8.914 -39.156 -19.953 1 66.62 78 LEU B CA 1
ATOM 3140 C C . LEU B 1 78 ? 9.656 -38.531 -18.781 1 66.62 78 LEU B C 1
ATOM 3142 O O . LEU B 1 78 ? 9.031 -38.125 -17.797 1 66.62 78 LEU B O 1
ATOM 3146 N N . VAL B 1 79 ? 10.914 -38.375 -18.969 1 62.09 79 VAL B N 1
ATOM 3147 C CA . VAL B 1 79 ? 11.734 -37.781 -17.891 1 62.09 79 VAL B CA 1
ATOM 3148 C C . VAL B 1 79 ? 11.984 -36.312 -18.172 1 62.09 79 VAL B C 1
ATOM 3150 O O . VAL B 1 79 ? 11.867 -35.469 -17.266 1 62.09 79 VAL B O 1
ATOM 3153 N N . ILE B 1 80 ? 12.164 -36 -19.406 1 65.31 80 ILE B N 1
ATOM 3154 C CA . ILE B 1 80 ? 12.617 -34.688 -19.75 1 65.31 80 ILE B CA 1
ATOM 3155 C C . ILE B 1 80 ? 11.453 -33.688 -19.688 1 65.31 80 ILE B C 1
ATOM 3157 O O . ILE B 1 80 ? 11.617 -32.562 -19.234 1 65.31 80 ILE B O 1
ATOM 3161 N N . VAL B 1 81 ? 10.32 -34.125 -20.016 1 71.19 81 VAL B N 1
ATOM 3162 C CA . VAL B 1 81 ? 9.188 -33.219 -20.141 1 71.19 81 VAL B CA 1
ATOM 3163 C C . VAL B 1 81 ? 8.789 -32.688 -18.766 1 71.19 81 VAL B C 1
ATOM 3165 O O . VAL B 1 81 ? 8.617 -31.5 -18.562 1 71.19 81 VAL B O 1
ATOM 3168 N N . PRO B 1 82 ? 8.68 -33.562 -17.766 1 63.94 82 PRO B N 1
ATOM 3169 C CA . PRO B 1 82 ? 8.383 -33.031 -16.422 1 63.94 82 PRO B CA 1
ATOM 3170 C C . PRO B 1 82 ? 9.492 -32.156 -15.883 1 63.94 82 PRO B C 1
ATOM 3172 O O . PRO B 1 82 ? 9.203 -31.156 -15.211 1 63.94 82 PRO B O 1
ATOM 3175 N N . ILE B 1 83 ? 10.664 -32.438 -16.188 1 61.91 83 ILE B N 1
ATOM 3176 C CA . ILE B 1 83 ? 11.781 -31.625 -15.758 1 61.91 83 ILE B CA 1
ATOM 3177 C C . ILE B 1 83 ? 11.695 -30.25 -16.422 1 61.91 83 ILE B C 1
ATOM 3179 O O . ILE B 1 83 ? 11.859 -29.219 -15.758 1 61.91 83 ILE B O 1
ATOM 3183 N N . LEU B 1 84 ? 11.359 -30.281 -17.688 1 68.12 84 LEU B N 1
ATOM 3184 C CA . LEU B 1 84 ? 11.242 -29.031 -18.422 1 68.12 84 LEU B CA 1
ATOM 3185 C C . LEU B 1 84 ? 10.062 -28.203 -17.906 1 68.12 84 LEU B C 1
ATOM 3187 O O . LEU B 1 84 ? 10.156 -26.984 -17.781 1 68.12 84 LEU B O 1
ATOM 3191 N N . SER B 1 85 ? 9.055 -28.875 -17.547 1 71.5 85 SER B N 1
ATOM 3192 C CA . SER B 1 85 ? 7.883 -28.188 -17.016 1 71.5 85 SER B CA 1
ATOM 3193 C C . SER B 1 85 ? 8.18 -27.578 -15.648 1 71.5 85 SER B C 1
ATOM 3195 O O . SER B 1 85 ? 7.758 -26.453 -15.359 1 71.5 85 SER B O 1
ATOM 3197 N N . SER B 1 86 ? 8.867 -28.312 -14.898 1 60.44 86 SER B N 1
ATOM 3198 C CA . SER B 1 86 ? 9.281 -27.781 -13.602 1 60.44 86 SER B CA 1
ATOM 3199 C C . SER B 1 86 ? 10.219 -26.594 -13.758 1 60.44 86 SER B C 1
ATOM 3201 O O . SER B 1 86 ? 10.141 -25.625 -12.984 1 60.44 86 SER B O 1
ATOM 3203 N N . PHE B 1 87 ? 10.984 -26.797 -14.719 1 62.03 87 PHE B N 1
ATOM 3204 C CA . PHE B 1 87 ? 11.891 -25.688 -15.023 1 62.03 87 PHE B CA 1
ATOM 3205 C C . PHE B 1 87 ? 11.109 -24.453 -15.469 1 62.03 87 PHE B C 1
ATOM 3207 O O . PHE B 1 87 ? 11.445 -23.328 -15.094 1 62.03 87 PHE B O 1
ATOM 3214 N N . GLU B 1 88 ? 10.125 -24.672 -16.219 1 66.12 88 GLU B N 1
ATOM 3215 C CA . GLU B 1 88 ? 9.258 -23.578 -16.641 1 66.12 88 GLU B CA 1
ATOM 3216 C C . GLU B 1 88 ? 8.602 -22.891 -15.453 1 66.12 88 GLU B C 1
ATOM 3218 O O . GLU B 1 88 ? 8.555 -21.672 -15.383 1 66.12 88 GLU B O 1
ATOM 3223 N N . ASP B 1 89 ? 8.086 -23.688 -14.555 1 60.81 89 ASP B N 1
ATOM 3224 C CA . ASP B 1 89 ? 7.457 -23.141 -13.359 1 60.81 89 ASP B CA 1
ATOM 3225 C C . ASP B 1 89 ? 8.461 -22.375 -12.516 1 60.81 89 ASP B C 1
ATOM 3227 O O . ASP B 1 89 ? 8.133 -21.328 -11.953 1 60.81 89 ASP B O 1
ATOM 3231 N N . PHE B 1 90 ? 9.555 -22.906 -12.516 1 53.22 90 PHE B N 1
ATOM 3232 C CA . PHE B 1 90 ? 10.648 -22.25 -11.797 1 53.22 90 PHE B CA 1
ATOM 3233 C C . PHE B 1 90 ? 10.969 -20.891 -12.43 1 53.22 90 PHE B C 1
ATOM 3235 O O . PHE B 1 90 ? 11.094 -19.891 -11.719 1 53.22 90 PHE B O 1
ATOM 3242 N N . ILE B 1 91 ? 11.078 -20.938 -13.688 1 54.94 91 ILE B N 1
ATOM 3243 C CA . ILE B 1 91 ? 11.367 -19.703 -14.406 1 54.94 91 ILE B CA 1
ATOM 3244 C C . ILE B 1 91 ? 10.258 -18.688 -14.148 1 54.94 91 ILE B C 1
ATOM 3246 O O . ILE B 1 91 ? 10.523 -17.5 -13.922 1 54.94 91 ILE B O 1
ATOM 3250 N N . ASP B 1 92 ? 9.07 -19.219 -14.227 1 59.81 92 ASP B N 1
ATOM 3251 C CA . ASP B 1 92 ? 7.926 -18.344 -14.031 1 59.81 92 ASP B CA 1
ATOM 3252 C C . ASP B 1 92 ? 7.922 -17.75 -12.625 1 59.81 92 ASP B C 1
ATOM 3254 O O . ASP B 1 92 ? 7.641 -16.562 -12.445 1 59.81 92 ASP B O 1
ATOM 3258 N N . SER B 1 93 ? 8.18 -18.578 -11.719 1 54.44 93 SER B N 1
ATOM 3259 C CA . SER B 1 93 ? 8.188 -18.125 -10.328 1 54.44 93 SER B CA 1
ATOM 3260 C C . SER B 1 93 ? 9.305 -17.125 -10.086 1 54.44 93 SER B C 1
ATOM 3262 O O . SER B 1 93 ? 9.148 -16.203 -9.273 1 54.44 93 SER B O 1
ATOM 3264 N N . LYS B 1 94 ? 10.312 -17.453 -10.727 1 46.06 94 LYS B N 1
ATOM 3265 C CA . LYS B 1 94 ? 11.453 -16.578 -10.531 1 46.06 94 LYS B CA 1
ATOM 3266 C C . LYS B 1 94 ? 11.359 -15.336 -11.43 1 46.06 94 LYS B C 1
ATOM 3268 O O . LYS B 1 94 ? 12.102 -14.367 -11.242 1 46.06 94 LYS B O 1
ATOM 3273 N N . SER B 1 95 ? 10.594 -15.586 -12.32 1 48.28 95 SER B N 1
ATOM 3274 C CA . SER B 1 95 ? 10.477 -14.469 -13.242 1 48.28 95 SER B CA 1
ATOM 3275 C C . SER B 1 95 ? 9.867 -13.25 -12.562 1 48.28 95 SER B C 1
ATOM 3277 O O . SER B 1 95 ? 9.836 -12.164 -13.148 1 48.28 95 SER B O 1
ATOM 3279 N N . SER B 1 96 ? 9.227 -13.578 -11.508 1 50.72 96 SER B N 1
ATOM 3280 C CA . SER B 1 96 ? 8.852 -12.367 -10.789 1 50.72 96 SER B CA 1
ATOM 3281 C C . SER B 1 96 ? 10.016 -11.383 -10.734 1 50.72 96 SER B C 1
ATOM 3283 O O . SER B 1 96 ? 9.805 -10.164 -10.672 1 50.72 96 SER B O 1
ATOM 3285 N N . LYS B 1 97 ? 11.18 -12.031 -10.773 1 46.22 97 LYS B N 1
ATOM 3286 C CA . LYS B 1 97 ? 12.383 -11.203 -10.836 1 46.22 97 LYS B CA 1
ATOM 3287 C C . LYS B 1 97 ? 12.438 -10.414 -12.148 1 46.22 97 LYS B C 1
ATOM 3289 O O . LYS B 1 97 ? 13.07 -9.359 -12.211 1 46.22 97 LYS B O 1
ATOM 3294 N N . TYR B 1 98 ? 11.891 -11.062 -13.117 1 42.78 98 TYR B N 1
ATOM 3295 C CA . TYR B 1 98 ? 11.914 -10.391 -14.414 1 42.78 98 TYR B CA 1
ATOM 3296 C C . TYR B 1 98 ? 10.688 -9.516 -14.594 1 42.78 98 TYR B C 1
ATOM 3298 O O . TYR B 1 98 ? 10.531 -8.867 -15.633 1 42.78 98 TYR B O 1
ATOM 3306 N N . ASP B 1 99 ? 9.805 -9.766 -13.562 1 52.09 99 ASP B N 1
ATOM 3307 C CA . ASP B 1 99 ? 8.625 -8.914 -13.648 1 52.09 99 ASP B CA 1
ATOM 3308 C C . ASP B 1 99 ? 8.906 -7.523 -13.078 1 52.09 99 ASP B C 1
ATOM 3310 O O . ASP B 1 99 ? 9.578 -7.391 -12.055 1 52.09 99 ASP B O 1
ATOM 3314 N N . ASP B 1 100 ? 8.922 -6.652 -13.922 1 60.97 100 ASP B N 1
ATOM 3315 C CA . ASP B 1 100 ? 9.047 -5.238 -13.586 1 60.97 100 ASP B CA 1
ATOM 3316 C C . ASP B 1 100 ? 8.055 -4.848 -12.492 1 60.97 100 ASP B C 1
ATOM 3318 O O . ASP B 1 100 ? 7.852 -3.658 -12.234 1 60.97 100 ASP B O 1
ATOM 3322 N N . ASN B 1 101 ? 7.535 -6.062 -11.82 1 69 101 ASN B N 1
ATOM 3323 C CA . ASN B 1 101 ? 6.547 -5.699 -10.805 1 69 101 ASN B CA 1
ATOM 3324 C C . ASN B 1 101 ? 6.988 -6.129 -9.406 1 69 101 ASN B C 1
ATOM 3326 O O . ASN B 1 101 ? 7.816 -7.031 -9.266 1 69 101 ASN B O 1
ATOM 3330 N N . ILE B 1 102 ? 6.672 -5.434 -8.477 1 78.94 102 ILE B N 1
ATOM 3331 C CA . ILE B 1 102 ? 6.898 -5.758 -7.07 1 78.94 102 ILE B CA 1
ATOM 3332 C C . ILE B 1 102 ? 6.152 -7.039 -6.711 1 78.94 102 ILE B C 1
ATOM 3334 O O . ILE B 1 102 ? 4.984 -7.207 -7.062 1 78.94 102 ILE B O 1
ATOM 3338 N N . SER B 1 103 ? 6.844 -8.023 -6.117 1 75.31 103 SER B N 1
ATOM 3339 C CA . SER B 1 103 ? 6.215 -9.273 -5.68 1 75.31 103 SER B CA 1
ATOM 3340 C C . SER B 1 103 ? 5.121 -9.008 -4.652 1 75.31 103 SER B C 1
ATOM 3342 O O . SER B 1 103 ? 5.039 -7.91 -4.094 1 75.31 103 SER B O 1
ATOM 3344 N N . THR B 1 104 ? 4.312 -9.969 -4.402 1 77.44 104 THR B N 1
ATOM 3345 C CA . THR B 1 104 ? 3.242 -9.844 -3.418 1 77.44 104 THR B CA 1
ATOM 3346 C C . THR B 1 104 ? 3.814 -9.562 -2.031 1 77.44 104 THR B C 1
ATOM 3348 O O . THR B 1 104 ? 3.326 -8.68 -1.319 1 77.44 104 THR B O 1
ATOM 3351 N N . GLU B 1 105 ? 4.836 -10.32 -1.722 1 79.69 105 GLU B N 1
ATOM 3352 C CA . GLU B 1 105 ? 5.5 -10.094 -0.441 1 79.69 105 GLU B CA 1
ATOM 3353 C C . GLU B 1 105 ? 6.09 -8.695 -0.366 1 79.69 105 GLU B C 1
ATOM 3355 O O . GLU B 1 105 ? 6.027 -8.039 0.68 1 79.69 105 GLU B O 1
ATOM 3360 N N . GLY B 1 106 ? 6.637 -8.273 -1.451 1 84.44 106 GLY B N 1
ATOM 3361 C CA . GLY B 1 106 ? 7.176 -6.922 -1.525 1 84.44 106 GLY B CA 1
ATOM 3362 C C . GLY B 1 106 ? 6.117 -5.848 -1.356 1 84.44 106 GLY B C 1
ATOM 3363 O O . GLY B 1 106 ? 6.367 -4.816 -0.728 1 84.44 106 GLY B O 1
ATOM 3364 N N . LEU B 1 107 ? 4.934 -6.141 -1.877 1 87.12 107 LEU B N 1
ATOM 3365 C CA . LEU B 1 107 ? 3.834 -5.188 -1.754 1 87.12 107 LEU B CA 1
ATOM 3366 C C . LEU B 1 107 ? 3.369 -5.082 -0.305 1 87.12 107 LEU B C 1
ATOM 3368 O O . LEU B 1 107 ? 3.057 -3.988 0.172 1 87.12 107 LEU B O 1
ATOM 3372 N N . PHE B 1 108 ? 3.367 -6.168 0.369 1 86.31 108 PHE B N 1
ATOM 3373 C CA . PHE B 1 108 ? 3.02 -6.141 1.784 1 86.31 108 PHE B CA 1
ATOM 3374 C C . PHE B 1 108 ? 4.055 -5.359 2.582 1 86.31 108 PHE B C 1
ATOM 3376 O O . PHE B 1 108 ? 3.707 -4.602 3.49 1 86.31 108 PHE B O 1
ATOM 3383 N N . LEU B 1 109 ? 5.27 -5.547 2.232 1 89.88 109 LEU B N 1
ATOM 3384 C CA . LEU B 1 109 ? 6.34 -4.801 2.885 1 89.88 109 LEU B CA 1
ATOM 3385 C C . LEU B 1 109 ? 6.195 -3.305 2.623 1 89.88 109 LEU B C 1
ATOM 3387 O O . LEU B 1 109 ? 6.398 -2.488 3.525 1 89.88 109 LEU B O 1
ATOM 3391 N N . LEU B 1 110 ? 5.859 -3.01 1.412 1 93.12 110 LEU B N 1
ATOM 3392 C CA . LEU B 1 110 ? 5.664 -1.611 1.045 1 93.12 110 LEU B CA 1
ATOM 3393 C C . LEU B 1 110 ? 4.512 -0.999 1.837 1 93.12 110 LEU B C 1
ATOM 3395 O O . LEU B 1 110 ? 4.641 0.106 2.371 1 93.12 110 LEU B O 1
ATOM 3399 N N . LEU B 1 111 ? 3.453 -1.725 1.966 1 91.31 111 LEU B N 1
ATOM 3400 C CA . LEU B 1 111 ? 2.311 -1.24 2.734 1 91.31 111 LEU B CA 1
ATOM 3401 C C . LEU B 1 111 ? 2.693 -1.02 4.195 1 91.31 111 LEU B C 1
ATOM 3403 O O . LEU B 1 111 ? 2.34 0.005 4.785 1 91.31 111 LEU B O 1
ATOM 3407 N N . SER B 1 112 ? 3.426 -1.918 4.695 1 91.56 112 SER B N 1
ATOM 3408 C CA . SER B 1 112 ? 3.885 -1.796 6.074 1 91.56 112 SER B CA 1
ATOM 3409 C C . SER B 1 112 ? 4.82 -0.603 6.242 1 91.56 112 SER B C 1
ATOM 3411 O O . SER B 1 112 ? 4.758 0.105 7.25 1 91.56 112 SER B O 1
ATOM 3413 N N . ALA B 1 113 ? 5.648 -0.435 5.309 1 93.44 113 ALA B N 1
ATOM 3414 C CA . ALA B 1 113 ? 6.594 0.679 5.336 1 93.44 113 ALA B CA 1
ATOM 3415 C C . ALA B 1 113 ? 5.863 2.018 5.289 1 93.44 113 ALA B C 1
ATOM 3417 O O . ALA B 1 113 ? 6.305 2.994 5.902 1 93.44 113 ALA B O 1
ATOM 3418 N N . LEU B 1 114 ? 4.766 2.059 4.605 1 94.69 114 LEU B N 1
ATOM 3419 C CA . LEU B 1 114 ? 3.979 3.283 4.5 1 94.69 114 LEU B CA 1
ATOM 3420 C C . LEU B 1 114 ? 3.225 3.557 5.797 1 94.69 114 LEU B C 1
ATOM 3422 O O . LEU B 1 114 ? 2.988 4.715 6.148 1 94.69 114 LEU B O 1
ATOM 3426 N N . ASP B 1 115 ? 2.939 2.523 6.496 1 92.75 115 ASP B N 1
ATOM 3427 C CA . ASP B 1 115 ? 2.113 2.648 7.695 1 92.75 115 ASP B CA 1
ATOM 3428 C C . ASP B 1 115 ? 2.945 3.109 8.891 1 92.75 115 ASP B C 1
ATOM 3430 O O . ASP B 1 115 ? 2.441 3.812 9.766 1 92.75 115 ASP B O 1
ATOM 3434 N N . SER B 1 116 ? 4.184 2.795 8.875 1 92 116 SER B N 1
ATOM 3435 C CA . SER B 1 116 ? 5.016 3.064 10.047 1 92 116 SER B CA 1
ATOM 3436 C C . SER B 1 116 ? 5.094 4.559 10.336 1 92 116 SER B C 1
ATOM 3438 O O . SER B 1 116 ? 4.797 4.996 11.453 1 92 116 SER B O 1
ATOM 3440 N N . PRO B 1 117 ? 5.426 5.371 9.344 1 95.44 117 PRO B N 1
ATOM 3441 C CA . PRO B 1 117 ? 5.422 6.812 9.617 1 95.44 117 PRO B CA 1
ATOM 3442 C C . PRO B 1 117 ? 4.035 7.34 9.977 1 95.44 117 PRO B C 1
ATOM 3444 O O . PRO B 1 117 ? 3.916 8.273 10.773 1 95.44 117 PRO B O 1
ATOM 3447 N N . VAL B 1 118 ? 2.979 6.754 9.438 1 95.88 118 VAL B N 1
ATOM 3448 C CA . VAL B 1 118 ? 1.611 7.188 9.703 1 95.88 118 VAL B CA 1
ATOM 3449 C C . VAL B 1 118 ? 1.244 6.887 11.156 1 95.88 118 VAL B C 1
ATOM 3451 O O . VAL B 1 118 ? 0.583 7.691 11.812 1 95.88 118 VAL B O 1
ATOM 3454 N N . ASP B 1 119 ? 1.728 5.777 11.664 1 93.62 119 ASP B N 1
ATOM 3455 C CA . ASP B 1 119 ? 1.484 5.398 13.055 1 93.62 119 ASP B CA 1
ATOM 3456 C C . ASP B 1 119 ? 2.074 6.43 14.016 1 93.62 119 ASP B C 1
ATOM 3458 O O . ASP B 1 119 ? 1.411 6.848 14.969 1 93.62 119 ASP B O 1
ATOM 3462 N N . LYS B 1 120 ? 3.277 6.809 13.727 1 93 120 LYS B N 1
ATOM 3463 C CA . LYS B 1 120 ? 3.955 7.773 14.594 1 93 120 LYS B CA 1
ATOM 3464 C C . LYS B 1 120 ? 3.26 9.133 14.555 1 93 120 LYS B C 1
ATOM 3466 O O . LYS B 1 120 ? 3.125 9.797 15.578 1 93 120 LYS B O 1
ATOM 3471 N N . LYS B 1 121 ? 2.805 9.531 13.469 1 95.06 121 LYS B N 1
ATOM 3472 C CA . LYS B 1 121 ? 2.084 10.789 13.312 1 95.06 121 LYS B CA 1
ATOM 3473 C C . LYS B 1 121 ? 0.742 10.75 14.039 1 95.06 121 LYS B C 1
ATOM 3475 O O . LYS B 1 121 ? 0.372 11.703 14.727 1 95.06 121 LYS B O 1
ATOM 3480 N N . MET B 1 122 ? 0.068 9.648 13.805 1 94.25 122 MET B N 1
ATOM 3481 C CA . MET B 1 122 ? -1.219 9.445 14.469 1 94.25 122 MET B CA 1
ATOM 3482 C C . MET B 1 122 ? -1.072 9.523 15.984 1 94.25 122 MET B C 1
ATOM 3484 O O . MET B 1 122 ? -1.833 10.227 16.641 1 94.25 122 MET B O 1
ATOM 3488 N N . ASP B 1 123 ? -0.053 8.938 16.469 1 91.81 123 ASP B N 1
ATOM 3489 C CA . ASP B 1 123 ? 0.194 8.93 17.906 1 91.81 123 ASP B CA 1
ATOM 3490 C C . ASP B 1 123 ? 0.482 10.344 18.422 1 91.81 123 ASP B C 1
ATOM 3492 O O . ASP B 1 123 ? -0.025 10.742 19.469 1 91.81 123 ASP B O 1
ATOM 3496 N N . ARG B 1 124 ? 1.246 11.016 17.688 1 92.31 124 ARG B N 1
ATOM 3497 C CA . ARG B 1 124 ? 1.574 12.383 18.078 1 92.31 124 ARG B CA 1
ATOM 3498 C C . ARG B 1 124 ? 0.324 13.258 18.109 1 92.31 124 ARG B C 1
ATOM 3500 O O . ARG B 1 124 ? 0.122 14.023 19.062 1 92.31 124 ARG B O 1
ATOM 3507 N N . PHE B 1 125 ? -0.508 13.164 17.094 1 92.75 125 PHE B N 1
ATOM 3508 C CA . PHE B 1 125 ? -1.701 13.992 17 1 92.75 125 PHE B CA 1
ATOM 3509 C C . PHE B 1 125 ? -2.715 13.617 18.062 1 92.75 125 PHE B C 1
ATOM 3511 O O . PHE B 1 125 ? -3.299 14.492 18.719 1 92.75 125 PHE B O 1
ATOM 3518 N N . LEU B 1 126 ? -2.877 12.312 18.312 1 91.94 126 LEU B N 1
ATOM 3519 C CA . LEU B 1 126 ? -3.826 11.859 19.328 1 91.94 126 LEU B CA 1
ATOM 3520 C C . LEU B 1 126 ? -3.338 12.211 20.734 1 91.94 126 LEU B C 1
ATOM 3522 O O . LEU B 1 126 ? -4.137 12.547 21.609 1 91.94 126 LEU B O 1
ATOM 3526 N N . THR B 1 127 ? -2.043 12.133 20.906 1 90.06 127 THR B N 1
ATOM 3527 C CA . THR B 1 127 ? -1.464 12.531 22.188 1 90.06 127 THR B CA 1
ATOM 3528 C C . THR B 1 127 ? -1.67 14.023 22.438 1 90.06 127 THR B C 1
ATOM 3530 O O . THR B 1 127 ? -1.981 14.438 23.562 1 90.06 127 THR B O 1
ATOM 3533 N N . ALA B 1 128 ? -1.472 14.805 21.375 1 88.5 128 ALA B N 1
ATOM 3534 C CA . ALA B 1 128 ? -1.706 16.234 21.484 1 88.5 128 ALA B CA 1
ATOM 3535 C C . ALA B 1 128 ? -3.166 16.531 21.828 1 88.5 128 ALA B C 1
ATOM 3537 O O . ALA B 1 128 ? -3.461 17.469 22.562 1 88.5 128 ALA B O 1
ATOM 3538 N N . LEU B 1 129 ? -4.039 15.766 21.266 1 87.75 129 LEU B N 1
ATOM 3539 C CA . LEU B 1 129 ? -5.465 15.922 21.516 1 87.75 129 LEU B CA 1
ATOM 3540 C C . LEU B 1 129 ? -5.801 15.609 22.984 1 87.75 129 LEU B C 1
ATOM 3542 O O . LEU B 1 129 ? -6.617 16.297 23.594 1 87.75 129 LEU B O 1
ATOM 3546 N N . ASN B 1 130 ? -5.207 14.664 23.5 1 84.25 130 ASN B N 1
ATOM 3547 C CA . ASN B 1 130 ? -5.477 14.25 24.875 1 84.25 130 ASN B CA 1
ATOM 3548 C C . ASN B 1 130 ? -4.871 15.219 25.875 1 84.25 130 ASN B C 1
ATOM 3550 O O . ASN B 1 130 ? -5.414 15.406 26.969 1 84.25 130 ASN B O 1
ATOM 3554 N N . LYS B 1 131 ? -3.748 15.742 25.594 1 77 131 LYS B N 1
ATOM 3555 C CA . LYS B 1 131 ? -3.07 16.656 26.516 1 77 131 LYS B CA 1
ATOM 3556 C C . LYS B 1 131 ? -3.678 18.047 26.438 1 77 131 LYS B C 1
ATOM 3558 O O . LYS B 1 131 ? -3.531 18.844 27.375 1 77 131 LYS B O 1
ATOM 3563 N N . SER B 1 132 ? -4.145 18.422 25.281 1 62.91 132 SER B N 1
ATOM 3564 C CA . SER B 1 132 ? -4.613 19.797 25.078 1 62.91 132 SER B CA 1
ATOM 3565 C C . SER B 1 132 ? -5.902 20.047 25.859 1 62.91 132 SER B C 1
ATOM 3567 O O . SER B 1 132 ? -6.988 19.688 25.391 1 62.91 132 SER B O 1
ATOM 3569 N N . THR B 1 133 ? -5.895 19.828 27.094 1 57.41 133 THR B N 1
ATOM 3570 C CA . THR B 1 133 ? -7.055 20.297 27.844 1 57.41 133 THR B CA 1
ATOM 3571 C C . THR B 1 133 ? -7.293 21.781 27.578 1 57.41 133 THR B C 1
ATOM 3573 O O . THR B 1 133 ? -8.43 22.25 27.656 1 57.41 133 THR B O 1
ATOM 3576 N N . CYS B 1 134 ? -6.199 22.672 27.75 1 54.66 134 CYS B N 1
ATOM 3577 C CA . CYS B 1 134 ? -6.34 24.125 27.844 1 54.66 134 CYS B CA 1
ATOM 3578 C C . CYS B 1 134 ? -6.199 24.766 26.469 1 54.66 134 CYS B C 1
ATOM 3580 O O . CYS B 1 134 ? -5.742 24.125 25.516 1 54.66 134 CYS B O 1
ATOM 3582 N N . ALA B 1 135 ? -6.656 26.078 26.328 1 57.84 135 ALA B N 1
ATOM 3583 C CA . ALA B 1 135 ? -6.809 27.125 25.312 1 57.84 135 ALA B CA 1
ATOM 3584 C C . ALA B 1 135 ? -5.512 27.328 24.531 1 57.84 135 ALA B C 1
ATOM 3586 O O . ALA B 1 135 ? -4.676 28.156 24.922 1 57.84 135 ALA B O 1
ATOM 3587 N N . THR B 1 136 ? -5.086 26.297 23.625 1 75.12 136 THR B N 1
ATOM 3588 C CA . THR B 1 136 ? -3.852 26.547 22.891 1 75.12 136 THR B CA 1
ATOM 3589 C C . THR B 1 136 ? -4.148 27.188 21.547 1 75.12 136 THR B C 1
ATOM 3591 O O . THR B 1 136 ? -5.121 26.828 20.875 1 75.12 136 THR B O 1
ATOM 3594 N N . SER B 1 137 ? -3.588 28.297 21.219 1 82.75 137 SER B N 1
ATOM 3595 C CA . SER B 1 137 ? -3.707 29 19.953 1 82.75 137 SER B CA 1
ATOM 3596 C C . SER B 1 137 ? -3.385 28.094 18.781 1 82.75 137 SER B C 1
ATOM 3598 O O . SER B 1 137 ? -2.643 27.125 18.922 1 82.75 137 SER B O 1
ATOM 3600 N N . PRO B 1 138 ? -4.051 28.344 17.703 1 84.62 138 PRO B N 1
ATOM 3601 C CA . PRO B 1 138 ? -3.764 27.562 16.484 1 84.62 138 PRO B CA 1
ATOM 3602 C C . PRO B 1 138 ? -2.27 27.5 16.172 1 84.62 138 PRO B C 1
ATOM 3604 O O . PRO B 1 138 ? -1.78 26.453 15.719 1 84.62 138 PRO B O 1
ATOM 3607 N N . GLY B 1 139 ? -1.603 28.578 16.438 1 84.44 139 GLY B N 1
ATOM 3608 C CA . GLY B 1 139 ? -0.17 28.609 16.188 1 84.44 139 GLY B CA 1
ATOM 3609 C C . GLY B 1 139 ? 0.604 27.641 17.062 1 84.44 139 GLY B C 1
ATOM 3610 O O . GLY B 1 139 ? 1.535 26.984 16.594 1 84.44 139 GLY B O 1
ATOM 3611 N N . LYS B 1 140 ? 0.189 27.578 18.312 1 86.19 140 LYS B N 1
ATOM 3612 C CA . LYS B 1 140 ? 0.855 26.672 19.234 1 86.19 140 LYS B CA 1
ATOM 3613 C C . LYS B 1 140 ? 0.582 25.219 18.875 1 86.19 140 LYS B C 1
ATOM 3615 O O . LYS B 1 140 ? 1.479 24.375 18.953 1 86.19 140 LYS B O 1
ATOM 3620 N N . ILE B 1 141 ? -0.637 24.953 18.469 1 86.19 141 ILE B N 1
ATOM 3621 C CA . ILE B 1 141 ? -1 23.609 18.062 1 86.19 141 ILE B CA 1
ATOM 3622 C C . ILE B 1 141 ? -0.199 23.219 16.812 1 86.19 141 ILE B C 1
ATOM 3624 O O . ILE B 1 141 ? 0.37 22.125 16.75 1 86.19 141 ILE B O 1
ATOM 3628 N N . PHE B 1 142 ? -0.138 24.156 15.891 1 86.19 142 PHE B N 1
ATOM 3629 C CA . PHE B 1 142 ? 0.609 23.938 14.656 1 86.19 142 PHE B CA 1
ATOM 3630 C C . PHE B 1 142 ? 2.061 23.578 14.961 1 86.19 142 PHE B C 1
ATOM 3632 O O . PHE B 1 142 ? 2.592 22.609 14.422 1 86.19 142 PHE B O 1
ATOM 3639 N N . ASN B 1 143 ? 2.602 24.281 15.859 1 86.69 143 ASN B N 1
ATOM 3640 C CA . ASN B 1 143 ? 4.008 24.062 16.188 1 86.69 143 ASN B CA 1
ATOM 3641 C C . ASN B 1 143 ? 4.219 22.75 16.922 1 86.69 143 ASN B C 1
ATOM 3643 O O . ASN B 1 143 ? 5.242 22.078 16.734 1 86.69 143 ASN B O 1
ATOM 3647 N N . LYS B 1 144 ? 3.27 22.406 17.656 1 85.81 144 LYS B N 1
ATOM 3648 C CA . LYS B 1 144 ? 3.393 21.203 18.469 1 85.81 144 LYS B CA 1
ATOM 3649 C C . LYS B 1 144 ? 3.248 19.953 17.609 1 85.81 144 LYS B C 1
ATOM 3651 O O . LYS B 1 144 ? 3.986 18.984 17.781 1 85.81 144 LYS B O 1
ATOM 3656 N N . ILE B 1 145 ? 2.41 20 16.672 1 87.12 145 ILE B N 1
ATOM 3657 C CA . ILE B 1 145 ? 2.094 18.766 15.977 1 87.12 145 ILE B CA 1
ATOM 3658 C C . ILE B 1 145 ? 2.91 18.672 14.688 1 87.12 145 ILE B C 1
ATOM 3660 O O . ILE B 1 145 ? 3.105 17.594 14.141 1 87.12 145 ILE B O 1
ATOM 3664 N N . THR B 1 146 ? 3.287 19.812 14.172 1 89.88 146 THR B N 1
ATOM 3665 C CA . THR B 1 146 ? 4.043 19.844 12.93 1 89.88 146 THR B CA 1
ATOM 3666 C C . THR B 1 146 ? 5.527 19.609 13.188 1 89.88 146 THR B C 1
ATOM 3668 O O . THR B 1 146 ? 6.254 20.547 13.531 1 89.88 146 THR B O 1
ATOM 3671 N N . GLU B 1 147 ? 5.992 18.438 13.062 1 93.44 147 GLU B N 1
ATOM 3672 C CA . GLU B 1 147 ? 7.383 18.031 13.234 1 93.44 147 GLU B CA 1
ATOM 3673 C C . GLU B 1 147 ? 7.922 17.344 11.977 1 93.44 147 GLU B C 1
ATOM 3675 O O . GLU B 1 147 ? 8.227 16.156 11.992 1 93.44 147 GLU B O 1
ATOM 3680 N N . PRO B 1 148 ? 8.109 18.172 10.984 1 95.06 148 PRO B N 1
ATOM 3681 C CA . PRO B 1 148 ? 8.492 17.609 9.688 1 95.06 148 PRO B CA 1
ATOM 3682 C C . PRO B 1 148 ? 9.797 16.828 9.742 1 95.06 148 PRO B C 1
ATOM 3684 O O . PRO B 1 148 ? 9.938 15.797 9.078 1 95.06 148 PRO B O 1
ATOM 3687 N N . GLU B 1 149 ? 10.805 17.25 10.539 1 94.81 149 GLU B N 1
ATOM 3688 C CA . GLU B 1 149 ? 12.094 16.562 10.641 1 94.81 149 GLU B CA 1
ATOM 3689 C C . GLU B 1 149 ? 11.914 15.156 11.227 1 94.81 149 GLU B C 1
ATOM 3691 O O . GLU B 1 149 ? 12.5 14.195 10.727 1 94.81 149 GLU B O 1
ATOM 3696 N N . LYS B 1 150 ? 11.133 15.117 12.227 1 94.5 150 LYS B N 1
ATOM 3697 C CA . LYS B 1 150 ? 10.875 13.82 12.836 1 94.5 150 LYS B CA 1
ATOM 3698 C C . LYS B 1 150 ? 10.133 12.891 11.883 1 94.5 150 LYS B C 1
ATOM 3700 O O . LYS B 1 150 ? 10.445 11.695 11.797 1 94.5 150 LYS B O 1
ATOM 3705 N N . GLN B 1 151 ? 9.156 13.453 11.203 1 96.5 151 GLN B N 1
ATOM 3706 C CA . GLN B 1 151 ? 8.375 12.656 10.266 1 96.5 151 GLN B CA 1
ATOM 3707 C C . GLN B 1 151 ? 9.234 12.188 9.094 1 96.5 151 GLN B C 1
ATOM 3709 O O . GLN B 1 151 ? 9.102 11.055 8.633 1 96.5 151 GLN B O 1
ATOM 3714 N N . LEU B 1 152 ? 10.055 13.039 8.625 1 97.56 152 LEU B N 1
ATOM 3715 C CA . LEU B 1 152 ? 10.953 12.672 7.535 1 97.56 152 LEU B CA 1
ATOM 3716 C C . LEU B 1 152 ? 11.906 11.562 7.969 1 97.56 152 LEU B C 1
ATOM 3718 O O . LEU B 1 152 ? 12.211 10.664 7.18 1 97.56 152 LEU B O 1
ATOM 3722 N N . ALA B 1 153 ? 12.398 11.68 9.148 1 96.81 153 ALA B N 1
ATOM 3723 C CA . ALA B 1 153 ? 13.266 10.633 9.68 1 96.81 153 ALA B CA 1
ATOM 3724 C C . ALA B 1 153 ? 12.562 9.273 9.648 1 96.81 153 ALA B C 1
ATOM 3726 O O . ALA B 1 153 ? 13.172 8.266 9.289 1 96.81 153 ALA B O 1
ATOM 3727 N N . GLU B 1 154 ? 11.281 9.273 10.031 1 97.06 154 GLU B N 1
ATOM 3728 C CA . GLU B 1 154 ? 10.508 8.039 10 1 97.06 154 GLU B CA 1
ATOM 3729 C C . GLU B 1 154 ? 10.344 7.523 8.57 1 97.06 154 GLU B C 1
ATOM 3731 O O . GLU B 1 154 ? 10.383 6.316 8.336 1 97.06 154 GLU B O 1
ATOM 3736 N N . ILE B 1 155 ? 10.133 8.422 7.672 1 98.12 155 ILE B N 1
ATOM 3737 C CA . ILE B 1 155 ? 9.969 8.047 6.273 1 98.12 155 ILE B CA 1
ATOM 3738 C C . ILE B 1 155 ? 11.273 7.48 5.73 1 98.12 155 ILE B C 1
ATOM 3740 O O . ILE B 1 155 ? 11.273 6.453 5.047 1 98.12 155 ILE B O 1
ATOM 3744 N N . THR B 1 156 ? 12.391 8.141 6.039 1 97.81 156 THR B N 1
ATOM 3745 C CA . THR B 1 156 ? 13.703 7.676 5.602 1 97.81 156 THR B CA 1
ATOM 3746 C C . THR B 1 156 ? 13.992 6.281 6.148 1 97.81 156 THR B C 1
ATOM 3748 O O . THR B 1 156 ? 14.469 5.41 5.414 1 97.81 156 THR B O 1
ATOM 3751 N N . ARG B 1 157 ? 13.695 6.102 7.371 1 96.25 157 ARG B N 1
ATOM 3752 C CA . ARG B 1 157 ? 13.844 4.793 7.992 1 96.25 157 ARG B CA 1
ATOM 3753 C C . ARG B 1 157 ? 12.992 3.746 7.289 1 96.25 157 ARG B C 1
ATOM 3755 O O . ARG B 1 157 ? 13.438 2.623 7.047 1 96.25 157 ARG B O 1
ATOM 3762 N N . ALA B 1 158 ? 11.781 4.113 6.988 1 96.12 158 ALA B N 1
ATOM 3763 C CA . ALA B 1 158 ? 10.859 3.199 6.316 1 96.12 158 ALA B CA 1
ATOM 3764 C C . ALA B 1 158 ? 11.406 2.781 4.953 1 96.12 158 ALA B C 1
ATOM 3766 O O . ALA B 1 158 ? 11.336 1.606 4.586 1 96.12 158 ALA B O 1
ATOM 3767 N N . ILE B 1 159 ? 11.922 3.699 4.191 1 96.56 159 ILE B N 1
ATOM 3768 C CA . ILE B 1 159 ? 12.5 3.408 2.885 1 96.56 159 ILE B CA 1
ATOM 3769 C C . ILE B 1 159 ? 13.656 2.422 3.041 1 96.56 159 ILE B C 1
ATOM 3771 O O . ILE B 1 159 ? 13.75 1.438 2.303 1 96.56 159 ILE B O 1
ATOM 3775 N N . HIS B 1 160 ? 14.438 2.713 4.02 1 94.25 160 HIS B N 1
ATOM 3776 C CA . HIS B 1 160 ? 15.609 1.882 4.293 1 94.25 160 HIS B CA 1
ATOM 3777 C C . HIS B 1 160 ? 15.195 0.444 4.598 1 94.25 160 HIS B C 1
ATOM 3779 O O . HIS B 1 160 ? 15.695 -0.494 3.975 1 94.25 160 HIS B O 1
ATOM 3785 N N . ILE B 1 161 ? 14.32 0.301 5.484 1 91.38 161 ILE B N 1
ATOM 3786 C CA . ILE B 1 161 ? 13.883 -1.014 5.941 1 91.38 161 ILE B CA 1
ATOM 3787 C C . ILE B 1 161 ? 13.172 -1.747 4.805 1 91.38 161 ILE B C 1
ATOM 3789 O O . ILE B 1 161 ? 13.312 -2.963 4.66 1 91.38 161 ILE B O 1
ATOM 3793 N N . LEU B 1 162 ? 12.43 -1.024 4.051 1 92.69 162 LEU B N 1
ATOM 3794 C CA . LEU B 1 162 ? 11.734 -1.613 2.91 1 92.69 162 LEU B CA 1
ATOM 3795 C C . LEU B 1 162 ? 12.727 -2.215 1.92 1 92.69 162 LEU B C 1
ATOM 3797 O O . 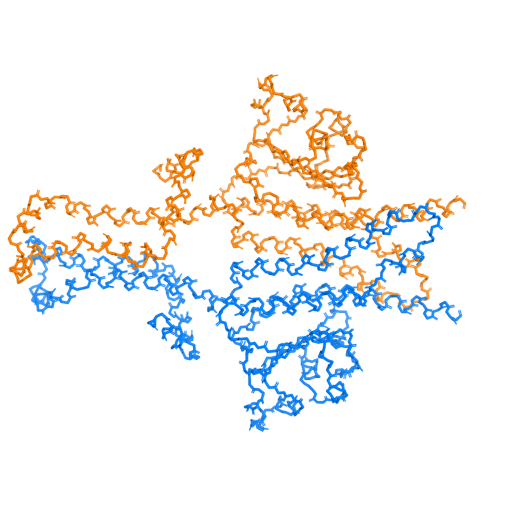LEU B 1 162 ? 12.562 -3.361 1.496 1 92.69 162 LEU B O 1
ATOM 3801 N N . LEU B 1 163 ? 13.734 -1.493 1.564 1 90.06 163 LEU B N 1
ATOM 3802 C CA . LEU B 1 163 ? 14.703 -1.964 0.58 1 90.06 163 LEU B CA 1
ATOM 3803 C C . LEU B 1 163 ? 15.492 -3.154 1.117 1 90.06 163 LEU B C 1
ATOM 3805 O O . LEU B 1 163 ? 15.75 -4.117 0.389 1 90.06 163 LEU B O 1
ATOM 3809 N N . GLU B 1 164 ? 15.781 -3.061 2.406 1 86.25 164 GLU B N 1
ATOM 3810 C CA . GLU B 1 164 ? 16.422 -4.211 3.037 1 86.25 164 GLU B CA 1
ATOM 3811 C C . GLU B 1 164 ? 15.516 -5.438 2.986 1 86.25 164 GLU B C 1
ATOM 3813 O O . GLU B 1 164 ? 15.977 -6.547 2.713 1 86.25 164 GLU B O 1
ATOM 3818 N N . GLY B 1 165 ? 14.289 -5.211 3.246 1 84.62 165 GLY B N 1
ATOM 3819 C CA . GLY B 1 165 ? 13.32 -6.297 3.217 1 84.62 165 GLY B CA 1
ATOM 3820 C C . GLY B 1 165 ? 13.141 -6.895 1.833 1 84.62 165 GLY B C 1
ATOM 3821 O O . GLY B 1 165 ? 13.016 -8.109 1.688 1 84.62 165 GLY B O 1
ATOM 3822 N N . LEU B 1 166 ? 13.062 -6.051 0.864 1 81.94 166 LEU B N 1
ATOM 3823 C CA . LEU B 1 166 ? 12.883 -6.516 -0.508 1 81.94 166 LEU B CA 1
ATOM 3824 C C . LEU B 1 166 ? 14.039 -7.406 -0.938 1 81.94 166 LEU B C 1
ATOM 3826 O O . LEU B 1 166 ? 13.836 -8.422 -1.604 1 81.94 166 LEU B O 1
ATOM 3830 N N . TYR B 1 167 ? 15.18 -7.117 -0.481 1 79.88 167 TYR B N 1
ATOM 3831 C CA . TYR B 1 167 ? 16.344 -7.902 -0.892 1 79.88 167 TYR B CA 1
ATOM 3832 C C . TYR B 1 167 ? 16.453 -9.18 -0.07 1 79.88 167 TYR B C 1
ATOM 3834 O O . TYR B 1 167 ? 16.969 -10.195 -0.551 1 79.88 167 TYR B O 1
ATOM 3842 N N . LYS B 1 168 ? 15.969 -9.062 1.072 1 76.81 168 LYS B N 1
ATOM 3843 C CA . LYS B 1 168 ? 15.93 -10.281 1.879 1 76.81 168 LYS B CA 1
ATOM 3844 C C . LYS B 1 168 ? 14.992 -11.32 1.271 1 76.81 168 LYS B C 1
ATOM 3846 O O . LYS B 1 168 ? 15.297 -12.516 1.276 1 76.81 168 LYS B O 1
ATOM 3851 N N . ILE B 1 169 ? 13.953 -10.781 0.756 1 69.12 169 ILE B N 1
ATOM 3852 C CA . ILE B 1 169 ? 12.984 -11.656 0.097 1 69.12 169 ILE B CA 1
ATOM 3853 C C . ILE B 1 169 ? 13.633 -12.328 -1.11 1 69.12 169 ILE B C 1
ATOM 3855 O O . ILE B 1 169 ? 13.352 -13.492 -1.411 1 69.12 169 ILE B O 1
ATOM 3859 N N . GLU B 1 170 ? 14.5 -11.641 -1.747 1 66.81 170 GLU B N 1
ATOM 3860 C CA . GLU B 1 170 ? 15.18 -12.164 -2.928 1 66.81 170 GLU B CA 1
ATOM 3861 C C . GLU B 1 170 ? 16.406 -12.984 -2.539 1 66.81 170 GLU B C 1
ATOM 3863 O O . GLU B 1 170 ? 17.141 -13.453 -3.406 1 66.81 170 GLU B O 1
ATOM 3868 N N . ASN B 1 171 ? 16.609 -13.172 -1.268 1 63.56 171 ASN B N 1
ATOM 3869 C CA . ASN B 1 171 ? 17.703 -13.961 -0.71 1 63.56 171 ASN B CA 1
ATOM 3870 C C . ASN B 1 171 ? 19.062 -13.398 -1.126 1 63.56 171 ASN B C 1
ATOM 3872 O O . ASN B 1 171 ? 19.969 -14.156 -1.463 1 63.56 171 ASN B O 1
ATOM 3876 N N . LYS B 1 172 ? 19.078 -12.203 -1.169 1 70.69 172 LYS B N 1
ATOM 3877 C CA . LYS B 1 172 ? 20.359 -11.57 -1.45 1 70.69 172 LYS B CA 1
ATOM 3878 C C . LYS B 1 172 ? 21.203 -11.453 -0.183 1 70.69 172 LYS B C 1
ATOM 3880 O O . LYS B 1 172 ? 20.672 -11.445 0.927 1 70.69 172 LYS B O 1
ATOM 3885 N N . ASP B 1 173 ? 22.5 -11.422 -0.415 1 73.81 173 ASP B N 1
ATOM 3886 C CA . ASP B 1 173 ? 23.406 -11.273 0.71 1 73.81 173 ASP B CA 1
ATOM 3887 C C . ASP B 1 173 ? 23.156 -9.961 1.452 1 73.81 173 ASP B C 1
ATOM 3889 O O . ASP B 1 173 ? 22.703 -8.984 0.859 1 73.81 173 ASP B O 1
ATOM 3893 N N . LYS B 1 174 ? 23.531 -10.109 2.672 1 78.56 174 LYS B N 1
ATOM 3894 C CA . LYS B 1 174 ? 23.391 -8.906 3.496 1 78.56 174 LYS B CA 1
ATOM 3895 C C . LYS B 1 174 ? 24.344 -7.809 3.033 1 78.56 174 LYS B C 1
ATOM 3897 O O . LYS B 1 174 ? 25.5 -8.078 2.729 1 78.56 174 LYS B O 1
ATOM 3902 N N . VAL B 1 175 ? 23.812 -6.613 2.859 1 85 175 VAL B N 1
ATOM 3903 C CA . VAL B 1 175 ? 24.594 -5.445 2.459 1 85 175 VAL B CA 1
ATOM 3904 C C . VAL B 1 175 ? 24.297 -4.281 3.4 1 85 175 VAL B C 1
ATOM 3906 O O . VAL B 1 175 ? 23.219 -4.211 3.992 1 85 175 VAL B O 1
ATOM 3909 N N . ASP B 1 176 ? 25.391 -3.51 3.613 1 88.25 176 ASP B N 1
ATOM 3910 C CA . ASP B 1 176 ? 25.188 -2.289 4.391 1 88.25 176 ASP B CA 1
ATOM 3911 C C . ASP B 1 176 ? 24.641 -1.166 3.521 1 88.25 176 ASP B C 1
ATOM 3913 O O . ASP B 1 176 ? 25.328 -0.664 2.631 1 88.25 176 ASP B O 1
ATOM 3917 N N . ILE B 1 177 ? 23.438 -0.815 3.832 1 92.19 177 ILE B N 1
ATOM 3918 C CA . ILE B 1 177 ? 22.766 0.217 3.051 1 92.19 177 ILE B CA 1
ATOM 3919 C C . ILE B 1 177 ? 22.703 1.511 3.859 1 92.19 177 ILE B C 1
ATOM 3921 O O . ILE B 1 177 ? 22.531 1.478 5.082 1 92.19 177 ILE B O 1
ATOM 3925 N N . VAL B 1 178 ? 22.922 2.617 3.16 1 94.19 178 VAL B N 1
ATOM 3926 C CA . VAL B 1 178 ? 22.75 3.938 3.758 1 94.19 178 VAL B CA 1
ATOM 3927 C C . VAL B 1 178 ? 21.781 4.766 2.914 1 94.19 178 VAL B C 1
ATOM 3929 O O . VAL B 1 178 ? 21.938 4.871 1.697 1 94.19 178 VAL B O 1
ATOM 3932 N N . THR B 1 179 ? 20.781 5.266 3.564 1 96.31 179 THR B N 1
ATOM 3933 C CA . THR B 1 179 ? 19.781 6.109 2.908 1 96.31 179 THR B CA 1
ATOM 3934 C C . THR B 1 179 ? 19.891 7.551 3.393 1 96.31 179 THR B C 1
ATOM 3936 O O . THR B 1 179 ? 19.859 7.812 4.598 1 96.31 179 THR B O 1
ATOM 3939 N N . VAL B 1 180 ? 20.047 8.445 2.439 1 96.06 180 VAL B N 1
ATOM 3940 C CA . VAL B 1 180 ? 20.219 9.852 2.773 1 96.06 180 VAL B CA 1
ATOM 3941 C C . VAL B 1 180 ? 19.25 10.695 1.941 1 96.06 180 VAL B C 1
ATOM 3943 O O . VAL B 1 180 ? 19.047 10.438 0.753 1 96.06 180 VAL B O 1
ATOM 3946 N N . VAL B 1 181 ? 18.578 11.633 2.578 1 97.12 181 VAL B N 1
ATOM 3947 C CA . VAL B 1 181 ? 17.828 12.656 1.873 1 97.12 181 VAL B CA 1
ATOM 3948 C C . VAL B 1 181 ? 18.578 13.984 1.922 1 97.12 181 VAL B C 1
ATOM 3950 O O . VAL B 1 181 ? 18.734 14.578 2.992 1 97.12 181 VAL B O 1
ATOM 3953 N N . PHE B 1 182 ? 18.953 14.438 0.752 1 95.88 182 PHE B N 1
ATOM 3954 C CA . PHE B 1 182 ? 19.703 15.688 0.642 1 95.88 182 PHE B CA 1
ATOM 3955 C C . PHE B 1 182 ? 18.766 16.844 0.322 1 95.88 182 PHE B C 1
ATOM 3957 O O . PHE B 1 182 ? 17.844 16.703 -0.489 1 95.88 182 PHE B O 1
ATOM 3964 N N . ARG B 1 183 ? 19.016 17.953 0.953 1 95.25 183 ARG B N 1
ATOM 3965 C CA . ARG B 1 183 ? 18.484 19.219 0.456 1 95.25 183 ARG B CA 1
ATOM 3966 C C . ARG B 1 183 ? 19.406 19.812 -0.619 1 95.25 183 ARG B C 1
ATOM 3968 O O . ARG B 1 183 ? 20.609 19.875 -0.438 1 95.25 183 ARG B O 1
ATOM 3975 N N . MET B 1 184 ? 18.734 20.188 -1.624 1 94.75 184 MET B N 1
ATOM 3976 C CA . MET B 1 184 ? 19.516 20.641 -2.775 1 94.75 184 MET B CA 1
ATOM 3977 C C . MET B 1 184 ? 19.328 22.141 -3.004 1 94.75 184 MET B C 1
ATOM 3979 O O . MET B 1 184 ? 18.281 22.688 -2.707 1 94.75 184 MET B O 1
ATOM 3983 N N . LYS B 1 185 ? 20.391 22.766 -3.453 1 92.38 185 LYS B N 1
ATOM 3984 C CA . LYS B 1 185 ? 20.375 24.141 -3.965 1 92.38 185 LYS B CA 1
ATOM 3985 C C . LYS B 1 185 ? 21.266 24.266 -5.207 1 92.38 185 LYS B C 1
ATOM 3987 O O . LYS B 1 185 ? 22.422 23.875 -5.191 1 92.38 185 LYS B O 1
ATOM 3992 N N . ASN B 1 186 ? 20.688 24.734 -6.262 1 91.81 186 ASN B N 1
ATOM 3993 C CA . ASN B 1 186 ? 21.406 24.875 -7.52 1 91.81 186 ASN B CA 1
ATOM 3994 C C . ASN B 1 186 ? 22.031 23.562 -7.961 1 91.81 186 ASN B C 1
ATOM 3996 O O . ASN B 1 186 ? 23.219 23.516 -8.305 1 91.81 186 ASN B O 1
ATOM 4000 N N . ASN B 1 187 ? 21.359 22.469 -7.77 1 91.81 187 ASN B N 1
ATOM 4001 C CA . ASN B 1 187 ? 21.719 21.109 -8.18 1 91.81 187 ASN B CA 1
ATOM 4002 C C . ASN B 1 187 ? 22.906 20.578 -7.375 1 91.81 187 ASN B C 1
ATOM 4004 O O . ASN B 1 187 ? 23.609 19.672 -7.828 1 91.81 187 ASN B O 1
ATOM 4008 N N . ARG B 1 188 ? 23.094 21.25 -6.23 1 92.62 188 ARG B N 1
ATOM 4009 C CA . ARG B 1 188 ? 24.141 20.797 -5.316 1 92.62 188 ARG B CA 1
ATOM 4010 C C . ARG B 1 188 ? 23.562 20.516 -3.932 1 92.62 188 ARG B C 1
ATOM 4012 O O . ARG B 1 188 ? 22.609 21.172 -3.502 1 92.62 188 ARG B O 1
ATOM 4019 N N . SER B 1 189 ? 24.234 19.5 -3.35 1 91.94 189 SER B N 1
ATOM 4020 C CA . SER B 1 189 ? 23.781 19.172 -1.995 1 91.94 189 SER B CA 1
ATOM 4021 C C . SER B 1 189 ? 24.125 20.297 -1.024 1 91.94 189 SER B C 1
ATOM 4023 O O . SER B 1 189 ? 25.281 20.719 -0.933 1 91.94 189 SER B O 1
ATOM 4025 N N . ARG B 1 190 ? 23.172 20.812 -0.373 1 90.88 190 ARG B N 1
ATOM 4026 C CA . ARG B 1 190 ? 23.375 21.859 0.627 1 90.88 190 ARG B CA 1
ATOM 4027 C C . ARG B 1 190 ? 23.594 21.25 2.01 1 90.88 190 ARG B C 1
ATOM 4029 O O . ARG B 1 190 ? 24.484 21.688 2.742 1 90.88 190 ARG B O 1
ATOM 4036 N N . ASP B 1 191 ? 22.766 20.328 2.363 1 91.5 191 ASP B N 1
ATOM 4037 C CA . ASP B 1 191 ? 22.875 19.641 3.646 1 91.5 191 ASP B CA 1
ATOM 4038 C C . ASP B 1 191 ? 22.094 18.344 3.641 1 91.5 191 ASP B C 1
ATOM 4040 O O . ASP B 1 191 ? 21.391 18.031 2.674 1 91.5 191 ASP B O 1
ATOM 4044 N N . VAL B 1 192 ? 22.344 17.641 4.727 1 93.69 192 VAL B N 1
ATOM 4045 C CA . VAL B 1 192 ? 21.625 16.406 4.953 1 93.69 192 VAL B CA 1
ATOM 4046 C C . VAL B 1 192 ? 20.344 16.688 5.754 1 93.69 192 VAL B C 1
ATOM 4048 O O . VAL B 1 192 ? 20.422 17.219 6.863 1 93.69 192 VAL B O 1
ATOM 4051 N N . TRP B 1 193 ? 19.266 16.391 5.148 1 94.94 193 TRP B N 1
ATOM 4052 C CA . TRP B 1 193 ? 18.016 16.609 5.852 1 94.94 193 TRP B CA 1
ATOM 4053 C C . TRP B 1 193 ? 17.688 15.438 6.77 1 94.94 193 TRP B C 1
ATOM 4055 O O . TRP B 1 193 ? 17.203 15.633 7.887 1 94.94 193 TRP B O 1
ATOM 4065 N N . SER B 1 194 ? 17.906 14.211 6.242 1 96.12 194 SER B N 1
ATOM 4066 C CA . SER B 1 194 ? 17.672 13 7.012 1 96.12 194 SER B CA 1
ATOM 4067 C C . SER B 1 194 ? 18.516 11.844 6.508 1 96.12 194 SER B C 1
ATOM 4069 O O . SER B 1 194 ? 18.891 11.805 5.336 1 96.12 194 SER B O 1
ATOM 4071 N N . TYR B 1 195 ? 18.859 10.961 7.387 1 95.31 195 TYR B N 1
ATOM 4072 C CA . TYR B 1 195 ? 19.625 9.781 6.984 1 95.31 195 TYR B CA 1
ATOM 4073 C C . TYR B 1 195 ? 19.328 8.602 7.898 1 95.31 195 TYR B C 1
ATOM 4075 O O . TYR B 1 195 ? 18.828 8.781 9.008 1 95.31 195 TYR B O 1
ATOM 4083 N N . TYR B 1 196 ? 19.609 7.512 7.395 1 95.56 196 TYR B N 1
ATOM 4084 C CA . TYR B 1 196 ? 19.469 6.258 8.125 1 95.56 196 TYR B CA 1
ATOM 4085 C C . TYR B 1 196 ? 20.375 5.176 7.555 1 95.56 196 TYR B C 1
ATOM 4087 O O . TYR B 1 196 ? 20.516 5.062 6.336 1 95.56 196 TYR B O 1
ATOM 4095 N N . PRO B 1 197 ? 20.953 4.367 8.383 1 94.06 197 PRO B N 1
ATOM 4096 C CA . PRO B 1 197 ? 20.875 4.293 9.844 1 94.06 197 PRO B CA 1
ATOM 4097 C C . PRO B 1 197 ? 21.531 5.488 10.531 1 94.06 197 PRO B C 1
ATOM 4099 O O . PRO B 1 197 ? 22.375 6.156 9.938 1 94.06 197 PRO B O 1
ATOM 4102 N N . GLU B 1 198 ? 21.203 5.684 11.758 1 87.5 198 GLU B N 1
ATOM 4103 C CA . GLU B 1 198 ? 21.672 6.848 12.508 1 87.5 198 GLU B CA 1
ATOM 4104 C C . GLU B 1 198 ? 23.172 6.766 12.797 1 87.5 198 GLU B C 1
ATOM 4106 O O . GLU B 1 198 ? 23.828 7.793 12.992 1 87.5 198 GLU B O 1
ATOM 4111 N N . SER B 1 199 ? 23.656 5.629 12.781 1 83.62 199 SER B N 1
ATOM 4112 C CA . SER B 1 199 ? 25.062 5.402 13.094 1 83.62 199 SER B CA 1
ATOM 4113 C C . SER B 1 199 ? 25.953 5.77 11.914 1 83.62 199 SER B C 1
ATOM 4115 O O . SER B 1 199 ? 27.172 5.91 12.062 1 83.62 199 SER B O 1
ATOM 4117 N N . GLN B 1 200 ? 25.391 5.98 10.812 1 83.06 200 GLN B N 1
ATOM 4118 C CA . GLN B 1 200 ? 26.188 6.227 9.609 1 83.06 200 GLN B CA 1
ATOM 4119 C C . GLN B 1 200 ? 25.938 7.625 9.062 1 83.06 200 GLN B C 1
ATOM 4121 O O . GLN B 1 200 ? 25.219 7.793 8.078 1 83.06 200 GLN B O 1
ATOM 4126 N N . ILE B 1 201 ? 26.625 8.508 9.578 1 76.69 201 ILE B N 1
ATOM 4127 C CA . ILE B 1 201 ? 26.516 9.883 9.102 1 76.69 201 ILE B CA 1
ATOM 4128 C C . ILE B 1 201 ? 27.281 10.039 7.801 1 76.69 201 ILE B C 1
ATOM 4130 O O . ILE B 1 201 ? 28.422 9.586 7.691 1 76.69 201 ILE B O 1
ATOM 4134 N N . PRO B 1 202 ? 26.516 10.547 6.836 1 77.69 202 PRO B N 1
ATOM 4135 C CA . PRO B 1 202 ? 27.266 10.773 5.598 1 77.69 202 PRO B CA 1
ATOM 4136 C C . PRO B 1 202 ? 28.5 11.641 5.801 1 77.69 202 PRO B C 1
ATOM 4138 O O . PRO B 1 202 ? 28.484 12.578 6.605 1 77.69 202 PRO B O 1
ATOM 4141 N N . GLU B 1 203 ? 29.469 11.305 5.098 1 75.56 203 GLU B N 1
ATOM 4142 C CA . GLU B 1 203 ? 30.734 12.031 5.199 1 75.56 203 GLU B CA 1
ATOM 4143 C C . GLU B 1 203 ? 30.578 13.469 4.707 1 75.56 203 GLU B C 1
ATOM 4145 O O . GLU B 1 203 ? 29.875 13.719 3.717 1 75.56 203 GLU B O 1
ATOM 4150 N N . SER B 1 204 ? 31.234 14.336 5.41 1 75.62 204 SER B N 1
ATOM 4151 C CA . SER B 1 204 ? 31.156 15.758 5.105 1 75.62 204 SER B CA 1
ATOM 4152 C C . SER B 1 204 ? 31.641 16.047 3.688 1 75.62 204 SER B C 1
ATOM 4154 O O . SER B 1 204 ? 31.078 16.906 2.996 1 75.62 204 SER B O 1
ATOM 4156 N N . ASP B 1 205 ? 32.562 15.352 3.312 1 75.69 205 ASP B N 1
ATOM 4157 C CA . ASP B 1 205 ? 33.125 15.586 1.988 1 75.69 205 ASP B CA 1
ATOM 4158 C C . ASP B 1 205 ? 32.094 15.266 0.893 1 75.69 205 ASP B C 1
ATOM 4160 O O . ASP B 1 205 ? 32.062 15.938 -0.14 1 75.69 205 ASP B O 1
ATOM 4164 N N . LEU B 1 206 ? 31.297 14.383 1.198 1 78.69 206 LEU B N 1
ATOM 4165 C CA . LEU B 1 206 ? 30.281 13.992 0.22 1 78.69 206 LEU B CA 1
ATOM 4166 C C . LEU B 1 206 ? 29.203 15.062 0.107 1 78.69 206 LEU B C 1
ATOM 4168 O O . LEU B 1 206 ? 28.703 15.32 -0.986 1 78.69 206 LEU B O 1
ATOM 4172 N N . ILE B 1 207 ? 28.984 15.656 1.187 1 80.69 207 ILE B N 1
ATOM 4173 C CA . ILE B 1 207 ? 27.953 16.672 1.244 1 80.69 207 ILE B CA 1
ATOM 4174 C C . ILE B 1 207 ? 28.391 17.922 0.467 1 80.69 207 ILE B C 1
ATOM 4176 O O . ILE B 1 207 ? 27.594 18.516 -0.255 1 80.69 207 ILE B O 1
ATOM 4180 N N . SER B 1 208 ? 29.641 18.172 0.538 1 81.06 208 SER B N 1
ATOM 4181 C CA . SER B 1 208 ? 30.156 19.391 -0.056 1 81.06 208 SER B CA 1
ATOM 4182 C C . SER B 1 208 ? 30.625 19.156 -1.489 1 81.06 208 SER B C 1
ATOM 4184 O O . SER B 1 208 ? 30.938 20.109 -2.205 1 81.06 208 SER B O 1
ATOM 4186 N N . ASP B 1 209 ? 30.547 17.938 -1.877 1 83.25 209 ASP B N 1
ATOM 4187 C CA . ASP B 1 209 ? 31.062 17.609 -3.203 1 83.25 209 ASP B CA 1
ATOM 4188 C C . ASP B 1 209 ? 30.094 18.062 -4.297 1 83.25 209 ASP B C 1
ATOM 4190 O O . ASP B 1 209 ? 28.953 17.609 -4.352 1 83.25 209 ASP B O 1
ATOM 4194 N N . GLN B 1 210 ? 30.672 18.859 -5.168 1 85.38 210 GLN B N 1
ATOM 4195 C CA . GLN B 1 210 ? 29.875 19.375 -6.27 1 85.38 210 GLN B CA 1
ATOM 4196 C C . GLN B 1 210 ? 29.656 18.312 -7.34 1 85.38 210 GLN B C 1
ATOM 4198 O O . GLN B 1 210 ? 28.703 18.391 -8.117 1 85.38 210 GLN B O 1
ATOM 4203 N N . LYS B 1 211 ? 30.547 17.406 -7.312 1 89.06 211 LYS B N 1
ATOM 4204 C CA . LYS B 1 211 ? 30.453 16.328 -8.305 1 89.06 211 LYS B CA 1
ATOM 4205 C C . LYS B 1 211 ? 30.031 15.016 -7.668 1 89.06 211 LYS B C 1
ATOM 4207 O O . LYS B 1 211 ? 30.672 13.984 -7.879 1 89.06 211 LYS B O 1
ATOM 4212 N N . SER B 1 212 ? 29.016 15.07 -6.914 1 92.56 212 SER B N 1
ATOM 4213 C CA . SER B 1 212 ? 28.438 13.867 -6.324 1 92.56 212 SER B CA 1
ATOM 4214 C C . SER B 1 212 ? 27.359 13.266 -7.227 1 92.56 212 SER B C 1
ATOM 4216 O O . SER B 1 212 ? 26.859 13.938 -8.125 1 92.56 212 SER B O 1
ATOM 4218 N N . LEU B 1 213 ? 27.094 12.055 -7.008 1 94.5 213 LEU B N 1
ATOM 4219 C CA . LEU B 1 213 ? 26.047 11.391 -7.781 1 94.5 213 LEU B CA 1
ATOM 4220 C C . LEU B 1 213 ? 24.688 12.062 -7.555 1 94.5 213 LEU B C 1
ATOM 4222 O O . LEU B 1 213 ? 23.859 12.117 -8.469 1 94.5 213 LEU B O 1
ATOM 4226 N N . ALA B 1 214 ? 24.5 12.547 -6.375 1 95.44 214 ALA B N 1
ATOM 4227 C CA . ALA B 1 214 ? 23.281 13.281 -6.074 1 95.44 214 ALA B CA 1
ATOM 4228 C C . ALA B 1 214 ? 23.156 14.523 -6.953 1 95.44 214 ALA B C 1
ATOM 4230 O O . ALA B 1 214 ? 22.094 14.805 -7.5 1 95.44 214 ALA B O 1
ATOM 4231 N N . SER B 1 215 ? 24.281 15.195 -7.086 1 95.19 215 SER B N 1
ATOM 4232 C CA . SER B 1 215 ? 24.312 16.391 -7.93 1 95.19 215 SER B CA 1
ATOM 4233 C C . SER B 1 215 ? 24.031 16.031 -9.391 1 95.19 215 SER B C 1
ATOM 4235 O O . SER B 1 215 ? 23.312 16.75 -10.086 1 95.19 215 SER B O 1
ATOM 4237 N N . TYR B 1 216 ? 24.609 14.961 -9.781 1 95.62 216 TYR B N 1
ATOM 4238 C CA . TYR B 1 216 ? 24.391 14.508 -11.148 1 95.62 216 TYR B CA 1
ATOM 4239 C C . TYR B 1 216 ? 22.906 14.219 -11.398 1 95.62 216 TYR B C 1
ATOM 4241 O O . TYR B 1 216 ? 22.344 14.641 -12.414 1 95.62 216 TYR B O 1
ATOM 4249 N N . SER B 1 217 ? 22.312 13.5 -10.492 1 96.56 217 SER B N 1
ATOM 4250 C CA . SER B 1 217 ? 20.906 13.141 -10.617 1 96.56 217 SER B CA 1
ATOM 4251 C C . SER B 1 217 ? 20.016 14.383 -10.594 1 96.56 217 SER B C 1
ATOM 4253 O O . SER B 1 217 ? 19.031 14.461 -11.328 1 96.56 217 SER B O 1
ATOM 4255 N N . ALA B 1 218 ? 20.359 15.312 -9.758 1 96.25 218 ALA B N 1
ATOM 4256 C CA . ALA B 1 218 ? 19.609 16.562 -9.672 1 96.25 218 ALA B CA 1
ATOM 4257 C C . ALA B 1 218 ? 19.688 17.344 -10.977 1 96.25 218 ALA B C 1
ATOM 4259 O O . ALA B 1 218 ? 18.672 17.859 -11.469 1 96.25 218 ALA B O 1
ATOM 4260 N N . LYS B 1 219 ? 20.844 17.438 -11.523 1 94.38 219 LYS B N 1
ATOM 4261 C CA . LYS B 1 219 ? 21.078 18.172 -12.766 1 94.38 219 LYS B CA 1
ATOM 4262 C C . LYS B 1 219 ? 20.297 17.562 -13.922 1 94.38 219 LYS B C 1
ATOM 4264 O O . LYS B 1 219 ? 19.719 18.281 -14.734 1 94.38 219 LYS B O 1
ATOM 4269 N N . ASN B 1 220 ? 20.281 16.266 -13.961 1 94.5 220 ASN B N 1
ATOM 4270 C CA . ASN B 1 220 ? 19.625 15.562 -15.055 1 94.5 220 ASN B CA 1
ATOM 4271 C C . ASN B 1 220 ? 18.141 15.336 -14.766 1 94.5 220 ASN B C 1
ATOM 4273 O O . ASN B 1 220 ? 17.391 14.93 -15.648 1 94.5 220 ASN B O 1
ATOM 4277 N N . LYS B 1 221 ? 17.688 15.484 -13.602 1 94.19 221 LYS B N 1
ATOM 4278 C CA . LYS B 1 221 ? 16.297 15.383 -13.156 1 94.19 221 LYS B CA 1
ATOM 4279 C C . LYS B 1 221 ? 15.75 13.977 -13.391 1 94.19 221 LYS B C 1
ATOM 4281 O O . LYS B 1 221 ? 14.586 13.812 -13.766 1 94.19 221 LYS B O 1
ATOM 4286 N N . ARG B 1 222 ? 16.656 13.047 -13.297 1 94 222 ARG B N 1
ATOM 4287 C CA . ARG B 1 222 ? 16.281 11.648 -13.477 1 94 222 ARG B CA 1
ATOM 4288 C C . ARG B 1 222 ? 17 10.758 -12.469 1 94 222 ARG B C 1
ATOM 4290 O O . ARG B 1 222 ? 18.078 11.086 -12 1 94 222 ARG B O 1
ATOM 4297 N N . MET B 1 223 ? 16.312 9.641 -12.203 1 96.94 223 MET B N 1
ATOM 4298 C CA . MET B 1 223 ? 16.938 8.68 -11.297 1 96.94 223 MET B CA 1
ATOM 4299 C C . MET B 1 223 ? 18.203 8.102 -11.906 1 96.94 223 MET B C 1
ATOM 4301 O O . MET B 1 223 ? 18.234 7.77 -13.094 1 96.94 223 MET B O 1
ATOM 4305 N N . THR B 1 224 ? 19.203 8.031 -11.133 1 97.06 224 THR B N 1
ATOM 4306 C CA . THR B 1 224 ? 20.484 7.449 -11.516 1 97.06 224 THR B CA 1
ATOM 4307 C C . THR B 1 224 ? 20.766 6.184 -10.711 1 97.06 224 THR B C 1
ATOM 4309 O O . THR B 1 224 ? 20.625 6.176 -9.484 1 97.06 224 THR B O 1
ATOM 4312 N N . ILE B 1 225 ? 21.078 5.168 -11.438 1 96.5 225 ILE B N 1
ATOM 4313 C CA . ILE B 1 225 ? 21.438 3.912 -10.797 1 96.5 225 ILE B CA 1
ATOM 4314 C C . ILE B 1 225 ? 22.828 3.475 -11.258 1 96.5 225 ILE B C 1
ATOM 4316 O O . ILE B 1 225 ? 23.094 3.398 -12.461 1 96.5 225 ILE B O 1
ATOM 4320 N N . ILE B 1 226 ? 23.688 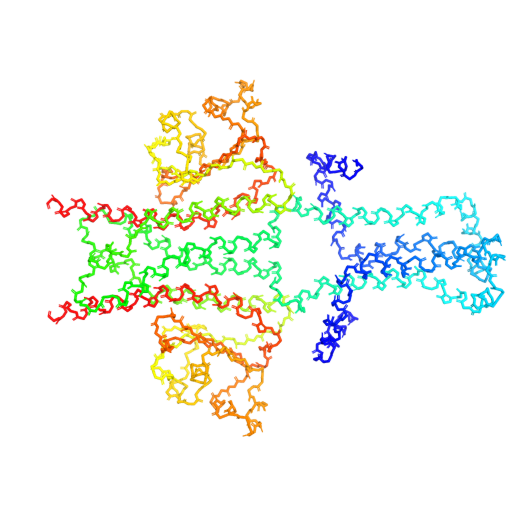3.24 -10.305 1 96.19 226 ILE B N 1
ATOM 4321 C CA . ILE B 1 226 ? 25.016 2.689 -10.602 1 96.19 226 ILE B CA 1
ATOM 4322 C C . ILE B 1 226 ? 25.203 1.374 -9.852 1 96.19 226 ILE B C 1
ATOM 4324 O O . ILE B 1 226 ? 25.219 1.352 -8.617 1 96.19 226 ILE B O 1
ATOM 4328 N N . SER B 1 227 ? 25.391 0.339 -10.555 1 93.88 227 SER B N 1
ATOM 4329 C CA . SER B 1 227 ? 25.469 -0.998 -9.977 1 93.88 227 SER B CA 1
ATOM 4330 C C . SER B 1 227 ? 26.859 -1.26 -9.398 1 93.88 227 SER B C 1
ATOM 4332 O O . SER B 1 227 ? 27 -2.006 -8.43 1 93.88 227 SER B O 1
ATOM 4334 N N . ASP B 1 228 ? 27.828 -0.729 -10.055 1 93.81 228 ASP B N 1
ATOM 4335 C CA . ASP B 1 228 ? 29.219 -0.878 -9.648 1 93.81 228 ASP B CA 1
ATOM 4336 C C . ASP B 1 228 ? 30 0.418 -9.867 1 93.81 228 ASP B C 1
ATOM 4338 O O . ASP B 1 228 ? 30.5 0.667 -10.961 1 93.81 228 ASP B O 1
ATOM 4342 N N . ILE B 1 229 ? 30.203 1.085 -8.773 1 94.12 229 ILE B N 1
ATOM 4343 C CA . ILE B 1 229 ? 30.812 2.406 -8.852 1 94.12 229 ILE B CA 1
ATOM 4344 C C . ILE B 1 229 ? 32.281 2.273 -9.25 1 94.12 229 ILE B C 1
ATOM 4346 O O . ILE B 1 229 ? 32.812 3.094 -10.008 1 94.12 229 ILE B O 1
ATOM 4350 N N . LYS B 1 230 ? 32.969 1.264 -8.773 1 93.19 230 LYS B N 1
ATOM 4351 C CA . LYS B 1 230 ? 34.344 1.034 -9.133 1 93.19 230 LYS B CA 1
ATOM 4352 C C . LYS B 1 230 ? 34.5 0.829 -10.633 1 93.19 230 LYS B C 1
ATOM 4354 O O . LYS B 1 230 ? 35.438 1.386 -11.25 1 93.19 230 LYS B O 1
ATOM 4359 N N . ALA B 1 231 ? 33.688 0.06 -11.164 1 92.38 231 ALA B N 1
ATOM 4360 C CA . ALA B 1 231 ? 33.719 -0.188 -12.602 1 92.38 231 ALA B CA 1
ATOM 4361 C C . ALA B 1 231 ? 33.375 1.079 -13.383 1 92.38 231 ALA B C 1
ATOM 4363 O O . ALA B 1 231 ? 33.969 1.338 -14.438 1 92.38 231 ALA B O 1
ATOM 4364 N N . GLU B 1 232 ? 32.406 1.854 -12.883 1 93.75 232 GLU B N 1
ATOM 4365 C CA . GLU B 1 232 ? 32 3.086 -13.547 1 93.75 232 GLU B CA 1
ATOM 4366 C C . GLU B 1 232 ? 33.156 4.102 -13.578 1 93.75 232 GLU B C 1
ATOM 4368 O O . GLU B 1 232 ? 33.344 4.809 -14.57 1 93.75 232 GLU B O 1
ATOM 4373 N N . LYS B 1 233 ? 33.906 4.156 -12.477 1 91.94 233 LYS B N 1
ATOM 4374 C CA . LYS B 1 233 ? 35.031 5.07 -12.375 1 91.94 233 LYS B CA 1
ATOM 4375 C C . LYS B 1 233 ? 36.062 4.805 -13.477 1 91.94 233 LYS B C 1
ATOM 4377 O O . LYS B 1 233 ? 36.75 5.727 -13.922 1 91.94 233 LYS B O 1
ATOM 4382 N N . LYS B 1 234 ? 36.094 3.631 -13.93 1 91.06 234 LYS B N 1
ATOM 4383 C CA . LYS B 1 234 ? 37.062 3.232 -14.93 1 91.06 234 LYS B CA 1
ATOM 4384 C C . LYS B 1 234 ? 36.625 3.623 -16.344 1 91.06 234 LYS B C 1
ATOM 4386 O O . LYS B 1 234 ? 37.438 3.684 -17.266 1 91.06 234 LYS B O 1
ATOM 4391 N N . LYS B 1 235 ? 35.375 3.873 -16.438 1 89.19 235 LYS B N 1
ATOM 4392 C CA . LYS B 1 235 ? 34.875 4.277 -17.734 1 89.19 235 LYS B CA 1
ATOM 4393 C C . LYS B 1 235 ? 35.094 5.77 -17.969 1 89.19 235 LYS B C 1
ATOM 4395 O O . LYS B 1 235 ? 34.156 6.57 -17.812 1 89.19 235 LYS B O 1
ATOM 4400 N N . LYS B 1 236 ? 36.156 6.195 -18.406 1 78.94 236 LYS B N 1
ATOM 4401 C CA . LYS B 1 236 ? 36.531 7.598 -18.484 1 78.94 236 LYS B CA 1
ATOM 4402 C C . LYS B 1 236 ? 35.719 8.336 -19.547 1 78.94 236 LYS B C 1
ATOM 4404 O O . LYS B 1 236 ? 35.656 9.57 -19.516 1 78.94 236 LYS B O 1
ATOM 4409 N N . ASN B 1 237 ? 34.969 7.648 -20.312 1 82.62 237 ASN B N 1
ATOM 4410 C CA . ASN B 1 237 ? 34.281 8.305 -21.422 1 82.62 237 ASN B CA 1
ATOM 4411 C C . ASN B 1 237 ? 32.875 8.695 -21.062 1 82.62 237 ASN B C 1
ATOM 4413 O O . ASN B 1 237 ? 32.188 9.406 -21.812 1 82.62 237 ASN B O 1
ATOM 4417 N N . ARG B 1 238 ? 32.531 8.328 -19.938 1 86.56 238 ARG B N 1
ATOM 4418 C CA . ARG B 1 238 ? 31.156 8.641 -19.578 1 86.56 238 ARG B CA 1
ATOM 4419 C C . ARG B 1 238 ? 31.109 9.812 -18.594 1 86.56 238 ARG B C 1
ATOM 4421 O O . ARG B 1 238 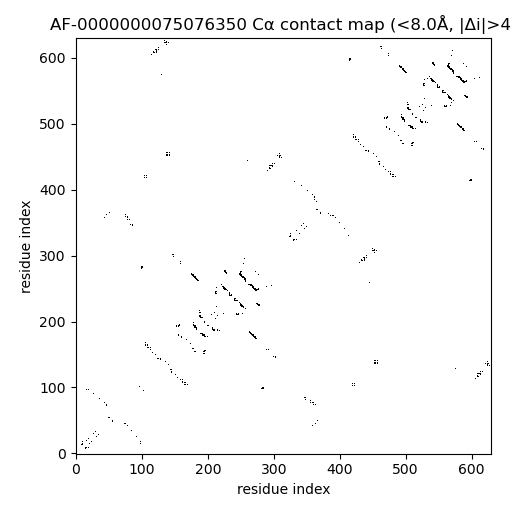? 31.891 9.859 -17.641 1 86.56 238 ARG B O 1
ATOM 4428 N N . LYS B 1 239 ? 30.219 10.695 -18.812 1 88.31 239 LYS B N 1
ATOM 4429 C CA . LYS B 1 239 ? 30.062 11.898 -18 1 88.31 239 LYS B CA 1
ATOM 4430 C C . LYS B 1 239 ? 29.797 11.539 -16.547 1 88.31 239 LYS B C 1
ATOM 4432 O O . LYS B 1 239 ? 30.312 12.188 -15.633 1 88.31 239 LYS B O 1
ATOM 4437 N N . ILE B 1 240 ? 29.094 10.461 -16.297 1 92.31 240 ILE B N 1
ATOM 4438 C CA . ILE B 1 240 ? 28.688 10.094 -14.945 1 92.31 240 ILE B CA 1
ATOM 4439 C C . ILE B 1 240 ? 29.891 9.602 -14.148 1 92.31 240 ILE B C 1
ATOM 4441 O O . ILE B 1 240 ? 29.891 9.648 -12.914 1 92.31 240 ILE B O 1
ATOM 4445 N N . SER B 1 241 ? 30.906 9.227 -14.781 1 92.81 241 SER B N 1
ATOM 4446 C CA . SER B 1 241 ? 32.094 8.719 -14.117 1 92.81 241 SER B CA 1
ATOM 4447 C C . SER B 1 241 ? 32.781 9.812 -13.289 1 92.81 241 SER B C 1
ATOM 4449 O O . SER B 1 241 ? 33.375 9.531 -12.258 1 92.81 241 SER B O 1
ATOM 4451 N N . GLU B 1 242 ? 32.625 11.047 -13.727 1 90.81 242 GLU B N 1
ATOM 4452 C CA . GLU B 1 242 ? 33.188 12.18 -13.023 1 90.81 242 GLU B CA 1
ATOM 4453 C C . GLU B 1 242 ? 32.5 12.422 -11.68 1 90.81 242 GLU B C 1
ATOM 4455 O O . GLU B 1 242 ? 33.094 13.055 -10.789 1 90.81 242 GLU B O 1
ATOM 4460 N N . TYR B 1 243 ? 31.344 11.883 -11.57 1 93 243 TYR B N 1
ATOM 4461 C CA . TYR B 1 243 ? 30.547 12.109 -10.375 1 93 243 TYR B CA 1
ATOM 4462 C C . TYR B 1 243 ? 30.688 10.953 -9.391 1 93 243 TYR B C 1
ATOM 4464 O O . TYR B 1 243 ? 29.984 10.898 -8.383 1 93 243 TYR B O 1
ATOM 4472 N N . CYS B 1 244 ? 31.578 10.062 -9.609 1 91.31 244 CYS B N 1
ATOM 4473 C CA . CYS B 1 244 ? 31.688 8.852 -8.805 1 91.31 244 CYS B CA 1
ATOM 4474 C C . CYS B 1 244 ? 32.938 8.906 -7.926 1 91.31 244 CYS B C 1
ATOM 4476 O O . CYS B 1 244 ? 33.219 7.953 -7.195 1 91.31 244 CYS B O 1
ATOM 4478 N N . ASN B 1 245 ? 33.625 9.945 -7.844 1 85.75 245 ASN B N 1
ATOM 4479 C CA . ASN B 1 245 ? 34.969 9.992 -7.273 1 85.75 245 ASN B CA 1
ATOM 4480 C C . ASN B 1 245 ? 34.938 9.656 -5.785 1 85.75 245 ASN B C 1
ATOM 4482 O O . ASN B 1 245 ? 35.781 8.875 -5.312 1 85.75 245 ASN B O 1
ATOM 4486 N N . LEU B 1 246 ? 34.031 10.141 -5.07 1 85.25 246 LEU B N 1
ATOM 4487 C CA . LEU B 1 246 ? 34 9.961 -3.623 1 85.25 246 LEU B CA 1
ATOM 4488 C C . LEU B 1 246 ? 33.031 8.875 -3.213 1 85.25 246 LEU B C 1
ATOM 4490 O O . LEU B 1 246 ? 32.719 8.727 -2.029 1 85.25 246 LEU B O 1
ATOM 4494 N N . GLU B 1 247 ? 32.625 8.109 -4.234 1 87 247 GLU B N 1
ATOM 4495 C CA . GLU B 1 247 ? 31.578 7.117 -3.965 1 87 247 GLU B CA 1
ATOM 4496 C C . GLU B 1 247 ? 32.125 5.699 -4.098 1 87 247 GLU B C 1
ATOM 4498 O O . GLU B 1 247 ? 33.125 5.473 -4.789 1 87 247 GLU B O 1
ATOM 4503 N N . GLU B 1 248 ? 31.562 4.797 -3.336 1 88.75 248 GLU B N 1
ATOM 4504 C CA . GLU B 1 248 ? 31.938 3.389 -3.41 1 88.75 248 GLU B CA 1
ATOM 4505 C C . GLU B 1 248 ? 30.703 2.49 -3.426 1 88.75 248 GLU B C 1
ATOM 4507 O O . GLU B 1 248 ? 29.594 2.955 -3.184 1 88.75 248 GLU B O 1
ATOM 4512 N N . GLY B 1 249 ? 30.938 1.215 -3.895 1 94.06 249 GLY B N 1
ATOM 4513 C CA . GLY B 1 249 ? 29.844 0.26 -3.912 1 94.06 249 GLY B CA 1
ATOM 4514 C C . GLY B 1 249 ? 28.844 0.512 -5.031 1 94.06 249 GLY B C 1
ATOM 4515 O O . GLY B 1 249 ? 29.234 0.597 -6.199 1 94.06 249 GLY B O 1
ATOM 4516 N N . SER B 1 250 ? 27.609 0.609 -4.711 1 95.31 250 SER B N 1
ATOM 4517 C CA . SER B 1 250 ? 26.531 0.909 -5.645 1 95.31 250 SER B CA 1
ATOM 4518 C C . SER B 1 250 ? 25.594 1.986 -5.09 1 95.31 250 SER B C 1
ATOM 4520 O O . SER B 1 250 ? 25.609 2.26 -3.887 1 95.31 250 SER B O 1
ATOM 4522 N N . ALA B 1 251 ? 24.844 2.586 -6.016 1 96.12 251 ALA B N 1
ATOM 4523 C CA . ALA B 1 251 ? 24.062 3.723 -5.535 1 96.12 251 ALA B CA 1
ATOM 4524 C C . ALA B 1 251 ? 22.828 3.934 -6.387 1 96.12 251 ALA B C 1
ATOM 4526 O O . ALA B 1 251 ? 22.812 3.602 -7.574 1 96.12 251 ALA B O 1
ATOM 4527 N N . ILE B 1 252 ? 21.781 4.414 -5.703 1 97.19 252 ILE B N 1
ATOM 4528 C CA . ILE B 1 252 ? 20.594 4.984 -6.336 1 97.19 252 ILE B CA 1
ATOM 4529 C C . ILE B 1 252 ? 20.422 6.441 -5.906 1 97.19 252 ILE B C 1
ATOM 4531 O O . ILE B 1 252 ? 20.484 6.758 -4.719 1 97.19 252 ILE B O 1
ATOM 4535 N N . CYS B 1 253 ? 20.344 7.301 -6.855 1 97.69 253 CYS B N 1
ATOM 4536 C CA . CYS B 1 253 ? 19.984 8.688 -6.578 1 97.69 253 CYS B CA 1
ATOM 4537 C C . CYS B 1 253 ? 18.672 9.055 -7.25 1 97.69 253 CYS B C 1
ATOM 4539 O O . CYS B 1 253 ? 18.547 8.953 -8.469 1 97.69 253 CYS B O 1
ATOM 4541 N N . TYR B 1 254 ? 17.734 9.469 -6.438 1 98.12 254 TYR B N 1
ATOM 4542 C CA . TYR B 1 254 ? 16.391 9.789 -6.906 1 98.12 254 TYR B CA 1
ATOM 4543 C C . TYR B 1 254 ? 16.031 11.242 -6.617 1 98.12 254 TYR B C 1
ATOM 4545 O O . TYR B 1 254 ? 15.75 11.602 -5.473 1 98.12 254 TYR B O 1
ATOM 4553 N N . PRO B 1 255 ? 16.062 12.039 -7.684 1 97.94 255 PRO B N 1
ATOM 4554 C CA . PRO B 1 255 ? 15.688 13.445 -7.488 1 97.94 255 PRO B CA 1
ATOM 4555 C C . PRO B 1 255 ? 14.188 13.633 -7.281 1 97.94 255 PRO B C 1
ATOM 4557 O O . PRO B 1 255 ? 13.375 13.008 -7.977 1 97.94 255 PRO B O 1
ATOM 4560 N N . ILE B 1 256 ? 13.828 14.43 -6.367 1 97.25 256 ILE B N 1
ATOM 4561 C CA . ILE B 1 256 ? 12.43 14.719 -6.066 1 97.25 256 ILE B CA 1
ATOM 4562 C C . ILE B 1 256 ? 12.07 16.109 -6.582 1 97.25 256 ILE B C 1
ATOM 4564 O O . ILE B 1 256 ? 12.555 17.125 -6.066 1 97.25 256 ILE B O 1
ATOM 4568 N N . ASN B 1 257 ? 11.211 16.078 -7.566 1 93.19 257 ASN B N 1
ATOM 4569 C CA . ASN B 1 257 ? 10.703 17.328 -8.125 1 93.19 257 ASN B CA 1
ATOM 4570 C C . ASN B 1 257 ? 9.367 17.719 -7.5 1 93.19 257 ASN B C 1
ATOM 4572 O O . ASN B 1 257 ? 8.492 16.875 -7.305 1 93.19 257 ASN B O 1
ATOM 4576 N N . THR B 1 258 ? 9.164 18.953 -7.18 1 89.25 258 THR B N 1
ATOM 4577 C CA . THR B 1 258 ? 7.906 19.406 -6.609 1 89.25 258 THR B CA 1
ATOM 4578 C C . THR B 1 258 ? 6.855 19.594 -7.699 1 89.25 258 THR B C 1
ATOM 4580 O O . THR B 1 258 ? 5.656 19.641 -7.414 1 89.25 258 THR B O 1
ATOM 4583 N N . GLY B 1 259 ? 7.316 19.719 -8.852 1 81.19 259 GLY B N 1
ATOM 4584 C CA . GLY B 1 259 ? 6.418 20 -9.961 1 81.19 259 GLY B CA 1
ATOM 4585 C C . GLY B 1 259 ? 6.133 21.484 -10.125 1 81.19 259 GLY B C 1
ATOM 4586 O O . GLY B 1 259 ? 5.617 21.906 -11.164 1 81.19 259 GLY B O 1
ATOM 4587 N N . HIS B 1 260 ? 6.465 22.297 -9.148 1 78.62 260 HIS B N 1
ATOM 4588 C CA . HIS B 1 260 ? 6.133 23.719 -9.148 1 78.62 260 HIS B CA 1
ATOM 4589 C C . HIS B 1 260 ? 7.355 24.562 -9.477 1 78.62 260 HIS B C 1
ATOM 4591 O O . HIS B 1 260 ? 7.223 25.719 -9.891 1 78.62 260 HIS B O 1
ATOM 4597 N N . THR B 1 261 ? 8.469 23.969 -9.188 1 78.19 261 THR B N 1
ATOM 4598 C CA . THR B 1 261 ? 9.703 24.688 -9.469 1 78.19 261 THR B CA 1
ATOM 4599 C C . THR B 1 261 ? 10.602 23.875 -10.398 1 78.19 261 THR B C 1
ATOM 4601 O O . THR B 1 261 ? 10.438 22.672 -10.531 1 78.19 261 THR B O 1
ATOM 4604 N N . LYS B 1 262 ? 11.406 24.562 -11.039 1 82.62 262 LYS B N 1
ATOM 4605 C CA . LYS B 1 262 ? 12.359 23.906 -11.938 1 82.62 262 LYS B CA 1
ATOM 4606 C C . LYS B 1 262 ? 13.516 23.297 -11.164 1 82.62 262 LYS B C 1
ATOM 4608 O O . LYS B 1 262 ? 14.172 22.375 -11.648 1 82.62 262 LYS B O 1
ATOM 4613 N N . GLU B 1 263 ? 13.688 23.828 -10.07 1 89.06 263 GLU B N 1
ATOM 4614 C CA . GLU B 1 263 ? 14.797 23.344 -9.258 1 89.06 263 GLU B CA 1
ATOM 4615 C C . GLU B 1 263 ? 14.414 22.078 -8.484 1 89.06 263 GLU B C 1
ATOM 4617 O O . GLU B 1 263 ? 13.266 21.938 -8.062 1 89.06 263 GLU B O 1
ATOM 4622 N N . ILE B 1 264 ? 15.398 21.203 -8.336 1 95.06 264 ILE B N 1
ATOM 4623 C CA . ILE B 1 264 ? 15.227 20.016 -7.523 1 95.06 264 ILE B CA 1
ATOM 4624 C C . ILE B 1 264 ? 15.57 20.312 -6.066 1 95.06 264 ILE B C 1
ATOM 4626 O O . ILE B 1 264 ? 16.734 20.547 -5.73 1 95.06 264 ILE B O 1
ATOM 4630 N N . PRO B 1 265 ? 14.617 20.25 -5.281 1 95.38 265 PRO B N 1
ATOM 4631 C CA . PRO B 1 265 ? 14.898 20.656 -3.902 1 95.38 265 PRO B CA 1
ATOM 4632 C C . PRO B 1 265 ? 15.477 19.516 -3.062 1 95.38 265 PRO B C 1
ATOM 4634 O O . PRO B 1 265 ? 16.125 19.766 -2.043 1 95.38 265 PRO B O 1
ATOM 4637 N N . LEU B 1 266 ? 15.164 18.266 -3.451 1 97.62 266 LEU B N 1
ATOM 4638 C CA . LEU B 1 266 ? 15.578 17.125 -2.643 1 97.62 266 LEU B CA 1
ATOM 4639 C C . LEU B 1 266 ? 16.078 15.977 -3.527 1 97.62 266 LEU B C 1
ATOM 4641 O O . LEU B 1 266 ? 15.602 15.812 -4.652 1 97.62 266 LEU B O 1
ATOM 4645 N N . VAL B 1 267 ? 16.984 15.242 -2.992 1 97.62 267 VAL B N 1
ATOM 4646 C CA . VAL B 1 267 ? 17.422 14.008 -3.631 1 97.62 267 VAL B CA 1
ATOM 4647 C C . VAL B 1 267 ? 17.547 12.898 -2.59 1 97.62 267 VAL B C 1
ATOM 4649 O O . VAL B 1 267 ? 18.125 13.094 -1.526 1 97.62 267 VAL B O 1
ATOM 4652 N N . ILE B 1 268 ? 16.906 11.789 -2.898 1 97.88 268 ILE B N 1
ATOM 4653 C CA . ILE B 1 268 ? 17.125 10.594 -2.096 1 97.88 268 ILE B CA 1
ATOM 4654 C C . ILE B 1 268 ? 18.328 9.828 -2.633 1 97.88 268 ILE B C 1
ATOM 4656 O O . ILE B 1 268 ? 18.375 9.461 -3.811 1 97.88 268 ILE B O 1
ATOM 4660 N N . ARG B 1 269 ? 19.281 9.617 -1.821 1 96.62 269 ARG B N 1
ATOM 4661 C CA . ARG B 1 269 ? 20.453 8.812 -2.172 1 96.62 269 ARG B CA 1
ATOM 4662 C C . ARG B 1 269 ? 20.516 7.543 -1.334 1 96.62 269 ARG B C 1
ATOM 4664 O O . ARG B 1 269 ? 20.516 7.602 -0.103 1 96.62 269 ARG B O 1
ATOM 4671 N N . ILE B 1 270 ? 20.547 6.457 -1.983 1 96.06 270 ILE B N 1
ATOM 4672 C CA . ILE B 1 270 ? 20.672 5.16 -1.331 1 96.06 270 ILE B CA 1
ATOM 4673 C C . ILE B 1 270 ? 21.953 4.461 -1.817 1 96.06 270 ILE B C 1
ATOM 4675 O O . ILE B 1 270 ? 22.125 4.258 -3.02 1 96.06 270 ILE B O 1
ATOM 4679 N N . THR B 1 271 ? 22.781 4.102 -0.881 1 94.75 271 THR B N 1
ATOM 4680 C CA . THR B 1 271 ? 24.047 3.467 -1.25 1 94.75 271 THR B CA 1
ATOM 4681 C C . THR B 1 271 ? 24.203 2.121 -0.549 1 94.75 271 THR B C 1
ATOM 4683 O O . THR B 1 271 ? 23.625 1.905 0.524 1 94.75 271 THR B O 1
ATOM 4686 N N . ALA B 1 272 ? 24.859 1.264 -1.239 1 93.25 272 ALA B N 1
ATOM 4687 C CA . ALA B 1 272 ? 25.281 -0.013 -0.677 1 93.25 272 ALA B CA 1
ATOM 4688 C C . ALA B 1 272 ? 26.797 -0.182 -0.794 1 93.25 272 ALA B C 1
ATOM 4690 O O . ALA B 1 272 ? 27.406 0.27 -1.768 1 93.25 272 ALA B O 1
ATOM 4691 N N . ASN B 1 273 ? 27.406 -0.875 0.172 1 90 273 ASN B N 1
ATOM 4692 C CA . ASN B 1 273 ? 28.859 -0.994 0.224 1 90 273 ASN B CA 1
ATOM 4693 C C . ASN B 1 273 ? 29.391 -1.957 -0.838 1 90 273 ASN B C 1
ATOM 4695 O O . ASN B 1 273 ? 30.594 -1.996 -1.109 1 90 273 ASN B O 1
ATOM 4699 N N . LYS B 1 274 ? 28.609 -2.711 -1.438 1 89.88 274 LYS B N 1
ATOM 4700 C CA . LYS B 1 274 ? 28.969 -3.637 -2.506 1 89.88 274 LYS B CA 1
ATOM 4701 C C . LYS B 1 274 ? 28.062 -3.465 -3.715 1 89.88 274 LYS B C 1
ATOM 4703 O O . LYS B 1 274 ? 27.156 -2.629 -3.701 1 89.88 274 LYS B O 1
ATOM 4708 N N . GLN B 1 275 ? 28.344 -4.219 -4.715 1 86.94 275 GLN B N 1
ATOM 4709 C CA . GLN B 1 275 ? 27.438 -4.266 -5.859 1 86.94 275 GLN B CA 1
ATOM 4710 C C . GLN B 1 275 ? 26.094 -4.859 -5.477 1 86.94 275 GLN B C 1
ATOM 4712 O O . GLN B 1 275 ? 26 -6.031 -5.102 1 86.94 275 GLN B O 1
ATOM 4717 N N . PHE B 1 276 ? 25.094 -3.99 -5.551 1 88.25 276 PHE B N 1
ATOM 4718 C CA . PHE B 1 276 ? 23.812 -4.418 -5.008 1 88.25 276 PHE B CA 1
ATOM 4719 C C . PHE B 1 276 ? 22.656 -3.91 -5.867 1 88.25 276 PHE B C 1
ATOM 4721 O O . PHE B 1 276 ? 21.781 -4.684 -6.258 1 88.25 276 PHE B O 1
ATOM 4728 N N . PHE B 1 277 ? 22.672 -2.693 -6.172 1 91.88 277 PHE B N 1
ATOM 4729 C CA . PHE B 1 277 ? 21.609 -2.1 -6.957 1 91.88 277 PHE B CA 1
ATOM 4730 C C . PHE B 1 277 ? 21.766 -2.426 -8.438 1 91.88 277 PHE B C 1
ATOM 4732 O O . PHE B 1 277 ? 22.875 -2.35 -8.969 1 91.88 277 PHE B O 1
ATOM 4739 N N . ASP B 1 278 ? 20.625 -2.777 -9.008 1 86.88 278 ASP B N 1
ATOM 4740 C CA . ASP B 1 278 ? 20.625 -3.236 -10.391 1 86.88 278 ASP B CA 1
ATOM 4741 C C . ASP B 1 278 ? 19.781 -2.33 -11.273 1 86.88 278 ASP B C 1
ATOM 4743 O O . ASP B 1 278 ? 18.609 -2.059 -10.953 1 86.88 278 ASP B O 1
ATOM 4747 N N . GLU B 1 279 ? 20.406 -1.959 -12.375 1 87.44 279 GLU B N 1
ATOM 4748 C CA . GLU B 1 279 ? 19.688 -1.12 -13.328 1 87.44 279 GLU B CA 1
ATOM 4749 C C . GLU B 1 279 ? 18.469 -1.844 -13.898 1 87.44 279 GLU B C 1
ATOM 4751 O O . GLU B 1 279 ? 17.469 -1.208 -14.258 1 87.44 279 GLU B O 1
ATOM 4756 N N . GLU B 1 280 ? 18.438 -3.076 -13.852 1 78.94 280 GLU B N 1
ATOM 4757 C CA . GLU B 1 280 ? 17.344 -3.877 -14.383 1 78.94 280 GLU B CA 1
ATOM 4758 C C . GLU B 1 280 ? 16.094 -3.732 -13.516 1 78.94 280 GLU B C 1
ATOM 4760 O O . GLU B 1 280 ? 14.977 -3.988 -13.984 1 78.94 280 GLU B O 1
ATOM 4765 N N . LYS B 1 281 ? 16.344 -3.359 -12.359 1 85.62 281 LYS B N 1
ATOM 4766 C CA . LYS B 1 281 ? 15.219 -3.227 -11.43 1 85.62 281 LYS B CA 1
ATOM 4767 C C . LYS B 1 281 ? 14.766 -1.771 -11.32 1 85.62 281 LYS B C 1
ATOM 4769 O O . LYS B 1 281 ? 14.133 -1.39 -10.336 1 85.62 281 LYS B O 1
ATOM 4774 N N . ARG B 1 282 ? 15.07 -0.998 -12.289 1 89.25 282 ARG B N 1
ATOM 4775 C CA . ARG B 1 282 ? 14.789 0.434 -12.297 1 89.25 282 ARG B CA 1
ATOM 4776 C C . ARG B 1 282 ? 13.312 0.705 -12.055 1 89.25 282 ARG B C 1
ATOM 4778 O O . ARG B 1 282 ? 12.953 1.565 -11.242 1 89.25 282 ARG B O 1
ATOM 4785 N N . GLU B 1 283 ? 12.5 -0.025 -12.672 1 85.94 283 GLU B N 1
ATOM 4786 C CA . GLU B 1 283 ? 11.062 0.219 -12.57 1 85.94 283 GLU B CA 1
ATOM 4787 C C . GLU B 1 283 ? 10.555 -0.064 -11.156 1 85.94 283 GLU B C 1
ATOM 4789 O O . GLU B 1 283 ? 9.68 0.643 -10.656 1 85.94 283 GLU B O 1
ATOM 4794 N N . ILE B 1 284 ? 11.086 -1.007 -10.531 1 87.19 284 ILE B N 1
ATOM 4795 C CA . ILE B 1 284 ? 10.711 -1.335 -9.156 1 87.19 284 ILE B CA 1
ATOM 4796 C C . ILE B 1 284 ? 11.1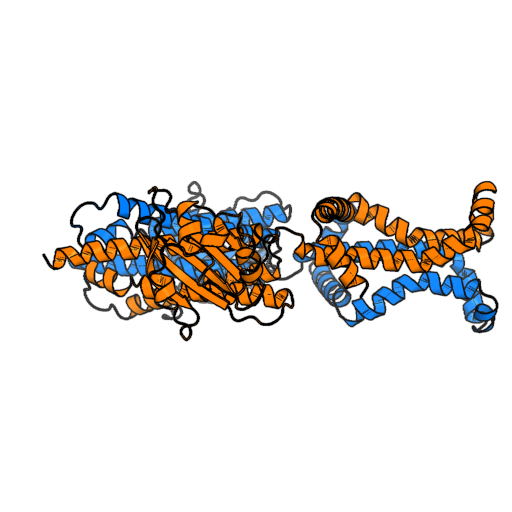25 -0.201 -8.227 1 87.19 284 ILE B C 1
ATOM 4798 O O . ILE B 1 284 ? 10.344 0.226 -7.371 1 87.19 284 ILE B O 1
ATOM 4802 N N . TYR B 1 285 ? 12.359 0.307 -8.453 1 93 285 TYR B N 1
ATOM 4803 C CA . TYR B 1 285 ? 12.844 1.411 -7.625 1 93 285 TYR B CA 1
ATOM 4804 C C . TYR B 1 285 ? 11.953 2.639 -7.789 1 93 285 TYR B C 1
ATOM 4806 O O . TYR B 1 285 ? 11.602 3.295 -6.805 1 93 285 TYR B O 1
ATOM 4814 N N . ILE B 1 286 ? 11.555 2.824 -9 1 92.44 286 ILE B N 1
ATOM 4815 C CA . ILE B 1 286 ? 10.719 3.988 -9.281 1 92.44 286 ILE B CA 1
ATOM 4816 C C . ILE B 1 286 ? 9.367 3.832 -8.594 1 92.44 286 ILE B C 1
ATOM 4818 O O . ILE B 1 286 ? 8.898 4.754 -7.922 1 92.44 286 ILE B O 1
ATOM 4822 N N . LYS B 1 287 ? 8.82 2.703 -8.711 1 88.06 287 LYS B N 1
ATOM 4823 C CA . LYS B 1 287 ? 7.52 2.443 -8.109 1 88.06 287 LYS B CA 1
ATOM 4824 C C . LYS B 1 287 ? 7.562 2.648 -6.594 1 88.06 287 LYS B C 1
ATOM 4826 O O . LYS B 1 287 ? 6.664 3.264 -6.02 1 88.06 287 LYS B O 1
ATOM 4831 N N . VAL B 1 288 ? 8.578 2.225 -6.004 1 91.69 288 VAL B N 1
ATOM 4832 C CA . VAL B 1 288 ? 8.734 2.297 -4.555 1 91.69 288 VAL B CA 1
ATOM 4833 C C . VAL B 1 288 ? 8.984 3.742 -4.133 1 91.69 288 VAL B C 1
ATOM 4835 O O . VAL B 1 288 ? 8.297 4.27 -3.256 1 91.69 288 VAL B O 1
ATOM 4838 N N . LEU B 1 289 ? 9.891 4.387 -4.777 1 96.06 289 LEU B N 1
ATOM 4839 C CA . LEU B 1 289 ? 10.328 5.707 -4.344 1 96.06 289 LEU B CA 1
ATOM 4840 C C . LEU B 1 289 ? 9.289 6.766 -4.691 1 96.06 289 LEU B C 1
ATOM 4842 O O . LEU B 1 289 ? 9.195 7.793 -4.016 1 96.06 289 LEU B O 1
ATOM 4846 N N . GLU B 1 290 ? 8.477 6.492 -5.695 1 93.5 290 GLU B N 1
ATOM 4847 C CA . GLU B 1 290 ? 7.422 7.43 -6.078 1 93.5 290 GLU B CA 1
ATOM 4848 C C . GLU B 1 290 ? 6.375 7.566 -4.977 1 93.5 290 GLU B C 1
ATOM 4850 O O . GLU B 1 290 ? 5.844 8.656 -4.746 1 93.5 290 GLU B O 1
ATOM 4855 N N . VAL B 1 291 ? 6.113 6.5 -4.328 1 93.44 291 VAL B N 1
ATOM 4856 C CA . VAL B 1 291 ? 5.129 6.512 -3.25 1 93.44 291 VAL B CA 1
ATOM 4857 C C . VAL B 1 291 ? 5.641 7.355 -2.088 1 93.44 291 VAL B C 1
ATOM 4859 O O . VAL B 1 291 ? 4.895 8.148 -1.509 1 93.44 291 VAL B O 1
ATOM 4862 N N . PHE B 1 292 ? 6.891 7.234 -1.809 1 96.94 292 PHE B N 1
ATOM 4863 C CA . PHE B 1 292 ? 7.469 7.969 -0.689 1 96.94 292 PHE B CA 1
ATOM 4864 C C . PHE B 1 292 ? 7.715 9.422 -1.067 1 96.94 292 PHE B C 1
ATOM 4866 O O . PHE B 1 292 ? 7.688 10.305 -0.207 1 96.94 292 PHE B O 1
ATOM 4873 N N . LYS B 1 293 ? 7.961 9.68 -2.361 1 96.75 293 LYS B N 1
ATOM 4874 C CA . LYS B 1 293 ? 8.18 11.031 -2.855 1 96.75 293 LYS B CA 1
ATOM 4875 C C . LYS B 1 293 ? 7.043 11.961 -2.434 1 96.75 293 LYS B C 1
ATOM 4877 O O . LYS B 1 293 ? 7.289 13.07 -1.943 1 96.75 293 LYS B O 1
ATOM 4882 N N . LYS B 1 294 ? 5.863 11.539 -2.592 1 95.31 294 LYS B N 1
ATOM 4883 C CA . LYS B 1 294 ? 4.695 12.352 -2.258 1 95.31 294 LYS B CA 1
ATOM 4884 C C . LYS B 1 294 ? 4.672 12.688 -0.77 1 95.31 294 LYS B C 1
ATOM 4886 O O . LYS B 1 294 ? 4.375 13.82 -0.392 1 95.31 294 LYS B O 1
ATOM 4891 N N . ARG B 1 295 ? 4.988 11.773 -0.014 1 96.5 295 ARG B N 1
ATOM 4892 C CA . ARG B 1 295 ? 4.992 11.938 1.437 1 96.5 295 ARG B CA 1
ATOM 4893 C C . ARG B 1 295 ? 6.145 12.828 1.885 1 96.5 295 ARG B C 1
ATOM 4895 O O . ARG B 1 295 ? 5.988 13.648 2.793 1 96.5 295 ARG B O 1
ATOM 4902 N N . ILE B 1 296 ? 7.266 12.703 1.257 1 97.81 296 ILE B N 1
ATOM 4903 C CA . ILE B 1 296 ? 8.422 13.539 1.549 1 97.81 296 ILE B CA 1
ATOM 4904 C C . ILE B 1 296 ? 8.125 14.984 1.162 1 97.81 296 ILE B C 1
ATOM 4906 O O . ILE B 1 296 ? 8.477 15.914 1.893 1 97.81 296 ILE B O 1
ATOM 4910 N N . LEU B 1 297 ? 7.426 15.164 0.077 1 96.75 297 LEU B N 1
ATOM 4911 C CA . LEU B 1 297 ? 7.102 16.5 -0.404 1 96.75 297 LEU B CA 1
ATOM 4912 C C . LEU B 1 297 ? 6.148 17.203 0.554 1 96.75 297 LEU B C 1
ATOM 4914 O O . LEU B 1 297 ? 6.219 18.438 0.721 1 96.75 297 LEU B O 1
ATOM 4918 N N . ILE B 1 298 ? 5.262 16.453 1.19 1 96.12 298 ILE B N 1
ATOM 4919 C CA . ILE B 1 298 ? 4.375 17.016 2.195 1 96.12 298 ILE B CA 1
ATOM 4920 C C . ILE B 1 298 ? 5.195 17.578 3.359 1 96.12 298 ILE B C 1
ATOM 4922 O O . ILE B 1 298 ? 4.992 18.703 3.789 1 96.12 298 ILE B O 1
ATOM 4926 N N . GLU B 1 299 ? 6.137 16.781 3.791 1 96.69 299 GLU B N 1
ATOM 4927 C CA . GLU B 1 299 ? 6.973 17.203 4.91 1 96.69 299 GLU B CA 1
ATOM 4928 C C . GLU B 1 299 ? 7.871 18.375 4.512 1 96.69 299 GLU B C 1
ATOM 4930 O O . GLU B 1 299 ? 8.156 19.25 5.328 1 96.69 299 GLU B O 1
ATOM 4935 N N . TYR B 1 300 ? 8.344 18.344 3.289 1 95.56 300 TYR B N 1
ATOM 4936 C CA . TYR B 1 300 ? 9.125 19.453 2.766 1 95.56 300 TYR B CA 1
ATOM 4937 C C . TYR B 1 300 ? 8.328 20.75 2.801 1 95.56 300 TYR B C 1
ATOM 4939 O O . TYR B 1 300 ? 8.805 21.781 3.295 1 95.56 300 TYR B O 1
ATOM 4947 N N . ALA B 1 301 ? 7.145 20.688 2.295 1 93.5 301 ALA B N 1
ATOM 4948 C CA . ALA B 1 301 ? 6.273 21.859 2.281 1 93.5 301 ALA B CA 1
ATOM 4949 C C . ALA B 1 301 ? 6.012 22.375 3.697 1 93.5 301 ALA B C 1
ATOM 4951 O O . ALA B 1 301 ? 6.059 23.578 3.953 1 93.5 301 ALA B O 1
ATOM 4952 N N . LEU B 1 302 ? 5.773 21.438 4.59 1 93.44 302 LEU B N 1
ATOM 4953 C CA . LEU B 1 302 ? 5.504 21.812 5.977 1 93.44 302 LEU B CA 1
ATOM 4954 C C . LEU B 1 302 ? 6.723 22.469 6.613 1 93.44 302 LEU B C 1
ATOM 4956 O O . LEU B 1 302 ? 6.586 23.438 7.355 1 93.44 302 LEU B O 1
ATOM 4960 N N . SER B 1 303 ? 7.871 21.906 6.332 1 93.31 303 SER B N 1
ATOM 4961 C CA . SER B 1 303 ? 9.109 22.469 6.871 1 93.31 303 SER B CA 1
ATOM 4962 C C . SER B 1 303 ? 9.336 23.891 6.367 1 93.31 303 SER B C 1
ATOM 4964 O O . SER B 1 303 ? 9.672 24.781 7.148 1 93.31 303 SER B O 1
ATOM 4966 N N . GLU B 1 304 ? 9.141 24.078 5.109 1 90.94 304 GLU B N 1
ATOM 4967 C CA . GLU B 1 304 ? 9.328 25.391 4.508 1 90.94 304 GLU B CA 1
ATOM 4968 C C . GLU B 1 304 ? 8.305 26.391 5.047 1 90.94 304 GLU B C 1
ATOM 4970 O O . GLU B 1 304 ? 8.641 27.547 5.301 1 90.94 304 GLU B O 1
ATOM 4975 N N . LEU B 1 305 ? 7.09 25.969 5.215 1 89.44 305 LEU B N 1
ATOM 4976 C CA . LEU B 1 305 ? 6.035 26.828 5.734 1 89.44 305 LEU B CA 1
ATOM 4977 C C . LEU B 1 305 ? 6.312 27.219 7.188 1 89.44 305 LEU B C 1
ATOM 4979 O O . LEU B 1 305 ? 6.09 28.359 7.586 1 89.44 305 LEU B O 1
ATOM 4983 N N . LYS B 1 306 ? 6.781 26.266 7.922 1 88.56 306 LYS B N 1
ATOM 4984 C CA . LYS B 1 306 ? 7.125 26.531 9.312 1 88.56 306 LYS B CA 1
ATOM 4985 C C . LYS B 1 306 ? 8.273 27.531 9.422 1 88.56 306 LYS B C 1
ATOM 4987 O O . LYS B 1 306 ? 8.242 28.438 10.25 1 88.56 306 LYS B O 1
ATOM 4992 N N . ASP B 1 307 ? 9.297 27.375 8.641 1 86.69 307 ASP B N 1
ATOM 4993 C CA . ASP B 1 307 ? 10.445 28.281 8.633 1 86.69 307 ASP B CA 1
ATOM 4994 C C . ASP B 1 307 ? 10.031 29.703 8.266 1 86.69 307 ASP B C 1
ATOM 4996 O O . ASP B 1 307 ? 10.531 30.672 8.852 1 86.69 307 ASP B O 1
ATOM 5000 N N . ARG B 1 308 ? 9.117 29.781 7.426 1 84.25 308 ARG B N 1
ATOM 5001 C CA . ARG B 1 308 ? 8.641 31.094 7 1 84.25 308 ARG B CA 1
ATOM 5002 C C . ARG B 1 308 ? 7.809 31.75 8.094 1 84.25 308 ARG B C 1
ATOM 5004 O O . ARG B 1 308 ? 7.809 32.969 8.227 1 84.25 308 ARG B O 1
ATOM 5011 N N . ALA B 1 309 ? 7.125 30.938 8.742 1 81.88 309 ALA B N 1
ATOM 5012 C CA . ALA B 1 309 ? 6.301 31.469 9.828 1 81.88 309 ALA B CA 1
ATOM 5013 C C . ALA B 1 309 ? 7.164 31.938 11 1 81.88 309 ALA B C 1
ATOM 5015 O O . ALA B 1 309 ? 6.809 32.875 11.703 1 81.88 309 ALA B O 1
ATOM 5016 N N . THR B 1 310 ? 8.219 31.281 11.344 1 76.44 310 THR B N 1
ATOM 5017 C CA . THR B 1 310 ? 9.102 31.625 12.461 1 76.44 310 THR B CA 1
ATOM 5018 C C . THR B 1 310 ? 9.984 32.812 12.109 1 76.44 310 THR B C 1
ATOM 5020 O O . THR B 1 310 ? 10.289 33.656 12.969 1 76.44 310 THR B O 1
ATOM 5023 N N . ASP B 1 311 ? 10.594 32.906 11.023 1 64.69 311 ASP B N 1
ATOM 5024 C CA . ASP B 1 311 ? 11.453 34 10.625 1 64.69 311 ASP B CA 1
ATOM 5025 C C . ASP B 1 311 ? 10.75 35.344 10.82 1 64.69 311 ASP B C 1
ATOM 5027 O O . ASP B 1 311 ? 11.367 36.344 11.25 1 64.69 311 ASP B O 1
ATOM 5031 N N . LYS B 1 312 ? 9.562 35.531 10.719 1 56.22 312 LYS B N 1
ATOM 5032 C CA . LYS B 1 312 ? 8.938 36.844 10.875 1 56.22 312 LYS B CA 1
ATOM 5033 C C . LYS B 1 312 ? 8.539 37.094 12.32 1 56.22 312 LYS B C 1
ATOM 5035 O O . LYS B 1 312 ? 8.258 38.25 12.703 1 56.22 312 LYS B O 1
ATOM 5040 N N . ALA B 1 313 ? 8.312 36.031 13.031 1 52 313 ALA B N 1
ATOM 5041 C CA . ALA B 1 313 ? 8.086 36.375 14.438 1 52 313 ALA B CA 1
ATOM 5042 C C . ALA B 1 313 ? 9.312 37.062 15.039 1 52 313 ALA B C 1
ATOM 5044 O O . ALA B 1 313 ? 9.203 37.781 16.031 1 52 313 ALA B O 1
ATOM 5045 N N . ASN B 1 314 ? 10.398 36.781 14.469 1 44.19 314 ASN B N 1
ATOM 5046 C CA . ASN B 1 314 ? 11.602 37.406 14.977 1 44.19 314 ASN B CA 1
ATOM 5047 C C . ASN B 1 314 ? 11.852 38.75 14.312 1 44.19 314 ASN B C 1
ATOM 5049 O O . ASN B 1 314 ? 12.852 39.438 14.586 1 44.19 314 ASN B O 1
ATOM 5053 N N . ILE B 1 315 ? 11.117 39.031 13.406 1 37.66 315 ILE B N 1
ATOM 5054 C CA . ILE B 1 315 ? 11.234 40.438 12.992 1 37.66 315 ILE B CA 1
ATOM 5055 C C . ILE B 1 315 ? 10.156 41.281 13.672 1 37.66 315 ILE B C 1
ATOM 5057 O O . ILE B 1 315 ? 8.984 40.906 13.672 1 37.66 315 ILE B O 1
#

InterPro domains:
  IPR029016 GAF-like domain superfamily [G3DSA:3.30.450.40] (118-292)

Solvent-accessible surface area (backbone atoms only — not comparable to full-atom values): 32792 Å² total; per-residue (Å²): 107,69,68,54,49,51,53,54,57,41,62,38,67,71,31,32,51,47,42,49,48,46,46,51,44,60,65,28,65,61,30,57,67,46,50,49,53,46,59,61,42,41,37,53,49,54,48,46,31,68,69,34,62,73,47,40,68,71,40,60,67,69,55,53,53,50,43,64,75,39,41,68,59,39,48,47,36,30,51,47,42,44,45,50,51,49,46,48,53,46,48,57,66,55,30,40,75,75,39,74,48,72,41,64,70,44,48,52,43,49,53,52,33,59,43,52,39,49,51,56,48,29,48,50,38,47,50,49,50,68,65,53,77,64,90,47,48,45,34,56,49,37,58,69,64,60,49,36,67,61,51,45,38,38,45,46,43,24,54,46,52,37,54,54,47,48,36,50,74,68,66,48,77,89,72,63,61,40,33,34,33,30,33,33,52,94,39,22,46,68,44,77,72,36,58,23,52,82,88,58,69,78,55,66,66,60,42,70,32,69,50,24,50,58,17,51,12,34,68,67,66,36,72,39,68,37,35,42,35,68,64,39,51,68,38,78,84,40,78,67,26,67,23,36,74,94,55,62,20,8,35,37,18,38,43,43,69,78,79,81,53,91,60,39,48,31,31,40,36,37,33,24,68,41,73,68,46,53,68,87,47,45,57,40,53,48,60,55,50,54,62,49,45,51,55,50,50,36,34,49,28,49,44,52,47,51,52,50,24,49,61,47,71,74,96,106,67,69,54,49,51,53,55,56,44,62,39,68,71,34,34,53,49,41,48,52,49,45,51,48,60,67,29,66,62,33,55,68,47,48,49,35,47,59,57,18,42,33,48,42,51,50,42,32,68,70,34,64,76,48,42,69,72,42,60,67,69,57,51,52,51,44,66,75,40,43,68,59,37,57,49,35,59,56,48,37,55,51,50,50,50,48,48,50,48,48,58,64,51,31,48,74,72,37,73,48,73,50,62,68,44,48,53,42,48,54,51,34,60,43,52,41,49,51,57,50,28,50,50,37,46,50,49,48,68,64,53,78,67,88,48,48,46,34,55,50,39,58,70,64,59,48,35,67,62,48,46,38,39,45,44,42,24,53,48,53,37,54,53,47,48,36,50,74,68,65,48,79,90,71,62,62,40,32,36,34,29,34,34,52,94,40,23,46,72,46,77,72,38,58,24,52,81,89,59,69,77,55,66,65,59,42,68,31,68,51,24,50,56,18,52,12,33,67,67,66,36,73,40,68,38,35,43,35,67,63,41,51,66,38,79,85,42,78,68,27,67,23,37,74,92,54,63,21,8,35,37,19,40,43,41,68,78,80,82,52,92,61,38,48,32,30,41,36,38,36,26,68,42,72,66,47,54,68,87,45,45,57,42,54,46,59,55,49,53,62,48,46,50,56,50,49,37,33,50,30,49,44,53,49,49,51,51,22,51,59,49,72,74,95

Sequence (630 aa):
MAVLILIYVLRKPIFKKLVKAYLAVIRSFLYKILVKPVVLALPSAVLAIYKIDSAKNAMPPIIIEKIDAHIVIIVFGLVIVPILSSFEDFIDSKSSKYDDNISTEGLFLLLSALDSPVDKKMDRFLTALNKSTCATSPGKIFNKITEPEKQLAEITRAIHILLEGLYKIENKDKVDIVTVVFRMKNNRSRDVWSYYPESQIPESDLISDQKSLASYSAKNKRMTIISDIKAEKKKKNRKISEYCNLEEGSAICYPINTGHTKEIPLVIRITANKQFFDEEKREIYIKVLEVFKKRILIEYALSELKDRATDKANIMAVLILIYVLRKPIFKKLVKAYLAVIRSFLYKILVKPVVLALPSAVLAIYKIDSAKNAMPPIIIEKIDAHIVIIVFGLVIVPILSSFEDFIDSKSSKYDDNISTEGLFLLLSALDSPVDKKMDRFLTALNKSTCATSPGKIFNKITEPEKQLAEITRAIHILLEGLYKIENKDKVDIVTVVFRMKNNRSRDVWSYYPESQIPESDLISDQKSLASYSAKNKRMTIISDIKAEKKKKNRKISEYCNLEEGSAICYPINTGHTKEIPLVIRITANKQFFDEEKREIYIKVLEVFKKRILIEYALSELKDRATDKANI

Secondary structure (DSSP, 8-state):
-HHHHHHHHTTSHHHHHHHHHHHHHHHSHHIIIIIHHHHHHHHHHHHHHHH-HHHHHHS-HHHHHHHHHTHHHHHHHHHHHHHHHHHHHHHHHHGGGTSSS--HHHHHHHHHHHHHHHHHHHHHHHHHHHH--S---HHHHHHHH--HHHHHHHHHHHHHHHHHHHHHHTTPPP--EEEEEEEEETTEEEEEEEEESTT-PPPHHHHH-TT-HHHHHHHHTS-EEES-HHHHHH-TTSGGGGG-TT--SEEEEEEE--SS-SS--EEEEEEESSS---GGGHHHHHHHHHHHHHHHHHHHHHHHHHHHHHHHHT-/-HHHHHHHHTTSHHHHHHHHHHHHHHHSHHIIIIIHHHHHHHHHHHHHHHH-HHHHHHS-HHHHHHHHHTHHHHHHHHHHHHHHHHHHHHHHHHGGGTSSS--HHHHHHHHHHHHHHHHHHHHHHHHHHHH--S---HHHHHHHH--HHHHHHHHHHHHHHHHHHHHHHTTPPP--EEEEEEEEETTEEEEEEEEESTT-PPPHHHHH-TT-HHHHHHHHTS-EEES-HHHHHH-TTSGGGGG-TT--SEEEEEEE--SS-SS--EEEEEEESSS---GGGHHHHHHHHHHHHHHHHHHHHHHHHHHHHHHHHT-

pLDDT: mean 80.24, std 15.8, range [34.66, 98.19]